Protein AF-A0A1H9B903-F1 (afdb_monomer_lite)

Foldseek 3Di:
DDDPVVVVVVCVLLVLLVVVLVVLVVVLVVLVVVLVVDDDPVVNVVSVVVNVVSVVVNVVSVVVSVVCVVVVVVDPDDVVVVVVVVVSVVVVVVVVVVVVVVVVVVVVVVLLVLLVVLLPDDQVVSLVVCVVPDPADQDDSVCLVVLQPPPVLVVCLLQLVLCPLVVVLVVLLVVLLVLLCVLCVPPDPDDPPDDSVVSLLVSLVVCLVPLLLVVLLVLLVVCLPDPLCVPQPDPVRNVLSVVLSVLSVVLSVVLNVLSVCVNVVVADLQRASPLDPVSLVSLVVSLVSLVCCLVVPLVVVLVVCVVVVHPCNVSSVVVSVSSVVSNVSSVSSSSNSVSSHSSRVSNSVVSSSSSSSNGNDDPRDRSVVSVLLVVLLVLLVVLLVVLQVVLVVDDDPLVLLSPVLSVLSVLLLVLLVVLVVVCSVVVVVPDDSDDRDPVSVLSNLLSLLSLLLSLLQVVLVPDDPPDDNPSVVVLVVLPVVDDDPCSSVVSSVVSSVVSVVSSPDPLSCVLVCVQQDDPPNSSSSSNCSRPSVSNVSNVVVVVPPPPPPPDDDPPDDDDDDDDDDDDDDDDDDDD

Sequence (575 aa):
MGDKDKNQDKSTALDLINESIMAIERRQGYLKAKLNFETDDKAKQDINDELNMLDQEHSFTVDAKRNIEQEIKKANEEEKRKYIENLLKAGYFIGKMRENIRLNMEHDKRMDKEIEAFQSMQFDRAVEKIFGTLELNNVTADMIDDIVMDEEFIEMEKTGDVNRMERKEADMKASVEAVFNKILGRDTKEDLNADFETKKNHFTKKMSEDKNYLNAAEKIRKMMNSKFFKNVATKEDKEFYSQLYQDIHEVGLETDRLYADMLSGETSFEKGNGFTRELIDKEKDIKERLDKYNNDVLLPRMQELIVKEDKNVDDVAKMYSASLEFVDPIVKQNTADLGSFESNEFRTRMEMWQVYERLPKGTALTKKQLKRAMDDEFKAWDKIERMKRTGKMKGGIEKNISEWSSESAFKALSIVKDQRDLERDNNIAKNQKKQLDASKKQEVKKCIASLVLKAIIDIEMNRKEGQDKSHYKELVNFKKTNPGDSYDKALKNHFDEMTEKLMREPDFVKQYDKLTKGKDFTSKVMKLIGEDIEKEIAKDIAKKAPELQNDPPKKELKKELKKEDAPVLRPTIYN

pLDDT: mean 74.16, std 16.89, range [32.03, 96.5]

Structure (mmCIF, N/CA/C/O backbone):
data_AF-A0A1H9B903-F1
#
_entry.id   AF-A0A1H9B903-F1
#
loop_
_atom_site.group_PDB
_atom_site.id
_atom_site.type_symbol
_atom_site.label_atom_id
_atom_site.label_alt_id
_atom_site.label_comp_id
_atom_site.label_asym_id
_atom_site.label_entity_id
_atom_site.label_seq_id
_atom_site.pdbx_PDB_ins_code
_atom_site.Cartn_x
_atom_site.Cartn_y
_atom_site.Cartn_z
_atom_site.occupancy
_atom_site.B_iso_or_equiv
_atom_site.auth_seq_id
_atom_site.auth_comp_id
_atom_site.auth_asym_id
_atom_site.auth_atom_id
_atom_site.pdbx_PDB_model_num
ATOM 1 N N . MET A 1 1 ? 6.833 48.852 6.486 1.00 40.22 1 MET A N 1
ATOM 2 C CA . MET A 1 1 ? 5.949 47.668 6.503 1.00 40.22 1 MET A CA 1
ATOM 3 C C . MET A 1 1 ? 5.440 47.517 7.926 1.00 40.22 1 MET A C 1
ATOM 5 O O . MET A 1 1 ? 6.190 47.071 8.780 1.00 40.22 1 MET A O 1
ATOM 9 N N . GLY A 1 2 ? 4.256 48.054 8.220 1.00 42.44 2 GLY A N 1
ATOM 10 C CA . GLY A 1 2 ? 3.725 48.150 9.582 1.00 42.44 2 GLY A CA 1
ATOM 11 C C . GLY A 1 2 ? 2.199 48.184 9.571 1.00 42.44 2 GLY A C 1
ATOM 12 O O . GLY A 1 2 ? 1.603 48.658 8.604 1.00 42.44 2 GLY A O 1
ATOM 13 N N . ASP A 1 3 ? 1.603 47.633 10.626 1.00 35.19 3 ASP A N 1
ATOM 14 C CA . ASP A 1 3 ? 0.171 47.516 10.948 1.00 35.19 3 ASP A CA 1
ATOM 15 C C . ASP A 1 3 ? -0.789 46.833 9.956 1.00 35.19 3 ASP A C 1
ATOM 17 O O . ASP A 1 3 ? -1.759 46.236 10.423 1.00 35.19 3 ASP A O 1
ATOM 21 N N . LYS A 1 4 ? -0.543 46.818 8.637 1.00 33.53 4 LYS A N 1
ATOM 22 C CA . LYS A 1 4 ? -1.406 46.065 7.701 1.00 33.53 4 LYS A CA 1
ATOM 23 C C . LYS A 1 4 ? -1.268 44.547 7.867 1.00 33.53 4 LYS A C 1
ATOM 25 O O . LYS A 1 4 ? -2.264 43.895 8.174 1.00 33.53 4 LYS A O 1
ATOM 30 N N . ASP A 1 5 ? -0.052 44.007 7.791 1.00 40.78 5 ASP A N 1
ATOM 31 C CA . ASP A 1 5 ? 0.179 42.555 7.914 1.00 40.78 5 ASP A CA 1
ATOM 32 C C . ASP A 1 5 ? -0.268 42.023 9.294 1.00 40.78 5 ASP A C 1
ATOM 34 O O . ASP A 1 5 ? -0.949 41.006 9.401 1.00 40.78 5 ASP A O 1
ATOM 38 N N . LYS A 1 6 ? -0.028 42.799 10.366 1.00 43.03 6 LYS A N 1
ATOM 39 C CA . LYS A 1 6 ? -0.404 42.452 11.755 1.00 43.03 6 LYS A CA 1
ATOM 40 C C . LYS A 1 6 ? -1.913 42.418 12.040 1.00 43.03 6 LYS A C 1
ATOM 42 O O . LYS A 1 6 ? -2.296 42.040 13.151 1.00 43.03 6 LYS A O 1
ATOM 47 N N . ASN A 1 7 ? -2.767 42.816 11.097 1.00 41.78 7 ASN A N 1
ATOM 48 C CA . ASN A 1 7 ? -4.217 42.613 11.178 1.00 41.78 7 ASN A CA 1
ATOM 49 C C . ASN A 1 7 ? -4.720 41.523 10.222 1.00 41.78 7 ASN A C 1
ATOM 51 O O . ASN A 1 7 ? -5.788 40.973 10.477 1.00 41.78 7 ASN A O 1
ATOM 55 N N . GLN A 1 8 ? -3.958 41.175 9.184 1.00 41.66 8 GLN A N 1
ATOM 56 C CA . GLN A 1 8 ? -4.345 40.156 8.212 1.00 41.66 8 GLN A CA 1
ATOM 57 C C . GLN A 1 8 ? -4.245 38.747 8.827 1.00 41.66 8 GLN A C 1
ATOM 59 O O . GLN A 1 8 ? -5.230 38.012 8.817 1.00 41.66 8 GLN A O 1
ATOM 64 N N . ASP A 1 9 ? -3.145 38.437 9.524 1.00 43.53 9 ASP A N 1
ATOM 65 C CA . ASP A 1 9 ? -2.968 37.147 10.223 1.00 43.53 9 ASP A CA 1
ATOM 66 C C . ASP A 1 9 ? -3.935 36.946 11.408 1.00 43.53 9 ASP A C 1
ATOM 68 O O . ASP A 1 9 ? -4.310 35.819 11.740 1.00 43.53 9 ASP A O 1
ATOM 72 N N . LYS A 1 10 ? -4.390 38.040 12.042 1.00 46.28 10 LYS A N 1
ATOM 73 C CA . LYS A 1 10 ? -5.409 37.984 13.111 1.00 46.28 10 LYS A CA 1
ATOM 74 C C . LYS A 1 10 ? -6.777 37.545 12.595 1.00 46.28 10 LYS A C 1
ATOM 76 O O . LYS A 1 10 ? -7.524 36.946 13.366 1.00 46.28 10 LYS A O 1
ATOM 81 N N . SER A 1 11 ? -7.106 37.889 11.347 1.00 50.66 11 SER A N 1
ATOM 82 C CA . SER A 1 11 ? -8.369 37.503 10.715 1.00 50.66 11 SER A CA 1
ATOM 83 C C . SER A 1 11 ? -8.396 35.983 10.586 1.00 50.66 11 SER A C 1
ATOM 85 O O . SER A 1 11 ? -9.193 35.320 11.244 1.00 50.66 11 SER A O 1
ATOM 87 N N . THR A 1 12 ? -7.403 35.421 9.889 1.00 57.44 12 THR A N 1
ATOM 88 C CA . THR A 1 12 ? -7.346 34.010 9.485 1.00 57.44 12 THR A CA 1
ATOM 89 C C . THR A 1 12 ? -7.617 33.024 10.625 1.00 57.44 12 THR A C 1
ATOM 91 O O . THR A 1 12 ? -8.392 32.089 10.455 1.00 57.44 12 THR A O 1
ATOM 94 N N . ALA A 1 13 ? -7.026 33.216 11.810 1.00 53.41 13 ALA A N 1
ATOM 95 C CA . ALA A 1 13 ? -7.200 32.274 12.921 1.00 53.41 13 ALA A CA 1
ATOM 96 C C . ALA A 1 13 ? -8.581 32.357 13.604 1.00 53.41 13 ALA A C 1
ATOM 98 O O . ALA A 1 13 ? -9.129 31.328 14.000 1.00 53.41 13 ALA A O 1
ATOM 99 N N . LEU A 1 14 ? -9.159 33.557 13.740 1.00 61.22 14 LEU A N 1
ATOM 100 C CA . LEU A 1 14 ? -10.516 33.722 14.277 1.00 61.22 14 LEU A CA 1
ATOM 101 C C . LEU A 1 14 ? -11.573 33.334 13.236 1.00 61.22 14 LEU A C 1
ATOM 103 O O . LEU A 1 14 ? -12.586 32.741 13.601 1.00 61.22 14 LEU A O 1
ATOM 107 N N . ASP A 1 15 ? -11.308 33.591 11.957 1.00 60.41 15 ASP A N 1
ATOM 108 C CA . ASP A 1 15 ? -12.147 33.181 10.834 1.00 60.41 15 ASP A CA 1
ATOM 109 C C . ASP A 1 15 ? -12.214 31.649 10.730 1.00 60.41 15 ASP A C 1
ATOM 111 O O . ASP A 1 15 ? -13.312 31.103 10.682 1.00 60.41 15 ASP A O 1
ATOM 115 N N . LEU A 1 16 ? -11.090 30.933 10.864 1.00 59.00 16 LEU A N 1
ATOM 116 C CA . LEU A 1 16 ? -11.065 29.460 10.933 1.00 59.00 16 LEU A CA 1
ATOM 117 C C . LEU A 1 16 ? -11.854 28.888 12.129 1.00 59.00 16 LEU A C 1
ATOM 119 O O . LEU A 1 16 ? -12.490 27.835 12.018 1.00 59.00 16 LEU A O 1
ATOM 123 N N . ILE A 1 17 ? -11.855 29.572 13.280 1.00 63.06 17 ILE A N 1
ATOM 124 C CA . ILE A 1 17 ? -12.694 29.186 14.427 1.00 63.06 17 ILE A CA 1
ATOM 125 C C . ILE A 1 17 ? -14.173 29.458 14.129 1.00 63.06 17 ILE A C 1
ATOM 127 O O . ILE A 1 17 ? -15.017 28.619 14.439 1.00 63.06 17 ILE A O 1
ATOM 131 N N . ASN A 1 18 ? -14.500 30.588 13.497 1.00 68.50 18 ASN A N 1
ATOM 132 C CA . ASN A 1 18 ? -15.867 30.903 13.076 1.00 68.50 18 ASN A CA 1
ATOM 133 C C . ASN A 1 18 ? -16.386 29.883 12.047 1.00 68.50 18 ASN A C 1
ATOM 135 O O . ASN A 1 18 ? -17.518 29.424 12.170 1.00 68.50 18 ASN A O 1
ATOM 139 N N . GLU A 1 19 ? -15.563 29.475 11.077 1.00 66.62 19 GLU A N 1
ATOM 140 C CA . GLU A 1 19 ? -15.881 28.404 10.124 1.00 66.62 19 GLU A CA 1
ATOM 141 C C . GLU A 1 19 ? -16.135 27.066 10.826 1.00 66.62 19 GLU A C 1
ATOM 143 O O . GLU A 1 19 ? -17.084 26.361 10.477 1.00 66.62 19 GLU A O 1
ATOM 148 N N . SER A 1 20 ? -15.328 26.740 11.841 1.00 60.78 20 SER A N 1
ATOM 149 C CA . SER A 1 20 ? -15.481 25.521 12.647 1.00 60.78 20 SER A CA 1
ATOM 150 C C . SER A 1 20 ? -16.784 25.538 13.456 1.00 60.78 20 SER A C 1
ATOM 152 O O . SER A 1 20 ? -17.531 24.561 13.433 1.00 60.78 20 SER A O 1
ATOM 154 N N . ILE A 1 21 ? -17.119 26.669 14.090 1.00 72.38 21 ILE A N 1
ATOM 155 C CA . ILE A 1 21 ? -18.406 26.880 14.773 1.00 72.38 21 ILE A CA 1
ATOM 156 C C . ILE A 1 21 ? -19.566 26.719 13.778 1.00 72.38 21 ILE A C 1
ATOM 158 O O . ILE A 1 21 ? -20.466 25.918 14.016 1.00 72.38 21 ILE A O 1
ATOM 162 N N . MET A 1 22 ? -19.505 27.374 12.613 1.00 71.19 22 MET A N 1
ATOM 163 C CA . MET A 1 22 ? -20.526 27.251 11.563 1.00 71.19 22 MET A CA 1
ATOM 164 C C . MET A 1 22 ? -20.622 25.836 10.966 1.00 71.19 22 MET A C 1
ATOM 166 O O . MET A 1 22 ? -21.668 25.460 10.433 1.00 71.19 22 MET A O 1
ATOM 170 N N . ALA A 1 23 ? -19.552 25.039 10.982 1.00 66.94 23 ALA A N 1
ATOM 171 C CA . ALA A 1 23 ? -19.591 23.635 10.570 1.00 66.94 23 ALA A CA 1
ATOM 172 C C . ALA A 1 23 ? -20.314 22.766 11.614 1.00 66.94 23 ALA A C 1
ATOM 174 O O . ALA A 1 23 ? -21.214 22.005 11.249 1.00 66.94 23 ALA A O 1
ATOM 175 N N . ILE A 1 24 ? -19.991 22.943 12.901 1.00 69.94 24 ILE A N 1
ATOM 176 C CA . ILE A 1 24 ? -20.657 22.261 14.021 1.00 69.94 24 ILE A CA 1
ATOM 177 C C . ILE A 1 24 ? -22.150 22.624 14.057 1.00 69.94 24 ILE A C 1
ATOM 179 O O . ILE A 1 24 ? -22.992 21.729 14.098 1.00 69.94 24 ILE A O 1
ATOM 183 N N . GLU A 1 25 ? -22.499 23.906 13.928 1.00 74.25 25 GLU A N 1
ATOM 184 C CA . GLU A 1 25 ? -23.890 24.385 13.906 1.00 74.25 25 GLU A CA 1
ATOM 185 C C . GLU A 1 25 ? -24.685 23.831 12.715 1.00 74.25 25 GLU A C 1
ATOM 187 O O . GLU A 1 25 ? -25.827 23.391 12.876 1.00 74.25 25 GLU A O 1
ATOM 192 N N . ARG A 1 26 ? -24.079 23.761 11.519 1.00 74.50 26 ARG A N 1
ATOM 193 C CA . ARG A 1 26 ? -24.702 23.111 10.351 1.00 74.50 26 ARG A CA 1
ATOM 194 C C . ARG A 1 26 ? -24.926 21.613 10.580 1.00 74.50 26 ARG A C 1
ATOM 196 O O . ARG A 1 26 ? -25.989 21.106 10.215 1.00 74.50 26 ARG A O 1
ATOM 203 N N . ARG A 1 27 ? -23.981 20.903 11.213 1.00 75.38 27 ARG A N 1
ATOM 204 C CA . ARG A 1 27 ? -24.133 19.474 11.551 1.00 75.38 27 ARG A CA 1
ATOM 205 C C . ARG A 1 27 ? -25.199 19.255 12.626 1.00 75.38 27 ARG A C 1
ATOM 207 O O . ARG A 1 27 ? -26.047 18.386 12.440 1.00 75.38 27 ARG A O 1
ATOM 214 N N . GLN A 1 28 ? -25.221 20.063 13.686 1.00 77.88 28 GLN A N 1
ATOM 215 C CA . GLN A 1 28 ? -26.288 20.063 14.693 1.00 77.88 28 GLN A CA 1
ATOM 216 C C . GLN A 1 28 ? -27.654 20.327 14.050 1.00 77.88 28 GLN A C 1
ATOM 218 O O . GLN A 1 28 ? -28.614 19.633 14.371 1.00 77.88 28 GLN A O 1
ATOM 223 N N . GLY A 1 29 ? -27.752 21.284 13.121 1.00 77.69 29 GLY A N 1
ATOM 224 C CA . GLY A 1 29 ? -28.974 21.563 12.363 1.00 77.69 29 GLY A CA 1
ATOM 225 C C . GLY A 1 29 ? -29.442 20.362 11.538 1.00 77.69 29 GLY A C 1
ATOM 226 O O . GLY A 1 29 ? -30.605 19.970 11.630 1.00 77.69 29 GLY A O 1
ATOM 227 N N . TYR A 1 30 ? -28.530 19.720 10.800 1.00 83.69 30 TYR A N 1
ATOM 228 C CA . TYR A 1 30 ? -28.817 18.496 10.045 1.00 83.69 30 TYR A CA 1
ATOM 229 C C . TYR A 1 30 ? -29.268 17.338 10.948 1.00 83.69 30 TYR A C 1
ATOM 231 O O . TYR A 1 30 ? -30.254 16.673 10.640 1.00 83.69 30 TYR A O 1
ATOM 239 N N . LEU A 1 31 ? -28.590 17.103 12.073 1.00 77.81 31 LEU A N 1
ATOM 240 C CA . LEU A 1 31 ? -28.932 16.023 13.002 1.00 77.81 31 LEU A CA 1
ATOM 241 C C . LEU A 1 31 ? -30.235 16.293 13.762 1.00 77.81 31 LEU A C 1
ATOM 243 O O . LEU A 1 31 ? -31.034 15.375 13.900 1.00 77.81 31 LEU A O 1
ATOM 247 N N . LYS A 1 32 ? -30.504 17.538 14.179 1.00 85.62 32 LYS A N 1
ATOM 248 C CA . LYS A 1 32 ? -31.796 17.948 14.765 1.00 85.62 32 LYS A CA 1
ATOM 249 C C . LYS A 1 32 ? -32.934 17.777 13.755 1.00 85.62 32 LYS A C 1
ATOM 251 O O . LYS A 1 32 ? -33.990 17.267 14.114 1.00 85.62 32 LYS A O 1
ATOM 256 N N . ALA A 1 33 ? -32.713 18.121 12.483 1.00 83.25 33 ALA A N 1
ATOM 257 C CA . ALA A 1 33 ? -33.673 17.839 11.418 1.00 83.25 33 ALA A CA 1
ATOM 258 C C . ALA A 1 33 ? -33.877 16.326 11.229 1.00 83.25 33 ALA A C 1
ATOM 260 O O . ALA A 1 33 ? -35.014 15.866 11.233 1.00 83.25 33 ALA A O 1
ATOM 261 N N . LYS A 1 34 ? -32.797 15.540 11.135 1.00 81.50 34 LYS A N 1
ATOM 262 C CA . LYS A 1 34 ? -32.859 14.079 10.990 1.00 81.50 34 LYS A CA 1
ATOM 263 C C . LYS A 1 34 ? -33.583 13.413 12.165 1.00 81.50 34 LYS A C 1
ATOM 265 O O . LYS A 1 34 ? -34.415 12.547 11.930 1.00 81.50 34 LYS A O 1
ATOM 270 N N . LEU A 1 35 ? -33.332 13.849 13.401 1.00 85.38 35 LEU A N 1
ATOM 271 C CA . LEU A 1 35 ? -33.985 13.344 14.613 1.00 85.38 35 LEU A CA 1
ATOM 272 C C . LEU A 1 35 ? -35.514 13.504 14.567 1.00 85.38 35 LEU A C 1
ATOM 274 O O . LEU A 1 35 ? -36.227 12.625 15.041 1.00 85.38 35 LEU A O 1
ATOM 278 N N . ASN A 1 36 ? -36.018 14.581 13.953 1.00 80.00 36 ASN A N 1
ATOM 279 C CA . ASN A 1 36 ? -37.457 14.818 13.786 1.00 80.00 36 ASN A CA 1
ATOM 280 C C . ASN A 1 36 ? -38.123 13.878 12.761 1.00 80.00 36 ASN A C 1
ATOM 282 O O . ASN A 1 36 ? -39.345 13.737 12.782 1.00 80.00 36 ASN A O 1
ATOM 286 N N . PHE A 1 37 ? -37.347 13.264 11.861 1.00 80.38 37 PHE A N 1
ATOM 287 C CA . PHE A 1 37 ? -37.834 12.326 10.840 1.00 80.38 37 PHE A CA 1
ATOM 288 C C . PHE A 1 37 ? -37.445 10.866 11.118 1.00 80.38 37 PHE A C 1
ATOM 290 O O . PHE A 1 37 ? -37.955 9.961 10.458 1.00 80.38 37 PHE A O 1
ATOM 297 N N . GLU A 1 38 ? -36.551 10.622 12.078 1.00 80.81 38 GLU A N 1
ATOM 298 C CA . GLU A 1 38 ? -36.123 9.281 12.463 1.00 80.81 38 GLU A CA 1
ATOM 299 C C . GLU A 1 38 ? -37.209 8.577 13.287 1.00 80.81 38 GLU A C 1
ATOM 301 O O . GLU A 1 38 ? -37.829 9.162 14.178 1.00 80.81 38 GLU A O 1
ATOM 306 N N . THR A 1 39 ? -37.437 7.297 12.997 1.00 71.75 39 THR A N 1
ATOM 307 C CA . THR A 1 39 ? -38.495 6.500 13.641 1.00 71.75 39 THR A CA 1
ATOM 308 C C . THR A 1 39 ? -37.940 5.408 14.546 1.00 71.75 39 THR A C 1
ATOM 310 O O . THR A 1 39 ? -38.577 5.124 15.561 1.00 71.75 39 THR A O 1
ATOM 313 N N . ASP A 1 40 ? -36.748 4.878 14.257 1.00 81.25 40 ASP A N 1
ATOM 314 C CA . ASP A 1 40 ? -36.068 3.891 15.102 1.00 81.25 40 ASP A CA 1
ATOM 315 C C . ASP A 1 40 ? -35.525 4.532 16.388 1.00 81.25 40 ASP A C 1
ATOM 317 O O . ASP A 1 40 ? -34.743 5.482 16.353 1.00 81.25 40 ASP A O 1
ATOM 321 N N . ASP A 1 41 ? -35.917 3.993 17.541 1.00 66.44 41 ASP A N 1
ATOM 322 C CA . ASP A 1 41 ? -35.505 4.509 18.848 1.00 66.44 41 ASP A CA 1
ATOM 323 C C . ASP A 1 41 ? -34.004 4.342 19.101 1.00 66.44 41 ASP A C 1
ATOM 325 O O . ASP A 1 41 ? -33.408 5.175 19.788 1.00 66.44 41 ASP A O 1
ATOM 329 N N . LYS A 1 42 ? -33.362 3.330 18.500 1.00 67.31 42 LYS A N 1
ATOM 330 C CA . LYS A 1 42 ? -31.909 3.186 18.599 1.00 67.31 42 LYS A CA 1
ATOM 331 C C . LYS A 1 42 ? -31.189 4.245 17.764 1.00 67.31 42 LYS A C 1
ATOM 333 O O . LYS A 1 42 ? -30.316 4.925 18.292 1.00 67.31 42 LYS A O 1
ATOM 338 N N . ALA A 1 43 ? -31.592 4.451 16.510 1.00 65.25 43 ALA A N 1
ATOM 339 C CA . ALA A 1 43 ? -31.072 5.536 15.682 1.00 65.25 43 ALA A CA 1
ATOM 340 C C . ALA A 1 43 ? -31.316 6.925 16.307 1.00 65.25 43 ALA A C 1
ATOM 342 O O . ALA A 1 43 ? -30.421 7.768 16.268 1.00 65.25 43 ALA A O 1
ATOM 343 N N . LYS A 1 44 ? -32.471 7.167 16.949 1.00 70.19 44 LYS A N 1
ATOM 344 C CA . LYS A 1 44 ? -32.711 8.395 17.735 1.00 70.19 44 LYS A CA 1
ATOM 345 C C . LYS A 1 44 ? -31.741 8.533 18.904 1.00 70.19 44 LYS A C 1
ATOM 347 O O . LYS A 1 44 ? -31.305 9.647 19.185 1.00 70.19 44 LYS A O 1
ATOM 352 N N . GLN A 1 45 ? -31.429 7.448 19.611 1.00 72.88 45 GLN A N 1
ATOM 353 C CA . GLN A 1 45 ? -30.474 7.488 20.717 1.00 72.88 45 GLN A CA 1
ATOM 354 C C . GLN A 1 45 ? -29.056 7.780 20.209 1.00 72.88 45 GLN A C 1
ATOM 356 O O . GLN A 1 45 ? -28.439 8.723 20.697 1.00 72.88 45 GLN A O 1
ATOM 361 N N . ASP A 1 46 ? -28.604 7.085 19.161 1.00 68.81 46 ASP A N 1
ATOM 362 C CA . ASP A 1 46 ? -27.307 7.331 18.516 1.00 68.81 46 ASP A CA 1
ATOM 363 C C . ASP A 1 46 ? -27.190 8.797 18.018 1.00 68.81 46 ASP A C 1
ATOM 365 O O . ASP A 1 46 ? -26.160 9.442 18.213 1.00 68.81 46 ASP A O 1
ATOM 369 N N . ILE A 1 47 ? -28.260 9.369 17.436 1.00 76.44 47 ILE A N 1
ATOM 370 C CA . ILE A 1 47 ? -28.308 10.784 17.006 1.00 76.44 47 ILE A CA 1
ATOM 371 C C . ILE A 1 47 ? -28.288 11.752 18.202 1.00 76.44 47 ILE A C 1
ATOM 373 O O . ILE A 1 47 ? -27.649 12.800 18.119 1.00 76.44 47 ILE A O 1
ATOM 377 N N . ASN A 1 48 ? -28.973 11.440 19.307 1.00 77.44 48 ASN A N 1
ATOM 378 C CA . ASN A 1 48 ? -28.942 12.274 20.514 1.00 77.44 48 ASN A CA 1
ATOM 379 C C . ASN A 1 48 ? -27.565 12.254 21.190 1.00 77.44 48 ASN A C 1
ATOM 381 O O . ASN A 1 48 ? -27.107 13.296 21.654 1.00 77.44 48 ASN A O 1
ATOM 385 N N . ASP A 1 49 ? -26.886 11.108 21.215 1.00 71.81 49 ASP A N 1
ATOM 386 C CA . ASP A 1 49 ? -25.526 11.004 21.742 1.00 71.81 49 ASP A CA 1
ATOM 387 C C . ASP A 1 49 ? -24.532 11.786 20.858 1.00 71.81 49 ASP A C 1
ATOM 389 O O . ASP A 1 49 ? -23.709 12.537 21.387 1.00 71.81 49 ASP A O 1
ATOM 393 N N . GLU A 1 50 ? -24.670 11.733 19.524 1.00 69.69 50 GLU A N 1
ATOM 394 C CA . GLU A 1 50 ? -23.895 12.574 18.592 1.00 69.69 50 GLU A CA 1
ATOM 395 C C . GLU A 1 50 ? -24.187 14.077 18.791 1.00 69.69 50 GLU A C 1
ATOM 397 O O . GLU A 1 50 ? -23.260 14.888 18.824 1.00 69.69 50 GLU A O 1
ATOM 402 N N . LEU A 1 51 ? -25.452 14.466 19.000 1.00 77.75 51 LEU A N 1
ATOM 403 C CA . LEU A 1 51 ? -25.832 15.850 19.317 1.00 77.75 51 LEU A CA 1
ATOM 404 C C . LEU A 1 51 ? -25.247 16.332 20.651 1.00 77.75 51 LEU A C 1
ATOM 406 O O . LEU A 1 51 ? -24.726 17.441 20.710 1.00 77.75 51 LEU A O 1
ATOM 410 N N . ASN A 1 52 ? -25.273 15.503 21.698 1.00 66.12 52 ASN A N 1
ATOM 411 C CA . ASN A 1 52 ? -24.676 15.827 22.996 1.00 66.12 52 ASN A CA 1
ATOM 412 C C . ASN A 1 52 ? -23.152 16.011 22.898 1.00 66.12 52 ASN A C 1
ATOM 414 O O . ASN A 1 52 ? -22.594 16.884 23.565 1.00 66.12 52 ASN A O 1
ATOM 418 N N . MET A 1 53 ? -22.472 15.214 22.066 1.00 67.25 53 MET A N 1
ATOM 419 C CA . MET A 1 53 ? -21.043 15.393 21.789 1.00 67.25 53 MET A CA 1
ATOM 420 C C . MET A 1 53 ? -20.776 16.692 21.018 1.00 67.25 53 MET A C 1
ATOM 422 O O . MET A 1 53 ? -19.886 17.447 21.403 1.00 67.25 53 MET A O 1
ATOM 426 N N . LEU A 1 54 ? -21.574 17.003 19.993 1.00 68.25 54 LEU A N 1
ATOM 427 C CA . LEU A 1 54 ? -21.441 18.247 19.226 1.00 68.25 54 LEU A CA 1
ATOM 428 C C . LEU A 1 54 ? -21.758 19.497 20.056 1.00 68.25 54 LEU A C 1
ATOM 430 O O . LEU A 1 54 ? -21.091 20.511 19.884 1.00 68.25 54 LEU A O 1
ATOM 434 N N . ASP A 1 55 ? -22.720 19.442 20.980 1.00 70.69 55 ASP A N 1
ATOM 435 C CA . ASP A 1 55 ? -23.002 20.538 21.917 1.00 70.69 55 ASP A CA 1
ATOM 436 C C . ASP A 1 55 ? -21.810 20.772 22.877 1.00 70.69 55 ASP A C 1
ATOM 438 O O . ASP A 1 55 ? -21.468 21.920 23.174 1.00 70.69 55 ASP A O 1
ATOM 442 N N . GLN A 1 56 ? -21.110 19.711 23.306 1.00 63.44 56 GLN A N 1
ATOM 443 C CA . GLN A 1 56 ? -19.869 19.829 24.089 1.00 63.44 56 GLN A CA 1
ATOM 444 C C . GLN A 1 56 ? -18.702 20.384 23.257 1.00 63.44 56 GLN A C 1
ATOM 446 O O . GLN A 1 56 ? -17.974 21.256 23.737 1.00 63.44 56 GLN A O 1
ATOM 451 N N . GLU A 1 57 ? -18.529 19.929 22.012 1.00 61.12 57 GLU A N 1
ATOM 452 C CA . GLU A 1 57 ? -17.500 20.444 21.096 1.00 61.12 57 GLU A CA 1
ATOM 453 C C . GLU A 1 57 ? -17.770 21.906 20.691 1.00 61.12 57 GLU A C 1
ATOM 455 O O . GLU A 1 57 ? -16.832 22.705 20.634 1.00 61.12 57 GLU A O 1
ATOM 460 N N . HIS A 1 58 ? -19.036 22.298 20.502 1.00 72.19 58 HIS A N 1
ATOM 461 C CA . HIS A 1 58 ? -19.453 23.689 20.280 1.00 72.19 58 HIS A CA 1
ATOM 462 C C . HIS A 1 58 ? -19.105 24.563 21.485 1.00 72.19 58 HIS A C 1
ATOM 464 O O . HIS A 1 58 ? -18.372 25.540 21.330 1.00 72.19 58 HIS A O 1
ATOM 470 N N . SER A 1 59 ? -19.524 24.166 22.695 1.00 64.81 59 SER A N 1
ATOM 471 C CA . SER A 1 59 ? -19.216 24.903 23.929 1.00 64.81 59 SER A CA 1
ATOM 472 C C . SER A 1 59 ? -17.708 25.052 24.138 1.00 64.81 59 SER A C 1
ATOM 474 O O . SER A 1 59 ? -17.237 26.151 24.423 1.00 64.81 59 SER A O 1
ATOM 476 N N . PHE A 1 60 ? -16.933 23.980 23.938 1.00 62.66 60 PHE A N 1
ATOM 477 C CA . PHE A 1 60 ? -15.474 24.023 24.045 1.00 62.66 60 PHE A CA 1
ATOM 478 C C . PHE A 1 60 ? -14.843 24.958 23.003 1.00 62.66 60 PHE A C 1
ATOM 480 O O . PHE A 1 60 ? -13.935 25.718 23.332 1.00 62.66 60 PHE A O 1
ATOM 487 N N . THR A 1 61 ? -15.339 24.953 21.763 1.00 60.81 61 THR A N 1
ATOM 488 C CA . THR A 1 61 ? -14.835 25.816 20.680 1.00 60.81 61 THR A CA 1
ATOM 489 C C . THR A 1 61 ? -15.180 27.292 20.920 1.00 60.81 61 THR A C 1
ATOM 491 O O . THR A 1 61 ? -14.347 28.169 20.682 1.00 60.81 61 THR A O 1
ATOM 494 N N . VAL A 1 62 ? -16.370 27.584 21.454 1.00 70.00 62 VAL A N 1
ATOM 495 C CA . VAL A 1 62 ? -16.799 28.938 21.844 1.00 70.00 62 VAL A CA 1
ATOM 496 C C . VAL A 1 62 ? -16.007 29.453 23.051 1.00 70.00 62 VAL A C 1
ATOM 498 O O . VAL A 1 62 ? -15.539 30.594 23.032 1.00 70.00 62 VAL A O 1
ATOM 501 N N . ASP A 1 63 ? -15.783 28.625 24.075 1.00 61.75 63 ASP A N 1
ATOM 502 C CA . ASP A 1 63 ? -14.940 28.995 25.218 1.00 61.75 63 ASP A CA 1
ATOM 503 C C . ASP A 1 63 ? -13.472 29.167 24.808 1.00 61.75 63 ASP A C 1
ATOM 505 O O . ASP A 1 63 ? -12.826 30.126 25.238 1.00 61.75 63 ASP A O 1
ATOM 509 N N . ALA A 1 64 ? -12.952 28.311 23.921 1.00 58.56 64 ALA A N 1
ATOM 510 C CA . ALA A 1 64 ? -11.632 28.483 23.325 1.00 58.56 64 ALA A CA 1
ATOM 511 C C . ALA A 1 64 ? -11.541 29.832 22.602 1.00 58.56 64 ALA A C 1
ATOM 513 O O . ALA A 1 64 ? -10.657 30.621 22.935 1.00 58.56 64 ALA A O 1
ATOM 514 N N . LYS A 1 65 ? -12.488 30.153 21.704 1.00 70.38 65 LYS A N 1
ATOM 515 C CA . LYS A 1 65 ? -12.572 31.460 21.026 1.00 70.38 65 LYS A CA 1
ATOM 516 C C . LYS A 1 65 ? -12.514 32.616 22.024 1.00 70.38 65 LYS A C 1
ATOM 518 O O . LYS A 1 65 ? -11.687 33.514 21.878 1.00 70.38 65 LYS A O 1
ATOM 523 N N . ARG A 1 66 ? -13.344 32.574 23.071 1.00 68.19 66 ARG A N 1
ATOM 524 C CA . ARG A 1 66 ? -13.409 33.626 24.095 1.00 68.19 66 ARG A CA 1
ATOM 525 C C . ARG A 1 66 ? -12.091 33.774 24.857 1.00 68.19 66 ARG A C 1
ATOM 527 O O . ARG A 1 66 ? -11.660 34.895 25.120 1.00 68.19 66 ARG A O 1
ATOM 534 N N . ASN A 1 67 ? -11.439 32.665 25.197 1.00 57.88 67 ASN A N 1
ATOM 535 C CA . ASN A 1 67 ? -10.147 32.670 25.882 1.00 57.88 67 ASN A CA 1
ATOM 536 C C . ASN A 1 67 ? -9.032 33.207 24.964 1.00 57.88 67 ASN A C 1
ATOM 538 O O . ASN A 1 67 ? -8.214 34.009 25.404 1.00 57.88 67 ASN A O 1
ATOM 542 N N . ILE A 1 68 ? -9.044 32.855 23.675 1.00 59.97 68 ILE A N 1
ATOM 543 C CA . ILE A 1 68 ? -8.114 33.376 22.659 1.00 59.97 68 ILE A CA 1
ATOM 544 C C . ILE A 1 68 ? -8.299 34.887 22.478 1.00 59.97 68 ILE A C 1
ATOM 546 O O . ILE A 1 68 ? -7.322 35.629 22.520 1.00 59.97 68 ILE A O 1
ATOM 550 N N . GLU A 1 69 ? -9.535 35.375 22.355 1.00 64.31 69 GLU A N 1
ATOM 551 C CA . GLU A 1 69 ? -9.833 36.813 22.285 1.00 64.31 69 GLU A CA 1
ATOM 552 C C . GLU A 1 69 ? -9.364 37.574 23.539 1.00 64.31 69 GLU A C 1
ATOM 554 O O . GLU A 1 69 ? -8.955 38.735 23.442 1.00 64.31 69 GLU A O 1
ATOM 559 N N . GLN A 1 70 ? -9.397 36.940 24.717 1.00 65.25 70 GLN A N 1
ATOM 560 C CA . GLN A 1 70 ? -8.881 37.515 25.963 1.00 65.25 70 GLN A CA 1
ATOM 561 C C . GLN A 1 70 ? -7.348 37.507 26.034 1.00 65.25 70 GLN A C 1
ATOM 563 O O . GLN A 1 70 ? -6.767 38.511 26.442 1.00 65.25 70 GLN A O 1
ATOM 568 N N . GLU A 1 71 ? -6.677 36.431 25.619 1.00 56.94 71 GLU A N 1
ATOM 569 C CA . GLU A 1 71 ? -5.210 36.354 25.630 1.00 56.94 71 GLU A CA 1
ATOM 570 C C . GLU A 1 71 ? -4.572 37.200 24.517 1.00 56.94 71 GLU A C 1
ATOM 572 O O . GLU A 1 71 ? -3.573 37.875 24.762 1.00 56.94 71 GLU A O 1
ATOM 577 N N . ILE A 1 72 ? -5.193 37.306 23.336 1.00 59.62 72 ILE A N 1
ATOM 578 C CA . ILE A 1 72 ? -4.775 38.249 22.281 1.00 59.62 72 ILE A CA 1
ATOM 579 C C . ILE A 1 72 ? -4.840 39.702 22.782 1.00 59.62 72 ILE A C 1
ATOM 581 O O . ILE A 1 72 ? -3.952 40.494 22.464 1.00 59.62 72 ILE A O 1
ATOM 585 N N . LYS A 1 73 ? -5.838 40.053 23.608 1.00 61.97 73 LYS A N 1
ATOM 586 C CA . LYS A 1 73 ? -5.935 41.375 24.258 1.00 61.97 73 LYS A CA 1
ATOM 587 C C . LYS A 1 73 ? -4.862 41.620 25.329 1.00 61.97 73 LYS A C 1
ATOM 589 O O . LYS A 1 73 ? -4.612 42.777 25.651 1.00 61.97 73 LYS A O 1
ATOM 594 N N . LYS A 1 74 ? -4.226 40.573 25.870 1.00 57.41 74 LYS A N 1
ATOM 595 C CA . LYS A 1 74 ? -3.121 40.666 26.850 1.00 57.41 74 LYS A CA 1
ATOM 596 C C . LYS A 1 74 ? -1.730 40.567 26.203 1.00 57.41 74 LYS A C 1
ATOM 598 O O . LYS A 1 74 ? -0.748 41.033 26.778 1.00 57.41 74 LYS A O 1
ATOM 603 N N . ALA A 1 75 ? -1.620 39.953 25.025 1.00 55.16 75 ALA A N 1
ATOM 604 C CA . ALA A 1 75 ? -0.350 39.648 24.371 1.00 55.16 75 ALA A CA 1
ATOM 605 C C . ALA A 1 75 ? 0.248 40.858 23.624 1.00 55.16 75 ALA A C 1
ATOM 607 O O . ALA A 1 75 ? 0.032 41.039 22.421 1.00 55.16 75 ALA A O 1
ATOM 608 N N . ASN A 1 76 ? 1.063 41.653 24.325 1.00 53.34 76 ASN A N 1
ATOM 609 C CA . ASN A 1 76 ? 1.845 42.754 23.740 1.00 53.34 76 ASN A CA 1
ATOM 610 C C . ASN A 1 76 ? 3.136 42.304 23.017 1.00 53.34 76 ASN A C 1
ATOM 612 O O . ASN A 1 76 ? 3.711 43.090 22.271 1.00 53.34 76 ASN A O 1
ATOM 616 N N . GLU A 1 77 ? 3.577 41.056 23.199 1.00 57.97 77 GLU A N 1
ATOM 617 C CA . GLU A 1 77 ? 4.856 40.534 22.685 1.00 57.97 77 GLU A CA 1
ATOM 618 C C . GLU A 1 77 ? 4.661 39.535 21.531 1.00 57.97 77 GLU A C 1
ATOM 620 O O . GLU A 1 77 ? 3.741 38.714 21.538 1.00 57.97 77 GLU A O 1
ATOM 625 N N . GLU A 1 78 ? 5.547 39.592 20.534 1.00 55.34 78 GLU A N 1
ATOM 626 C CA . GLU A 1 78 ? 5.386 38.887 19.254 1.00 55.34 78 GLU A CA 1
ATOM 627 C C . GLU A 1 78 ? 5.616 37.365 19.348 1.00 55.34 78 GLU A C 1
ATOM 629 O O . GLU A 1 78 ? 4.922 36.596 18.682 1.00 55.34 78 GLU A O 1
ATOM 634 N N . GLU A 1 79 ? 6.505 36.904 20.235 1.00 53.16 79 GLU A N 1
ATOM 635 C CA . GLU A 1 79 ? 6.747 35.468 20.461 1.00 53.16 79 GLU A CA 1
ATOM 636 C C . GLU A 1 79 ? 5.540 34.753 21.082 1.00 53.16 79 GLU A C 1
ATOM 638 O O . GLU A 1 79 ? 5.160 33.670 20.632 1.00 53.16 79 GLU A O 1
ATOM 643 N N . LYS A 1 80 ? 4.874 35.376 22.066 1.00 52.94 80 LYS A N 1
ATOM 644 C CA . LYS A 1 80 ? 3.661 34.812 22.687 1.00 52.94 80 LYS A CA 1
ATOM 645 C C . LYS A 1 80 ? 2.521 34.672 21.677 1.00 52.94 80 LYS A C 1
ATOM 647 O O . LYS A 1 80 ? 1.758 33.714 21.761 1.00 52.94 80 LYS A O 1
ATOM 652 N N . ARG A 1 81 ? 2.437 35.570 20.686 1.00 54.03 81 ARG A N 1
ATOM 653 C CA . ARG A 1 81 ? 1.470 35.451 19.581 1.00 54.03 81 ARG A CA 1
ATOM 654 C C . ARG A 1 81 ? 1.776 34.244 18.693 1.00 54.03 81 ARG A C 1
ATOM 656 O O . ARG A 1 81 ? 0.875 33.439 18.488 1.00 54.03 81 ARG A O 1
ATOM 663 N N . LYS A 1 82 ? 3.031 34.054 18.263 1.00 54.91 82 LYS A N 1
ATOM 664 C CA . LYS A 1 82 ? 3.441 32.872 17.472 1.00 54.91 82 LYS A CA 1
ATOM 665 C C . LYS A 1 82 ? 3.214 31.550 18.215 1.00 54.91 82 LYS A C 1
ATOM 667 O O . LYS A 1 82 ? 2.795 30.569 17.608 1.00 54.91 82 LYS A O 1
ATOM 672 N N . TYR A 1 83 ? 3.438 31.519 19.531 1.00 52.44 83 TYR A N 1
ATOM 673 C CA . TYR A 1 83 ? 3.152 30.338 20.352 1.00 52.44 83 TYR A CA 1
ATOM 674 C C . TYR A 1 83 ? 1.653 29.989 20.375 1.00 52.44 83 TYR A C 1
ATOM 676 O O . TYR A 1 83 ? 1.285 28.834 20.157 1.00 52.44 83 TYR A O 1
ATOM 684 N N . ILE A 1 84 ? 0.783 30.988 20.571 1.00 53.12 84 ILE A N 1
ATOM 685 C CA . ILE A 1 84 ? -0.677 30.808 20.515 1.00 53.12 84 ILE A CA 1
ATOM 686 C C . ILE A 1 84 ? -1.114 30.369 19.109 1.00 53.12 84 ILE A C 1
ATOM 688 O O . ILE A 1 84 ? -1.883 29.425 18.976 1.00 53.12 84 ILE A O 1
ATOM 692 N N . GLU A 1 85 ? -0.581 30.981 18.052 1.00 49.91 85 GLU A N 1
ATOM 693 C CA . GLU A 1 85 ? -0.898 30.634 16.661 1.00 49.91 85 GLU A CA 1
ATOM 694 C C . GLU A 1 85 ? -0.536 29.177 16.308 1.00 49.91 85 GLU A C 1
ATOM 696 O O . GLU A 1 85 ? -1.304 28.483 15.639 1.00 49.91 85 GLU A O 1
ATOM 701 N N . ASN A 1 86 ? 0.590 28.670 16.819 1.00 50.47 86 ASN A N 1
ATOM 702 C CA . ASN A 1 86 ? 0.983 27.269 16.645 1.00 50.47 86 ASN A CA 1
ATOM 703 C C . ASN A 1 86 ? 0.064 26.298 17.408 1.00 50.47 86 ASN A C 1
ATOM 705 O O . ASN A 1 86 ? -0.282 25.243 16.875 1.00 50.47 86 ASN A O 1
ATOM 709 N N . LEU A 1 87 ? -0.392 26.660 18.614 1.00 46.88 87 LEU A N 1
ATOM 710 C CA . LEU A 1 87 ? -1.406 25.885 19.344 1.00 46.88 87 LEU A CA 1
ATOM 711 C C . LEU A 1 87 ? -2.750 25.842 18.594 1.00 46.88 87 LEU A C 1
ATOM 713 O O . LEU A 1 87 ? -3.423 24.812 18.601 1.00 46.88 87 LEU A O 1
ATOM 717 N N . LEU A 1 88 ? -3.118 26.922 17.897 1.00 50.75 88 LEU A N 1
ATOM 718 C CA . LEU A 1 88 ? -4.336 26.985 17.081 1.00 50.75 88 LEU A CA 1
ATOM 719 C C . LEU A 1 88 ? -4.249 26.096 15.839 1.00 50.75 88 LEU A C 1
ATOM 721 O O . LEU A 1 88 ? -5.175 25.328 15.571 1.00 50.75 88 LEU A O 1
ATOM 725 N N . LYS A 1 89 ? -3.113 26.128 15.131 1.00 46.88 89 LYS A N 1
ATOM 726 C CA . LYS A 1 89 ? -2.844 25.219 14.004 1.00 46.88 89 LYS A CA 1
ATOM 727 C C . LYS A 1 89 ? -2.901 23.753 14.449 1.00 46.88 89 LYS A C 1
ATOM 729 O O . LYS A 1 89 ? -3.517 22.942 13.762 1.00 46.88 89 LYS A O 1
ATOM 734 N N . ALA A 1 90 ? -2.361 23.424 15.626 1.00 41.84 90 ALA A N 1
ATOM 735 C CA . ALA A 1 90 ? -2.451 22.080 16.201 1.00 41.84 90 ALA A CA 1
ATOM 736 C C . ALA A 1 90 ? -3.898 21.664 16.548 1.00 41.84 90 ALA A C 1
ATOM 738 O O . ALA A 1 90 ? -4.307 20.550 16.224 1.00 41.84 90 ALA A O 1
ATOM 739 N N . GLY A 1 91 ? -4.696 22.552 17.155 1.00 40.94 91 GLY A N 1
ATOM 740 C CA . GLY A 1 91 ? -6.102 22.276 17.479 1.00 40.94 91 GLY A CA 1
ATOM 741 C C . GLY A 1 91 ? -6.966 22.012 16.239 1.00 40.94 91 GLY A C 1
ATOM 742 O O . GLY A 1 91 ? -7.695 21.021 16.190 1.00 40.94 91 GLY A O 1
ATOM 743 N N . TYR A 1 92 ? -6.823 22.845 15.203 1.00 45.06 92 TYR A N 1
ATOM 744 C CA . TYR A 1 92 ? -7.490 22.654 13.910 1.00 45.06 92 TYR A CA 1
ATOM 745 C C . TYR A 1 92 ? -7.059 21.354 13.216 1.00 45.06 92 TYR A C 1
ATOM 747 O O . TYR A 1 92 ? -7.903 20.619 12.702 1.00 45.06 92 TYR A O 1
ATOM 755 N N . PHE A 1 93 ? -5.761 21.031 13.246 1.00 40.97 93 PHE A N 1
ATOM 756 C CA . PHE A 1 93 ? -5.229 19.792 12.675 1.00 40.97 93 PHE A CA 1
ATOM 757 C C . PHE A 1 93 ? -5.841 18.550 13.342 1.00 40.97 93 PHE A C 1
ATOM 759 O O . PHE A 1 93 ? -6.281 17.638 12.646 1.00 40.97 93 PHE A O 1
ATOM 766 N N . ILE A 1 94 ? -5.975 18.546 14.674 1.00 41.50 94 ILE A N 1
ATOM 767 C CA . ILE A 1 94 ? -6.650 17.471 15.423 1.00 41.50 94 ILE A CA 1
ATOM 768 C C . ILE A 1 94 ? -8.138 17.367 15.042 1.00 41.50 94 ILE A C 1
ATOM 770 O O . ILE A 1 94 ? -8.643 16.258 14.855 1.00 41.50 94 ILE A O 1
ATOM 774 N N . GLY A 1 95 ? -8.832 18.500 14.882 1.00 37.81 95 GLY A N 1
ATOM 775 C CA . GLY A 1 95 ? -10.229 18.539 14.434 1.00 37.81 95 GLY A CA 1
ATOM 776 C C . GLY A 1 95 ? -10.418 17.943 13.035 1.00 37.81 95 GLY A C 1
ATOM 777 O O . GLY A 1 95 ? -11.233 17.038 12.852 1.00 37.81 95 GLY A O 1
ATOM 778 N N . LYS A 1 96 ? -9.608 18.371 12.057 1.00 40.50 96 LYS A N 1
ATOM 779 C CA . LYS A 1 96 ? -9.646 17.810 10.696 1.00 40.50 96 LYS A CA 1
ATOM 780 C C . LYS A 1 96 ? -9.206 16.351 10.625 1.00 40.50 96 LYS A C 1
ATOM 782 O O . LYS A 1 96 ? -9.807 15.592 9.872 1.00 40.50 96 LYS A O 1
ATOM 787 N N . MET A 1 97 ? -8.224 15.926 11.423 1.00 39.16 97 MET A N 1
ATOM 788 C CA . MET A 1 97 ? -7.877 14.506 11.535 1.00 39.16 97 MET A CA 1
ATOM 789 C C . MET A 1 97 ? -9.065 13.675 12.027 1.00 39.16 97 MET A C 1
ATOM 791 O O . MET A 1 97 ? -9.355 12.636 11.439 1.00 39.16 97 MET A O 1
ATOM 795 N N . ARG A 1 98 ? -9.777 14.125 13.070 1.00 42.44 98 ARG A N 1
ATOM 796 C CA . ARG A 1 98 ? -10.974 13.430 13.570 1.00 42.44 98 ARG A CA 1
ATOM 797 C C . ARG A 1 98 ? -12.083 13.357 12.528 1.00 42.44 98 ARG A C 1
ATOM 799 O O . ARG A 1 98 ? -12.656 12.285 12.357 1.00 42.44 98 ARG A O 1
ATOM 806 N N . GLU A 1 99 ? -12.359 14.451 11.823 1.00 41.44 99 GLU A N 1
ATOM 807 C CA . GLU A 1 99 ? -13.398 14.462 10.789 1.00 41.44 99 GLU A CA 1
ATOM 808 C C . GLU A 1 99 ? -13.024 13.574 9.592 1.00 41.44 99 GLU A C 1
ATOM 810 O O . GLU A 1 99 ? -13.864 12.810 9.129 1.00 41.44 99 GLU A O 1
ATOM 815 N N . ASN A 1 100 ? -11.757 13.556 9.160 1.00 39.88 100 ASN A N 1
ATOM 816 C CA . ASN A 1 100 ? -11.287 12.608 8.143 1.00 39.88 100 ASN A CA 1
ATOM 817 C C . ASN A 1 100 ? -11.410 11.149 8.616 1.00 39.88 100 ASN A C 1
ATOM 819 O O . ASN A 1 100 ? -11.893 10.306 7.868 1.00 39.88 100 ASN A O 1
ATOM 823 N N . ILE A 1 101 ? -11.052 10.838 9.869 1.00 45.16 101 ILE A N 1
ATOM 824 C CA . ILE A 1 101 ? -11.256 9.496 10.447 1.00 45.16 101 ILE A CA 1
ATOM 825 C C . ILE A 1 101 ? -12.752 9.132 10.454 1.00 45.16 101 ILE A C 1
ATOM 827 O O . ILE A 1 101 ? -13.112 8.008 10.104 1.00 45.16 101 ILE A O 1
ATOM 831 N N . ARG A 1 102 ? -13.639 10.076 10.801 1.00 48.19 102 ARG A N 1
ATOM 832 C CA . ARG A 1 102 ? -15.098 9.879 10.813 1.00 48.19 102 ARG A CA 1
ATOM 833 C C . ARG A 1 102 ? -15.661 9.657 9.405 1.00 48.19 102 ARG A C 1
ATOM 835 O O . ARG A 1 102 ? -16.468 8.748 9.221 1.00 48.19 102 ARG A O 1
ATOM 842 N N . LEU A 1 103 ? -15.230 10.448 8.423 1.00 45.25 103 LEU A N 1
ATOM 843 C CA . LEU A 1 103 ? -15.627 10.321 7.019 1.00 45.25 103 LEU A CA 1
ATOM 844 C C . LEU A 1 103 ? -15.143 8.997 6.420 1.00 45.25 103 LEU A C 1
ATOM 846 O O . LEU A 1 103 ? -15.940 8.301 5.797 1.00 45.25 103 LEU A O 1
ATOM 850 N N . ASN A 1 104 ? -13.901 8.591 6.699 1.00 47.94 104 ASN A N 1
ATOM 851 C CA . ASN A 1 104 ? -13.378 7.283 6.303 1.00 47.94 104 ASN A CA 1
ATOM 852 C C . ASN A 1 104 ? -14.190 6.148 6.954 1.00 47.94 104 ASN A C 1
ATOM 854 O O . ASN A 1 104 ? -14.595 5.215 6.271 1.00 47.94 104 ASN A O 1
ATOM 858 N N . MET A 1 105 ? -14.551 6.259 8.239 1.00 50.81 105 MET A N 1
ATOM 859 C CA . MET A 1 105 ? -15.448 5.296 8.896 1.00 50.81 105 MET A CA 1
ATOM 860 C C . MET A 1 105 ? -16.873 5.268 8.312 1.00 50.81 105 MET A C 1
ATOM 862 O O . MET A 1 105 ? -17.523 4.223 8.345 1.00 50.81 105 MET A O 1
ATOM 866 N N . GLU A 1 106 ? -17.409 6.388 7.816 1.00 50.81 106 GLU A N 1
ATOM 867 C CA . GLU A 1 106 ? -18.701 6.410 7.113 1.00 50.81 106 GLU A CA 1
ATOM 868 C C . GLU A 1 106 ? -18.600 5.836 5.694 1.00 50.81 106 GLU A C 1
ATOM 870 O O . GLU A 1 106 ? -19.533 5.158 5.260 1.00 50.81 106 GLU A O 1
ATOM 875 N N . HIS A 1 107 ? -17.481 6.062 5.005 1.00 58.75 107 HIS A N 1
ATOM 876 C CA . HIS A 1 107 ? -17.163 5.468 3.709 1.00 58.75 107 HIS A CA 1
ATOM 877 C C . HIS A 1 107 ? -17.031 3.942 3.823 1.00 58.75 107 HIS A C 1
ATOM 879 O O . HIS A 1 107 ? -17.773 3.220 3.158 1.00 58.75 107 HIS A O 1
ATOM 885 N N . ASP A 1 108 ? -16.216 3.452 4.763 1.00 58.19 108 ASP A N 1
ATOM 886 C CA . ASP A 1 108 ? -16.084 2.033 5.117 1.00 58.19 108 ASP A CA 1
ATOM 887 C C . ASP A 1 108 ? -17.450 1.383 5.365 1.00 58.19 108 ASP A C 1
ATOM 889 O O . ASP A 1 108 ? -17.772 0.354 4.782 1.00 58.19 108 ASP A O 1
ATOM 893 N N . LYS A 1 109 ? -18.310 2.014 6.179 1.00 66.25 109 LYS A N 1
ATOM 894 C CA . LYS A 1 109 ? -19.663 1.505 6.476 1.00 66.25 109 LYS A CA 1
ATOM 895 C C . LYS A 1 109 ? -20.591 1.460 5.257 1.00 66.25 109 LYS A C 1
ATOM 897 O O . LYS A 1 109 ? -21.587 0.734 5.304 1.00 66.25 109 LYS A O 1
ATOM 902 N N . ARG A 1 110 ? -20.344 2.259 4.212 1.00 67.56 110 ARG A N 1
ATOM 903 C CA . ARG A 1 110 ? -21.084 2.188 2.939 1.00 67.56 110 ARG A CA 1
ATOM 904 C C . ARG A 1 110 ? -20.523 1.074 2.063 1.00 67.56 110 ARG A C 1
ATOM 906 O O . ARG A 1 110 ? -21.301 0.230 1.630 1.00 67.56 110 ARG A O 1
ATOM 913 N N . MET A 1 111 ? -19.203 1.027 1.900 1.00 65.88 111 MET A N 1
ATOM 914 C CA . MET A 1 111 ? -18.502 -0.008 1.140 1.00 65.88 111 MET A CA 1
ATOM 915 C C . MET A 1 111 ? -18.776 -1.414 1.700 1.00 65.88 111 MET A C 1
ATOM 917 O O . MET A 1 111 ? -19.105 -2.319 0.943 1.00 65.88 111 MET A O 1
ATOM 921 N N . ASP A 1 112 ? -18.769 -1.591 3.026 1.00 64.88 112 ASP A N 1
ATOM 922 C CA . ASP A 1 112 ? -19.134 -2.854 3.685 1.00 64.88 112 ASP A CA 1
ATOM 923 C C . ASP A 1 112 ? -20.568 -3.296 3.337 1.00 64.88 112 ASP A C 1
ATOM 925 O O . ASP A 1 112 ? -20.806 -4.476 3.093 1.00 64.88 112 ASP A O 1
ATOM 929 N N . LYS A 1 113 ? -21.538 -2.368 3.290 1.00 71.62 113 LYS A N 1
ATOM 930 C CA . LYS A 1 113 ? -22.934 -2.679 2.914 1.00 71.62 113 LYS A CA 1
ATOM 931 C C . LYS A 1 113 ? -23.076 -3.032 1.436 1.00 71.62 113 LYS A C 1
ATOM 933 O O . LYS A 1 113 ? -23.926 -3.843 1.081 1.00 71.62 113 LYS A O 1
ATOM 938 N N . GLU A 1 114 ? -22.283 -2.393 0.586 1.00 71.50 114 GLU A N 1
ATOM 939 C CA . GLU A 1 114 ? -22.231 -2.656 -0.849 1.00 71.50 114 GLU A CA 1
ATOM 940 C C . GLU A 1 114 ? -21.655 -4.056 -1.119 1.00 71.50 114 GLU A C 1
ATOM 942 O O . GLU A 1 114 ? -22.280 -4.858 -1.812 1.00 71.50 114 GLU A O 1
ATOM 947 N N . ILE A 1 115 ? -20.537 -4.395 -0.465 1.00 71.69 115 ILE A N 1
ATOM 948 C CA . ILE A 1 115 ? -19.929 -5.732 -0.474 1.00 71.69 115 ILE A CA 1
ATOM 949 C C . ILE A 1 115 ? -20.914 -6.787 0.063 1.00 71.69 115 ILE A C 1
ATOM 951 O O . ILE A 1 115 ? -21.139 -7.796 -0.603 1.00 71.69 115 ILE A O 1
ATOM 955 N N . GLU A 1 116 ? -21.563 -6.547 1.212 1.00 72.00 116 GLU A N 1
ATOM 956 C CA . GLU A 1 116 ? -22.592 -7.450 1.765 1.00 72.00 116 GLU A CA 1
ATOM 957 C C . GLU A 1 116 ? -23.759 -7.675 0.783 1.00 72.00 116 GLU A C 1
ATOM 959 O O . GLU A 1 116 ? -24.310 -8.776 0.721 1.00 72.00 116 GLU A O 1
ATOM 964 N N . ALA A 1 117 ? -24.118 -6.668 -0.023 1.00 74.94 117 ALA A N 1
ATOM 965 C CA . ALA A 1 117 ? -25.142 -6.814 -1.051 1.00 74.94 117 ALA A CA 1
ATOM 966 C C . ALA A 1 117 ? -24.673 -7.710 -2.209 1.00 74.94 117 ALA A C 1
ATOM 968 O O . ALA A 1 117 ? -25.412 -8.624 -2.580 1.00 74.94 117 ALA A O 1
ATOM 969 N N . PHE A 1 118 ? -23.470 -7.502 -2.760 1.00 76.31 118 PHE A N 1
ATOM 970 C CA . PHE A 1 118 ? -22.933 -8.354 -3.833 1.00 76.31 118 PHE A CA 1
ATOM 971 C C . PHE A 1 118 ? -22.755 -9.809 -3.384 1.00 76.31 118 PHE A C 1
ATOM 973 O O . PHE A 1 118 ? -23.233 -10.711 -4.068 1.00 76.31 118 PHE A O 1
ATOM 980 N N . GLN A 1 119 ? -22.191 -10.038 -2.193 1.00 68.38 119 GLN A N 1
ATOM 981 C CA . GLN A 1 119 ? -21.959 -11.378 -1.636 1.00 68.38 119 GLN A CA 1
ATOM 982 C C . GLN A 1 119 ? -23.246 -12.197 -1.414 1.00 68.38 119 GLN A C 1
ATOM 984 O O . GLN A 1 119 ? -23.180 -13.418 -1.282 1.00 68.38 119 GLN A O 1
ATOM 989 N N . SER A 1 120 ? -24.418 -11.550 -1.388 1.00 70.56 120 SER A N 1
ATOM 990 C CA . SER A 1 120 ? -25.728 -12.212 -1.280 1.00 70.56 120 SER A CA 1
ATOM 991 C C . SER A 1 120 ? -26.319 -12.689 -2.619 1.00 70.56 120 SER A C 1
ATOM 993 O O . SER A 1 120 ? -27.364 -13.342 -2.630 1.00 70.56 120 SER A O 1
ATOM 995 N N . MET A 1 121 ? -25.685 -12.360 -3.749 1.00 77.31 121 MET A N 1
ATOM 996 C CA . MET A 1 121 ? -26.155 -12.706 -5.096 1.00 77.31 121 MET A CA 1
ATOM 997 C C . MET A 1 121 ? -25.574 -14.043 -5.581 1.00 77.31 121 MET A C 1
ATOM 999 O O . MET A 1 121 ? -24.614 -14.570 -5.025 1.00 77.31 121 MET A O 1
ATOM 1003 N N . GLN A 1 122 ? -26.150 -14.598 -6.652 1.00 76.94 122 GLN A N 1
ATOM 1004 C CA . GLN A 1 122 ? -25.497 -15.675 -7.404 1.00 76.94 122 GLN A CA 1
ATOM 1005 C C . GLN A 1 122 ? -24.221 -15.146 -8.071 1.00 76.94 122 GLN A C 1
ATOM 1007 O O . GLN A 1 122 ? -24.196 -13.987 -8.481 1.00 76.94 122 GLN A O 1
ATOM 1012 N N . PHE A 1 123 ? -23.198 -15.997 -8.183 1.00 75.88 123 PHE A N 1
ATOM 1013 C CA . PHE A 1 123 ? -21.848 -15.623 -8.617 1.00 75.88 123 PHE A CA 1
ATOM 1014 C C . PHE A 1 123 ? -21.838 -14.843 -9.941 1.00 75.88 123 PHE A C 1
ATOM 1016 O O . PHE A 1 123 ? -21.455 -13.677 -9.947 1.00 75.88 123 PHE A O 1
ATOM 1023 N N . ASP A 1 124 ? -22.379 -15.422 -11.013 1.00 74.00 124 ASP A N 1
ATOM 1024 C CA . ASP A 1 124 ? -22.401 -14.811 -12.352 1.00 74.00 124 ASP A CA 1
ATOM 1025 C C . ASP A 1 124 ? -23.129 -13.454 -12.355 1.00 74.00 124 ASP A C 1
ATOM 1027 O O . ASP A 1 124 ? -22.662 -12.468 -12.919 1.00 74.00 124 ASP A O 1
ATOM 1031 N N . ARG A 1 125 ? -24.240 -13.361 -11.614 1.00 81.88 125 ARG A N 1
ATOM 1032 C CA . ARG A 1 125 ? -25.014 -12.121 -11.462 1.00 81.88 125 ARG A CA 1
ATOM 1033 C C . ARG A 1 125 ? -24.281 -11.062 -10.633 1.00 81.88 125 ARG A C 1
ATOM 1035 O O . ARG A 1 125 ? -24.518 -9.868 -10.816 1.00 81.88 125 ARG A O 1
ATOM 1042 N N . ALA A 1 126 ? -23.427 -11.474 -9.698 1.00 81.19 126 ALA A N 1
ATOM 1043 C CA . ALA A 1 126 ? -22.552 -10.559 -8.979 1.00 81.19 126 ALA A CA 1
ATOM 1044 C C . ALA A 1 126 ? -21.438 -10.049 -9.898 1.00 81.19 126 ALA A C 1
ATOM 1046 O O . ALA A 1 126 ? -21.218 -8.846 -9.916 1.00 81.19 126 ALA A O 1
ATOM 1047 N N . VAL A 1 127 ? -20.815 -10.922 -10.702 1.00 81.19 127 VAL A N 1
ATOM 1048 C CA . VAL A 1 127 ? -19.821 -10.551 -11.728 1.00 81.19 127 VAL A CA 1
ATOM 1049 C C . VAL A 1 127 ? -20.399 -9.500 -12.680 1.00 81.19 127 VAL A C 1
ATOM 1051 O O . VAL A 1 127 ? -19.880 -8.386 -12.732 1.00 81.19 127 VAL A O 1
ATOM 1054 N N . GLU A 1 128 ? -21.522 -9.798 -13.347 1.00 82.75 128 GLU A N 1
ATOM 1055 C CA . GLU A 1 128 ? -22.210 -8.856 -14.249 1.00 82.75 128 GLU A CA 1
ATOM 1056 C C . GLU A 1 128 ? -22.477 -7.505 -13.575 1.00 82.75 128 GLU A C 1
ATOM 1058 O O . GLU A 1 128 ? -22.268 -6.443 -14.162 1.00 82.75 128 GLU A O 1
ATOM 1063 N N . LYS A 1 129 ? -22.934 -7.530 -12.317 1.00 84.25 129 LYS A N 1
ATOM 1064 C CA . LYS A 1 129 ? -23.277 -6.309 -11.594 1.00 84.25 129 LYS A CA 1
ATOM 1065 C C . LYS A 1 129 ? -22.042 -5.533 -11.127 1.00 84.25 129 LYS A C 1
ATOM 1067 O O . LYS A 1 129 ? -22.111 -4.310 -11.107 1.00 84.25 129 LYS A O 1
ATOM 1072 N N . ILE A 1 130 ? -20.942 -6.192 -10.762 1.00 84.75 130 ILE A N 1
ATOM 1073 C CA . ILE A 1 130 ? -19.683 -5.537 -10.374 1.00 84.75 130 ILE A CA 1
ATOM 1074 C C . ILE A 1 130 ? -19.137 -4.750 -11.570 1.00 84.75 130 ILE A C 1
ATOM 1076 O O . ILE A 1 130 ? -18.980 -3.537 -11.460 1.00 84.75 130 ILE A O 1
ATOM 1080 N N . PHE A 1 131 ? -18.970 -5.389 -12.732 1.00 85.88 131 PHE A N 1
ATOM 1081 C CA . PHE A 1 131 ? -18.511 -4.706 -13.954 1.00 85.88 131 PHE A CA 1
ATOM 1082 C C . PHE A 1 131 ? -19.534 -3.706 -14.518 1.00 85.88 131 PHE A C 1
ATOM 1084 O O . PHE A 1 131 ? -19.159 -2.756 -15.194 1.00 85.88 131 PHE A O 1
ATOM 1091 N N . GLY A 1 132 ? -20.824 -3.870 -14.210 1.00 79.62 132 GLY A N 1
ATOM 1092 C CA . GLY A 1 132 ? -21.868 -2.895 -14.535 1.00 79.62 132 GLY A CA 1
ATOM 1093 C C . GLY A 1 132 ? -22.020 -1.731 -13.542 1.00 79.62 132 GLY A C 1
ATOM 1094 O O . GLY A 1 132 ? -22.930 -0.921 -13.723 1.00 79.62 132 GLY A O 1
ATOM 1095 N N . THR A 1 133 ? -21.217 -1.655 -12.470 1.00 79.44 133 THR A N 1
ATOM 1096 C CA . THR A 1 133 ? -21.324 -0.589 -11.445 1.00 79.44 133 THR A CA 1
ATOM 1097 C C . THR A 1 133 ? -20.001 0.023 -10.993 1.00 79.44 133 THR A C 1
ATOM 1099 O O . THR A 1 133 ? -20.016 1.168 -10.546 1.00 79.44 133 THR A O 1
ATOM 1102 N N . LEU A 1 134 ? -18.880 -0.693 -11.097 1.00 80.44 134 LEU A N 1
ATOM 1103 C CA . LEU A 1 134 ? -17.548 -0.136 -10.874 1.00 80.44 134 LEU A CA 1
ATOM 1104 C C . LEU A 1 134 ? -16.963 0.390 -12.188 1.00 80.44 134 LEU A C 1
ATOM 1106 O O . LEU A 1 134 ? -16.960 -0.311 -13.196 1.00 80.44 134 LEU A O 1
ATOM 1110 N N . GLU A 1 135 ? -16.401 1.596 -12.146 1.00 79.44 135 GLU A N 1
ATOM 1111 C CA . GLU A 1 135 ? -15.538 2.124 -13.206 1.00 79.44 135 GLU A CA 1
ATOM 1112 C C . GLU A 1 135 ? -14.153 1.461 -13.085 1.00 79.44 135 GLU A C 1
ATOM 1114 O O . GLU A 1 135 ? -13.266 1.951 -12.386 1.00 79.44 135 GLU A O 1
ATOM 1119 N N . LEU A 1 136 ? -14.011 0.286 -13.705 1.00 81.50 136 LEU A N 1
ATOM 1120 C CA . LEU A 1 136 ? -12.758 -0.468 -13.809 1.00 81.50 136 LEU A CA 1
ATOM 1121 C C . LEU A 1 136 ? -12.142 -0.201 -15.185 1.00 81.50 136 LEU A C 1
ATOM 1123 O O . LEU A 1 136 ? -12.816 -0.361 -16.203 1.00 81.50 136 LEU A O 1
ATOM 1127 N N . ASN A 1 137 ? -10.872 0.198 -15.212 1.00 80.38 137 ASN A N 1
ATOM 1128 C CA . ASN A 1 137 ? -10.171 0.585 -16.441 1.00 80.38 137 ASN A CA 1
ATOM 1129 C C . ASN A 1 137 ? -9.209 -0.504 -16.929 1.00 80.38 137 ASN A C 1
ATOM 1131 O O . ASN A 1 137 ? -8.911 -0.575 -18.117 1.00 80.38 137 ASN A O 1
ATOM 1135 N N . ASN A 1 138 ? -8.702 -1.324 -16.006 1.00 81.88 138 ASN A N 1
ATOM 1136 C CA . ASN A 1 138 ? -7.591 -2.248 -16.232 1.00 81.88 138 ASN A CA 1
ATOM 1137 C C . ASN A 1 138 ? -8.000 -3.721 -16.062 1.00 81.88 138 ASN A C 1
ATOM 1139 O O . ASN A 1 138 ? -7.181 -4.613 -16.268 1.00 81.88 138 ASN A O 1
ATOM 1143 N N . VAL A 1 139 ? -9.245 -3.981 -15.649 1.00 87.25 139 VAL A N 1
ATOM 1144 C CA . VAL A 1 139 ? -9.752 -5.318 -15.318 1.00 87.25 139 VAL A CA 1
ATOM 1145 C C . VAL A 1 139 ? -11.081 -5.569 -16.016 1.00 87.25 139 VAL A C 1
ATOM 1147 O O . VAL A 1 139 ? -11.990 -4.742 -15.956 1.00 87.25 139 VAL A O 1
ATOM 1150 N N . THR A 1 140 ? -11.203 -6.739 -16.637 1.00 86.62 140 THR A N 1
ATOM 1151 C CA . THR A 1 140 ? -12.365 -7.169 -17.424 1.00 86.62 140 THR A CA 1
ATOM 1152 C C . THR A 1 140 ? -12.928 -8.507 -16.926 1.00 86.62 140 THR A C 1
ATOM 1154 O O . THR A 1 140 ? -12.314 -9.207 -16.120 1.00 86.62 140 THR A O 1
ATOM 1157 N N . ALA A 1 141 ? -14.150 -8.852 -17.347 1.00 83.00 141 ALA A N 1
ATOM 1158 C CA . ALA A 1 141 ? -14.900 -9.984 -16.788 1.00 83.00 141 ALA A CA 1
ATOM 1159 C C . ALA A 1 141 ? -14.320 -11.372 -17.122 1.00 83.00 141 ALA A C 1
ATOM 1161 O O . ALA A 1 141 ? -14.586 -12.334 -16.406 1.00 83.00 141 ALA A O 1
ATOM 1162 N N . ASP A 1 142 ? -13.515 -11.475 -18.175 1.00 84.94 142 ASP A N 1
ATOM 1163 C CA . ASP A 1 142 ? -12.732 -12.658 -18.542 1.00 84.94 142 ASP A CA 1
ATOM 1164 C C . ASP A 1 142 ? -11.579 -12.943 -17.564 1.00 84.94 142 ASP A C 1
ATOM 1166 O O . ASP A 1 142 ? -11.208 -14.100 -17.392 1.00 84.94 142 ASP A O 1
ATOM 1170 N N . MET A 1 143 ? -11.089 -11.935 -16.835 1.00 86.56 143 MET A N 1
ATOM 1171 C CA . MET A 1 143 ? -10.058 -12.099 -15.797 1.00 86.56 143 MET A CA 1
ATOM 1172 C C . MET A 1 143 ? -10.601 -12.691 -14.481 1.00 86.56 143 MET A C 1
ATOM 1174 O O . MET A 1 143 ? -9.857 -12.822 -13.511 1.00 86.56 143 MET A O 1
ATOM 1178 N N . ILE A 1 144 ? -11.896 -13.023 -14.388 1.00 83.19 144 ILE A N 1
ATOM 1179 C CA . ILE A 1 144 ? -12.522 -13.477 -13.133 1.00 83.19 144 ILE A CA 1
ATOM 1180 C C . ILE A 1 144 ? -11.897 -14.757 -12.576 1.00 83.19 144 ILE A C 1
ATOM 1182 O O . ILE A 1 144 ? -11.719 -14.845 -11.359 1.00 83.19 144 ILE A O 1
ATOM 1186 N N . ASP A 1 145 ? -11.530 -15.717 -13.425 1.00 75.06 145 ASP A N 1
ATOM 1187 C CA . ASP A 1 145 ? -10.888 -16.951 -12.962 1.00 75.06 145 ASP A CA 1
ATOM 1188 C C . ASP A 1 145 ? -9.507 -16.657 -12.350 1.00 75.06 145 ASP A C 1
ATOM 1190 O O . ASP A 1 145 ? -9.219 -17.122 -11.244 1.00 75.06 145 ASP A O 1
ATOM 1194 N N . ASP A 1 146 ? -8.705 -15.795 -12.985 1.00 81.88 146 ASP A N 1
ATOM 1195 C CA . ASP A 1 146 ? -7.407 -15.348 -12.458 1.00 81.88 146 ASP A CA 1
ATOM 1196 C C . ASP A 1 146 ? -7.567 -14.601 -11.122 1.00 81.88 146 ASP A C 1
ATOM 1198 O O . ASP A 1 146 ? -6.844 -14.865 -10.162 1.00 81.88 146 ASP A O 1
ATOM 1202 N N . ILE A 1 147 ? -8.565 -13.712 -11.020 1.00 85.81 147 ILE A N 1
ATOM 1203 C CA . ILE A 1 147 ? -8.884 -12.963 -9.793 1.00 85.81 147 ILE A CA 1
ATOM 1204 C C . ILE A 1 147 ? -9.270 -13.908 -8.648 1.00 85.81 147 ILE A C 1
ATOM 1206 O O . ILE A 1 147 ? -8.852 -13.704 -7.509 1.00 85.81 147 ILE A O 1
ATOM 1210 N N . VAL A 1 148 ? -10.080 -14.935 -8.921 1.00 81.19 148 VAL A N 1
ATOM 1211 C CA . VAL A 1 148 ? -10.542 -15.893 -7.903 1.00 81.19 148 VAL A CA 1
ATOM 1212 C C . VAL A 1 148 ? -9.429 -16.844 -7.462 1.00 81.19 148 VAL A C 1
ATOM 1214 O O . VAL A 1 148 ? -9.438 -17.273 -6.304 1.00 81.19 148 VAL A O 1
ATOM 1217 N N . MET A 1 149 ? -8.485 -17.166 -8.351 1.00 79.56 149 MET A N 1
ATOM 1218 C CA . MET A 1 149 ? -7.363 -18.067 -8.072 1.00 79.56 149 MET A CA 1
ATOM 1219 C C . MET A 1 149 ? -6.090 -17.364 -7.567 1.00 79.56 149 MET A C 1
ATOM 1221 O O . MET A 1 149 ? -5.168 -18.068 -7.154 1.00 79.56 149 MET A O 1
ATOM 1225 N N . ASP A 1 150 ? -6.029 -16.025 -7.537 1.00 85.62 150 ASP A N 1
ATOM 1226 C CA . ASP A 1 150 ? -4.857 -15.277 -7.054 1.00 85.62 150 ASP A CA 1
ATOM 1227 C C . ASP A 1 150 ? -4.497 -15.654 -5.600 1.00 85.62 150 ASP A C 1
ATOM 1229 O O . ASP A 1 150 ? -5.247 -15.435 -4.640 1.00 85.62 150 ASP A O 1
ATOM 1233 N N . GLU A 1 151 ? -3.307 -16.242 -5.441 1.00 83.44 151 GLU A N 1
ATOM 1234 C CA . GLU A 1 151 ? -2.819 -16.755 -4.160 1.00 83.44 151 GLU A CA 1
ATOM 1235 C C . GLU A 1 151 ? -2.644 -15.651 -3.106 1.00 83.44 151 GLU A C 1
ATOM 1237 O O . GLU A 1 151 ? -2.833 -15.913 -1.915 1.00 83.44 151 GLU A O 1
ATOM 1242 N N . GLU A 1 152 ? -2.327 -14.417 -3.517 1.00 83.69 152 GLU A N 1
ATOM 1243 C CA . GLU A 1 152 ? -2.155 -13.285 -2.609 1.00 83.69 152 GLU A CA 1
ATOM 1244 C C . GLU A 1 152 ? -3.503 -12.795 -2.074 1.00 83.69 152 GLU A C 1
ATOM 1246 O O . GLU A 1 152 ? -3.623 -12.549 -0.873 1.00 83.69 152 GLU A O 1
ATOM 1251 N N . PHE A 1 153 ? -4.531 -12.689 -2.917 1.00 86.94 153 PHE A N 1
ATOM 1252 C CA . PHE A 1 153 ? -5.870 -12.294 -2.472 1.00 86.94 153 PHE A CA 1
ATOM 1253 C C . PHE A 1 153 ? -6.492 -13.351 -1.554 1.00 86.94 153 PHE A C 1
ATOM 1255 O O . PHE A 1 153 ? -7.073 -13.023 -0.512 1.00 86.94 153 PHE A O 1
ATOM 1262 N N . ILE A 1 154 ? -6.284 -14.627 -1.887 1.00 80.50 154 ILE A N 1
ATOM 1263 C CA . ILE A 1 154 ? -6.637 -15.766 -1.039 1.00 80.50 154 ILE A CA 1
ATOM 1264 C C . ILE A 1 154 ? -5.881 -15.710 0.305 1.00 80.50 154 ILE A C 1
ATOM 1266 O O . ILE A 1 154 ? -6.470 -15.997 1.352 1.00 80.50 154 ILE A O 1
ATOM 1270 N N . GLU A 1 155 ? -4.591 -15.352 0.314 1.00 78.00 155 GLU A N 1
ATOM 1271 C CA . GLU A 1 155 ? -3.803 -15.161 1.541 1.00 78.00 155 GLU A CA 1
ATOM 1272 C C . GLU A 1 155 ? -4.328 -13.978 2.371 1.00 78.00 155 GLU A C 1
ATOM 1274 O O . GLU A 1 155 ? -4.548 -14.126 3.576 1.00 78.00 155 GLU A O 1
ATOM 1279 N N . MET A 1 156 ? -4.569 -12.821 1.749 1.00 77.19 156 MET A N 1
ATOM 1280 C CA . MET A 1 156 ? -5.081 -11.610 2.404 1.00 77.19 156 MET A CA 1
ATOM 1281 C C . MET A 1 156 ? -6.420 -11.857 3.097 1.00 77.19 156 MET A C 1
ATOM 1283 O O . MET A 1 156 ? -6.597 -11.491 4.258 1.00 77.19 156 MET A O 1
ATOM 1287 N N . GLU A 1 157 ? -7.352 -12.541 2.433 1.00 72.81 157 GLU A N 1
ATOM 1288 C CA . GLU A 1 157 ? -8.632 -12.907 3.037 1.00 72.81 157 GLU A CA 1
ATOM 1289 C C . GLU A 1 157 ? -8.462 -13.888 4.206 1.00 72.81 157 GLU A C 1
ATOM 1291 O O . GLU A 1 157 ? -9.016 -13.668 5.286 1.00 72.81 157 GLU A O 1
ATOM 1296 N N . LYS A 1 158 ? -7.663 -14.950 4.031 1.00 64.88 158 LYS A N 1
ATOM 1297 C CA . LYS A 1 158 ? -7.419 -15.957 5.082 1.00 64.88 158 LYS A CA 1
ATOM 1298 C C . LYS A 1 158 ? -6.704 -15.385 6.307 1.00 64.88 158 LYS A C 1
ATOM 1300 O O . LYS A 1 158 ? -6.932 -15.862 7.419 1.00 64.88 158 LYS A O 1
ATOM 1305 N N . THR A 1 159 ? -5.833 -14.397 6.112 1.00 56.88 159 THR A N 1
ATOM 1306 C CA . THR A 1 159 ? -5.097 -13.708 7.186 1.00 56.88 159 THR A CA 1
ATOM 1307 C C . THR A 1 159 ? -5.880 -12.548 7.803 1.00 56.88 159 THR A C 1
ATOM 1309 O O . THR A 1 159 ? -5.533 -12.107 8.898 1.00 56.88 159 THR A O 1
ATOM 1312 N N . GLY A 1 160 ? -6.943 -12.078 7.143 1.00 57.72 160 GLY A N 1
ATOM 1313 C CA . GLY A 1 160 ? -7.698 -10.886 7.531 1.00 57.72 160 GLY A CA 1
ATOM 1314 C C . GLY A 1 160 ? -7.013 -9.565 7.166 1.00 57.72 160 GLY A C 1
ATOM 1315 O O . GLY A 1 160 ? -7.546 -8.507 7.495 1.00 57.72 160 GLY A O 1
ATOM 1316 N N . ASP A 1 161 ? -5.870 -9.601 6.473 1.00 66.38 161 ASP A N 1
ATOM 1317 C CA . ASP A 1 161 ? -5.072 -8.430 6.099 1.00 66.38 161 ASP A CA 1
ATOM 1318 C C . ASP A 1 161 ? -5.639 -7.709 4.861 1.00 66.38 161 ASP A C 1
ATOM 1320 O O . ASP A 1 161 ? -4.976 -7.514 3.842 1.00 66.38 161 ASP A O 1
ATOM 1324 N N . VAL A 1 162 ? -6.906 -7.305 4.952 1.00 66.06 162 VAL A N 1
ATOM 1325 C CA . VAL A 1 162 ? -7.655 -6.668 3.856 1.00 66.06 162 VAL A CA 1
ATOM 1326 C C . VAL A 1 162 ? -7.095 -5.298 3.445 1.00 66.06 162 VAL A C 1
ATOM 1328 O O . VAL A 1 162 ? -7.334 -4.849 2.330 1.00 66.06 162 VAL A O 1
ATOM 1331 N N . ASN A 1 163 ? -6.280 -4.672 4.301 1.00 69.12 163 ASN A N 1
ATOM 1332 C CA . ASN A 1 163 ? -5.592 -3.406 4.026 1.00 69.12 163 ASN A CA 1
ATOM 1333 C C . ASN A 1 163 ? -4.151 -3.610 3.496 1.00 69.12 163 ASN A C 1
ATOM 1335 O O . ASN A 1 163 ? -3.396 -2.641 3.401 1.00 69.12 163 ASN A O 1
ATOM 1339 N N . ARG A 1 164 ? -3.713 -4.840 3.169 1.00 77.00 164 ARG A N 1
ATOM 1340 C CA . ARG A 1 164 ? -2.357 -5.093 2.625 1.00 77.00 164 ARG A CA 1
ATOM 1341 C C . ARG A 1 164 ? -2.098 -4.293 1.352 1.00 77.00 164 ARG A C 1
ATOM 1343 O O . ARG A 1 164 ? -1.030 -3.703 1.219 1.00 77.00 164 ARG A O 1
ATOM 1350 N N . MET A 1 165 ? -3.083 -4.249 0.457 1.00 80.50 165 MET A N 1
ATOM 1351 C CA . MET A 1 165 ? -2.996 -3.522 -0.810 1.00 80.50 165 MET A CA 1
ATOM 1352 C C . MET A 1 165 ? -2.905 -2.000 -0.603 1.00 80.50 165 MET A C 1
ATOM 1354 O O . MET A 1 165 ? -2.050 -1.369 -1.212 1.00 80.50 165 MET A O 1
ATOM 1358 N N . GLU A 1 166 ? -3.655 -1.423 0.343 1.00 76.06 166 GLU A N 1
ATOM 1359 C CA . GLU A 1 166 ? -3.531 0.002 0.715 1.00 76.06 166 GLU A CA 1
ATOM 1360 C C . GLU A 1 166 ? -2.131 0.351 1.252 1.00 76.06 166 GLU A C 1
ATOM 1362 O O . GLU A 1 166 ? -1.587 1.412 0.956 1.00 76.06 166 GLU A O 1
ATOM 1367 N N . ARG A 1 167 ? -1.509 -0.547 2.032 1.00 77.50 167 ARG A N 1
ATOM 1368 C CA . ARG A 1 167 ? -0.132 -0.335 2.517 1.00 77.50 167 ARG A CA 1
ATOM 1369 C C . ARG A 1 167 ? 0.890 -0.464 1.388 1.00 77.50 167 ARG A C 1
ATOM 1371 O O . ARG A 1 167 ? 1.782 0.373 1.291 1.00 77.50 167 ARG A O 1
ATOM 1378 N N . LYS A 1 168 ? 0.712 -1.448 0.499 1.00 78.44 168 LYS A N 1
ATOM 1379 C CA . LYS A 1 168 ? 1.523 -1.593 -0.719 1.00 78.44 168 LYS A CA 1
ATOM 1380 C C . LYS A 1 168 ? 1.414 -0.378 -1.645 1.00 78.44 168 LYS A C 1
ATOM 1382 O O . LYS A 1 168 ? 2.390 -0.071 -2.316 1.00 78.44 168 LYS A O 1
ATOM 1387 N N . GLU A 1 169 ? 0.287 0.337 -1.666 1.00 79.69 169 GLU A N 1
ATOM 1388 C CA . GLU A 1 169 ? 0.154 1.579 -2.440 1.00 79.69 169 GLU A CA 1
ATOM 1389 C C . GLU A 1 169 ? 1.122 2.665 -1.950 1.00 79.69 169 GLU A C 1
ATOM 1391 O O . GLU A 1 169 ? 1.736 3.349 -2.767 1.00 79.69 169 GLU A O 1
ATOM 1396 N N . ALA A 1 170 ? 1.308 2.807 -0.634 1.00 75.06 170 ALA A N 1
ATOM 1397 C CA . ALA A 1 170 ? 2.262 3.765 -0.074 1.00 75.06 170 ALA A CA 1
ATOM 1398 C C . ALA A 1 170 ? 3.716 3.397 -0.428 1.00 75.06 170 ALA A C 1
ATOM 1400 O O . ALA A 1 170 ? 4.480 4.262 -0.861 1.00 75.06 170 ALA A O 1
ATOM 1401 N N . ASP A 1 171 ? 4.071 2.112 -0.317 1.00 75.69 171 ASP A N 1
ATOM 1402 C CA . ASP A 1 171 ? 5.389 1.600 -0.715 1.00 75.69 171 ASP A CA 1
ATOM 1403 C C . ASP A 1 171 ? 5.629 1.777 -2.230 1.00 75.69 171 ASP A C 1
ATOM 1405 O O . ASP A 1 171 ? 6.715 2.178 -2.655 1.00 75.69 171 ASP A O 1
ATOM 1409 N N . MET A 1 172 ? 4.598 1.548 -3.053 1.00 83.31 172 MET A N 1
ATOM 1410 C CA . MET A 1 172 ? 4.651 1.727 -4.506 1.00 83.31 172 MET A CA 1
ATOM 1411 C C . MET A 1 172 ? 4.799 3.202 -4.895 1.00 83.31 172 MET A C 1
ATOM 1413 O O . MET A 1 172 ? 5.655 3.524 -5.719 1.00 83.31 172 MET A O 1
ATOM 1417 N N . LYS A 1 173 ? 4.051 4.121 -4.262 1.00 79.62 173 LYS A N 1
ATOM 1418 C CA . LYS A 1 173 ? 4.235 5.571 -4.458 1.00 79.62 173 LYS A CA 1
ATOM 1419 C C . LYS A 1 173 ? 5.672 5.988 -4.140 1.00 79.62 173 LYS A C 1
ATOM 1421 O O . LYS A 1 173 ? 6.268 6.707 -4.935 1.00 79.62 173 LYS A O 1
ATOM 1426 N N . ALA A 1 174 ? 6.267 5.482 -3.057 1.00 76.06 174 ALA A N 1
ATOM 1427 C CA . ALA A 1 174 ? 7.661 5.772 -2.711 1.00 76.06 174 ALA A CA 1
ATOM 1428 C C . ALA A 1 174 ? 8.680 5.200 -3.725 1.00 76.06 174 ALA A C 1
ATOM 1430 O O . ALA A 1 174 ? 9.666 5.870 -4.039 1.00 76.06 174 ALA A O 1
ATOM 1431 N N . SER A 1 175 ? 8.440 4.001 -4.274 1.00 78.19 175 SER A N 1
ATOM 1432 C CA . SER A 1 175 ? 9.264 3.408 -5.345 1.00 78.19 175 SER A CA 1
ATOM 1433 C C . SER A 1 175 ? 9.222 4.241 -6.633 1.00 78.19 175 SER A C 1
ATOM 1435 O O . SER A 1 175 ? 10.259 4.644 -7.163 1.00 78.19 175 SER A O 1
ATOM 1437 N N . VAL A 1 176 ? 8.015 4.582 -7.091 1.00 81.44 176 VAL A N 1
ATOM 1438 C CA . VAL A 1 176 ? 7.775 5.410 -8.281 1.00 81.44 176 VAL A CA 1
ATOM 1439 C C . VAL A 1 176 ? 8.361 6.818 -8.099 1.00 81.44 176 VAL A C 1
ATOM 1441 O O . VAL A 1 176 ? 9.041 7.331 -8.988 1.00 81.44 176 VAL A O 1
ATOM 1444 N N . GLU A 1 177 ? 8.214 7.419 -6.916 1.00 78.94 177 GLU A N 1
ATOM 1445 C CA . GLU A 1 177 ? 8.832 8.711 -6.599 1.00 78.94 177 GLU A CA 1
ATOM 1446 C C . GLU A 1 177 ? 10.371 8.642 -6.619 1.00 78.94 177 GLU A C 1
ATOM 1448 O O . GLU A 1 177 ? 11.026 9.589 -7.055 1.00 78.94 177 GLU A O 1
ATOM 1453 N N . ALA A 1 178 ? 10.984 7.521 -6.221 1.00 79.00 178 ALA A N 1
ATOM 1454 C CA . ALA A 1 178 ? 12.431 7.336 -6.340 1.00 79.00 178 ALA A CA 1
ATOM 1455 C C . ALA A 1 178 ? 12.899 7.294 -7.809 1.00 79.00 178 ALA A C 1
ATOM 1457 O O . ALA A 1 178 ? 13.966 7.834 -8.122 1.00 79.00 178 ALA A O 1
ATOM 1458 N N . VAL A 1 179 ? 12.098 6.729 -8.722 1.00 80.38 179 VAL A N 1
ATOM 1459 C CA . VAL A 1 179 ? 12.350 6.780 -10.175 1.00 80.38 179 VAL A CA 1
ATOM 1460 C C . VAL A 1 179 ? 12.244 8.217 -10.694 1.00 80.38 179 VAL A C 1
ATOM 1462 O O . VAL A 1 179 ? 13.165 8.682 -11.371 1.00 80.38 179 VAL A O 1
ATOM 1465 N N . PHE A 1 180 ? 11.197 8.958 -10.307 1.00 80.06 180 PHE A N 1
ATOM 1466 C CA . PHE A 1 180 ? 11.050 10.377 -10.656 1.00 80.06 180 PHE A CA 1
ATOM 1467 C C . PHE A 1 180 ? 12.260 11.190 -10.179 1.00 80.06 180 PHE A C 1
ATOM 1469 O O . PHE A 1 180 ? 12.914 11.856 -10.979 1.00 80.06 180 PHE A O 1
ATOM 1476 N N . ASN A 1 181 ? 12.628 11.070 -8.900 1.00 74.62 181 ASN A N 1
ATOM 1477 C CA . ASN A 1 181 ? 13.757 11.781 -8.297 1.00 74.62 181 ASN A CA 1
ATOM 1478 C C . ASN A 1 181 ? 15.098 11.443 -8.979 1.00 74.62 181 ASN A C 1
ATOM 1480 O O . ASN A 1 181 ? 15.940 12.325 -9.149 1.00 74.62 181 ASN A O 1
ATOM 1484 N N . LYS A 1 182 ? 15.303 10.196 -9.428 1.00 76.00 182 LYS A N 1
ATOM 1485 C CA . LYS A 1 182 ? 16.503 9.774 -10.177 1.00 76.00 182 LYS A CA 1
ATOM 1486 C C . LYS A 1 182 ? 16.604 10.433 -11.561 1.00 76.00 182 LYS A C 1
ATOM 1488 O O . LYS A 1 182 ? 17.714 10.693 -12.025 1.00 76.00 182 LYS A O 1
ATOM 1493 N N . ILE A 1 183 ? 15.471 10.681 -12.221 1.00 74.31 183 ILE A N 1
ATOM 1494 C CA . ILE A 1 183 ? 15.397 11.239 -13.583 1.00 74.31 183 ILE A CA 1
ATOM 1495 C C . ILE A 1 183 ? 15.345 12.778 -13.566 1.00 74.31 183 ILE A C 1
ATOM 1497 O O . ILE A 1 183 ? 15.963 13.431 -14.412 1.00 74.31 183 ILE A O 1
ATOM 1501 N N . LEU A 1 184 ? 14.679 13.371 -12.574 1.00 73.06 184 LEU A N 1
ATOM 1502 C CA . LEU A 1 184 ? 14.635 14.816 -12.324 1.00 73.06 184 LEU A CA 1
ATOM 1503 C C . LEU A 1 184 ? 15.964 15.341 -11.751 1.00 73.06 184 LEU A C 1
ATOM 1505 O O . LEU A 1 184 ? 16.491 16.346 -12.235 1.00 73.06 184 LEU A O 1
ATOM 1509 N N . GLY A 1 185 ? 16.563 14.601 -10.807 1.00 58.47 185 GLY A N 1
ATOM 1510 C CA . GLY A 1 185 ? 17.725 14.962 -9.976 1.00 58.47 185 GLY A CA 1
ATOM 1511 C C . GLY A 1 185 ? 19.082 15.142 -10.672 1.00 58.47 185 GLY A C 1
ATOM 1512 O O . GLY A 1 185 ? 20.126 14.976 -10.041 1.00 58.47 185 GLY A O 1
ATOM 1513 N N . ARG A 1 186 ? 19.089 15.485 -11.963 1.00 50.38 186 ARG A N 1
ATOM 1514 C CA . ARG A 1 186 ? 20.247 16.045 -12.678 1.00 50.38 186 ARG A CA 1
ATOM 1515 C C . ARG A 1 186 ? 20.026 17.471 -13.189 1.00 50.38 186 ARG A C 1
ATOM 1517 O O . ARG A 1 186 ? 21.016 18.177 -13.351 1.00 50.38 186 ARG A O 1
ATOM 1524 N N . ASP A 1 187 ? 18.778 17.902 -13.388 1.00 48.16 187 ASP A N 1
ATOM 1525 C CA . ASP A 1 187 ? 18.473 19.143 -14.119 1.00 48.16 187 ASP A CA 1
ATOM 1526 C C . ASP A 1 187 ? 17.612 20.141 -13.325 1.00 48.16 187 ASP A C 1
ATOM 1528 O O . ASP A 1 187 ? 17.695 21.347 -13.565 1.00 48.16 187 ASP A O 1
ATOM 1532 N N . THR A 1 188 ? 16.822 19.685 -12.348 1.00 50.09 188 THR A N 1
ATOM 1533 C C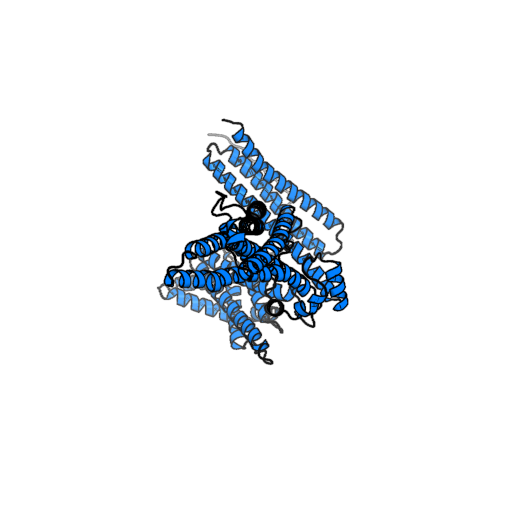A . THR A 1 188 ? 15.912 20.552 -11.588 1.00 50.09 188 THR A CA 1
ATOM 1534 C C . THR A 1 188 ? 16.384 20.790 -10.150 1.00 50.09 188 THR A C 1
ATOM 1536 O O . THR A 1 188 ? 16.610 19.870 -9.368 1.00 50.09 188 THR A O 1
ATOM 1539 N N . LYS A 1 189 ? 16.474 22.072 -9.757 1.00 51.56 189 LYS A N 1
ATOM 1540 C CA . LYS A 1 189 ? 16.510 22.503 -8.342 1.00 51.56 189 LYS A CA 1
ATOM 1541 C C . LYS A 1 189 ? 15.100 22.446 -7.738 1.00 51.56 189 LYS A C 1
ATOM 1543 O O . LYS A 1 189 ? 14.623 23.433 -7.179 1.00 51.56 189 LYS A O 1
ATOM 1548 N N . GLU A 1 190 ? 14.402 21.339 -7.947 1.00 55.66 190 GLU A N 1
ATOM 1549 C CA . GLU A 1 190 ? 13.052 21.157 -7.427 1.00 55.66 190 GLU A CA 1
ATOM 1550 C C . GLU A 1 190 ? 13.074 20.999 -5.911 1.00 55.66 190 GLU A C 1
ATOM 1552 O O . GLU A 1 190 ? 14.034 20.497 -5.317 1.00 55.66 190 GLU A O 1
ATOM 1557 N N . ASP A 1 191 ? 12.009 21.483 -5.279 1.00 55.25 191 ASP A N 1
ATOM 1558 C CA . ASP A 1 191 ? 11.852 21.379 -3.841 1.00 55.25 191 ASP A CA 1
ATOM 1559 C C . ASP A 1 191 ? 11.674 19.899 -3.481 1.00 55.25 191 ASP A C 1
ATOM 1561 O O . ASP A 1 191 ? 10.670 19.275 -3.828 1.00 55.25 191 ASP A O 1
ATOM 1565 N N . LEU A 1 192 ? 12.654 19.323 -2.779 1.00 56.00 192 LEU A N 1
ATOM 1566 C CA . LEU A 1 192 ? 12.608 17.931 -2.317 1.00 56.00 192 LEU A CA 1
ATOM 1567 C C . LEU A 1 192 ? 11.358 17.655 -1.456 1.00 56.00 192 LEU A C 1
ATOM 1569 O O . LEU A 1 192 ? 10.924 16.506 -1.361 1.00 56.00 192 LEU A O 1
ATOM 1573 N N . ASN A 1 193 ? 10.762 18.711 -0.887 1.00 57.34 193 ASN A N 1
ATOM 1574 C CA . ASN A 1 193 ? 9.541 18.687 -0.085 1.00 57.34 193 ASN A CA 1
ATOM 1575 C C . ASN A 1 193 ? 8.236 18.744 -0.909 1.00 57.34 193 ASN A C 1
ATOM 1577 O O . ASN A 1 193 ? 7.159 18.746 -0.314 1.00 57.34 193 ASN A O 1
ATOM 1581 N N . ALA A 1 194 ? 8.296 18.808 -2.246 1.00 67.50 194 ALA A N 1
ATOM 1582 C CA . ALA A 1 194 ? 7.106 18.753 -3.095 1.00 67.50 194 ALA A CA 1
ATOM 1583 C C . ALA A 1 194 ? 6.363 17.412 -2.942 1.00 67.50 194 ALA A C 1
ATOM 1585 O O . ALA A 1 194 ? 6.983 16.364 -2.725 1.00 67.50 194 ALA A O 1
ATOM 1586 N N . ASP A 1 195 ? 5.034 17.445 -3.069 1.00 78.62 195 ASP A N 1
ATOM 1587 C CA . ASP A 1 195 ? 4.198 16.247 -2.988 1.00 78.62 195 ASP A CA 1
ATOM 1588 C C . ASP A 1 195 ? 4.307 15.350 -4.237 1.00 78.62 195 ASP A C 1
ATOM 1590 O O . ASP A 1 195 ? 4.853 15.731 -5.278 1.00 78.62 195 ASP A O 1
ATOM 1594 N N . PHE A 1 196 ? 3.799 14.120 -4.108 1.00 79.88 196 PHE A N 1
ATOM 1595 C CA . PHE A 1 196 ? 3.863 13.090 -5.147 1.00 79.88 196 PHE A CA 1
ATOM 1596 C C . PHE A 1 196 ? 3.248 13.551 -6.476 1.00 79.88 196 PHE A C 1
ATOM 1598 O O . PHE A 1 196 ? 3.834 13.335 -7.533 1.00 79.88 196 PHE A O 1
ATOM 1605 N N . GLU A 1 197 ? 2.098 14.226 -6.431 1.00 83.12 197 GLU A N 1
ATOM 1606 C CA . GLU A 1 197 ? 1.396 14.709 -7.624 1.00 83.12 197 GLU A CA 1
ATOM 1607 C C . GLU A 1 197 ? 2.179 15.816 -8.334 1.00 83.12 197 GLU A C 1
ATOM 1609 O O . GLU A 1 197 ? 2.335 15.789 -9.558 1.00 83.12 197 GLU A O 1
ATOM 1614 N N . THR A 1 198 ? 2.763 16.743 -7.573 1.00 81.62 198 THR A N 1
ATOM 1615 C CA . THR A 1 198 ? 3.664 17.765 -8.109 1.00 81.62 198 THR A CA 1
ATOM 1616 C C . THR A 1 198 ? 4.874 17.117 -8.783 1.00 81.62 198 THR A C 1
ATOM 1618 O O . THR A 1 198 ? 5.186 17.466 -9.924 1.00 81.62 198 THR A O 1
ATOM 1621 N N . LYS A 1 199 ? 5.528 16.141 -8.137 1.00 79.81 199 LYS A N 1
ATOM 1622 C CA . LYS A 1 199 ? 6.687 15.423 -8.701 1.00 79.81 199 LYS A CA 1
ATOM 1623 C C . LYS A 1 199 ? 6.320 14.618 -9.951 1.00 79.81 199 LYS A C 1
ATOM 1625 O O . LYS A 1 199 ? 7.031 14.707 -10.950 1.00 79.81 199 LYS A O 1
ATOM 1630 N N . LYS A 1 200 ? 5.180 13.917 -9.943 1.00 84.69 200 LYS A N 1
ATOM 1631 C CA . LYS A 1 200 ? 4.635 13.196 -11.106 1.00 84.69 200 LYS A CA 1
ATOM 1632 C C . LYS A 1 200 ? 4.422 14.133 -12.292 1.00 84.69 200 LYS A C 1
ATOM 1634 O O . LYS A 1 200 ? 4.837 13.807 -13.400 1.00 84.69 200 LYS A O 1
ATOM 1639 N N . ASN A 1 201 ? 3.829 15.307 -12.079 1.00 84.75 201 ASN A N 1
ATOM 1640 C CA . ASN A 1 201 ? 3.563 16.258 -13.161 1.00 84.75 201 ASN A CA 1
ATOM 1641 C C . ASN A 1 201 ? 4.858 16.838 -13.757 1.00 84.75 201 ASN A C 1
ATOM 1643 O O . ASN A 1 201 ? 4.973 16.930 -14.978 1.00 84.75 201 ASN A O 1
ATOM 1647 N N . HIS A 1 202 ? 5.858 17.161 -12.927 1.00 83.69 202 HIS A N 1
ATOM 1648 C CA . HIS A 1 202 ? 7.175 17.609 -13.407 1.00 83.69 202 HIS A CA 1
ATOM 1649 C C . HIS A 1 202 ? 7.915 16.500 -14.169 1.00 83.69 202 HIS A C 1
ATOM 1651 O O . HIS A 1 202 ? 8.437 16.748 -15.255 1.00 83.69 202 HIS A O 1
ATOM 1657 N N . PHE A 1 203 ? 7.890 15.266 -13.659 1.00 86.25 203 PHE A N 1
ATOM 1658 C CA . PHE A 1 203 ? 8.440 14.093 -14.339 1.00 86.25 203 PHE A CA 1
ATOM 1659 C C . PHE A 1 203 ? 7.781 13.848 -15.703 1.00 86.25 203 PHE A C 1
ATOM 1661 O O . PHE A 1 203 ? 8.473 13.782 -16.715 1.00 86.25 203 PHE A O 1
ATOM 1668 N N . THR A 1 204 ? 6.449 13.779 -15.746 1.00 84.69 204 THR A N 1
ATOM 1669 C CA . THR A 1 204 ? 5.674 13.521 -16.973 1.00 84.69 204 THR A CA 1
ATOM 1670 C C . THR A 1 204 ? 5.936 14.610 -18.015 1.00 84.69 204 THR A C 1
ATOM 1672 O O . THR A 1 204 ? 6.182 14.315 -19.184 1.00 84.69 204 THR A O 1
ATOM 1675 N N . LYS A 1 205 ? 5.987 15.877 -17.576 1.00 86.81 205 LYS A N 1
ATOM 1676 C CA . LYS A 1 205 ? 6.359 17.009 -18.428 1.00 86.81 205 LYS A CA 1
ATOM 1677 C C . LYS A 1 205 ? 7.770 16.850 -18.992 1.00 86.81 205 LYS A C 1
ATOM 1679 O O . LYS A 1 205 ? 7.941 16.973 -20.199 1.00 86.81 205 LYS A O 1
ATOM 1684 N N . LYS A 1 206 ? 8.758 16.536 -18.148 1.00 86.00 206 LYS A N 1
ATOM 1685 C CA . LYS A 1 206 ? 10.140 16.319 -18.590 1.00 86.00 206 LYS A CA 1
ATOM 1686 C C . LYS A 1 206 ? 10.238 15.185 -19.611 1.00 86.00 206 LYS A C 1
ATOM 1688 O O . LYS A 1 206 ? 10.901 15.360 -20.621 1.00 86.00 206 LYS A O 1
ATOM 1693 N N . MET A 1 207 ? 9.553 14.061 -19.399 1.00 86.75 207 MET A N 1
ATOM 1694 C CA . MET A 1 207 ? 9.566 12.940 -20.349 1.00 86.75 207 MET A CA 1
ATOM 1695 C C . MET A 1 207 ? 8.949 13.323 -21.704 1.00 86.75 207 MET A C 1
ATOM 1697 O O . MET A 1 207 ? 9.513 12.992 -22.748 1.00 86.75 207 MET A O 1
ATOM 1701 N N . SER A 1 208 ? 7.859 14.097 -21.693 1.00 84.25 208 SER A N 1
ATOM 1702 C CA . SER A 1 208 ? 7.232 14.644 -22.906 1.00 84.25 208 SER A CA 1
ATOM 1703 C C . SER A 1 208 ? 8.061 15.747 -23.591 1.00 84.25 208 SER A C 1
ATOM 1705 O O . SER A 1 208 ? 7.904 15.988 -24.785 1.00 84.25 208 SER A O 1
ATOM 1707 N N . GLU A 1 209 ? 8.979 16.411 -22.885 1.00 85.12 209 GLU A N 1
ATOM 1708 C CA . GLU A 1 209 ? 9.939 17.357 -23.475 1.00 85.12 209 GLU A CA 1
ATOM 1709 C C . GLU A 1 209 ? 11.197 16.636 -24.014 1.00 85.12 209 GLU A C 1
ATOM 1711 O O . GLU A 1 209 ? 11.650 16.936 -25.121 1.00 85.12 209 GLU A O 1
ATOM 1716 N N . ASP A 1 210 ? 11.729 15.653 -23.277 1.00 84.12 210 ASP A N 1
ATOM 1717 C CA . ASP A 1 210 ? 12.966 14.919 -23.594 1.00 84.12 210 ASP A CA 1
ATOM 1718 C C . ASP A 1 210 ? 12.796 13.892 -24.732 1.00 84.12 210 ASP A C 1
ATOM 1720 O O . ASP A 1 210 ? 13.769 13.615 -25.439 1.00 84.12 210 ASP A O 1
ATOM 1724 N N . LYS A 1 211 ? 11.600 13.300 -24.903 1.00 88.06 211 LYS A N 1
ATOM 1725 C CA . LYS A 1 211 ? 11.218 12.357 -25.984 1.00 88.06 211 LYS A CA 1
ATOM 1726 C C . LYS A 1 211 ? 12.338 11.383 -26.394 1.00 88.06 211 LYS A C 1
ATOM 1728 O O . LYS A 1 211 ? 12.717 11.302 -27.568 1.00 88.06 211 LYS A O 1
ATOM 1733 N N . ASN A 1 212 ? 12.930 10.681 -25.423 1.00 90.69 212 ASN A N 1
ATOM 1734 C CA . ASN A 1 212 ? 14.256 10.071 -25.594 1.00 90.69 212 ASN A CA 1
ATOM 1735 C C . ASN A 1 212 ? 14.313 9.031 -26.731 1.00 90.69 212 ASN A C 1
ATOM 1737 O O . ASN A 1 212 ? 15.294 9.014 -27.479 1.00 90.69 212 ASN A O 1
ATOM 1741 N N . TYR A 1 213 ? 13.263 8.219 -26.917 1.00 92.12 213 TYR A N 1
ATOM 1742 C CA . TYR A 1 213 ? 13.187 7.267 -28.033 1.00 92.12 213 TYR A CA 1
ATOM 1743 C C . TYR A 1 213 ? 13.149 7.963 -29.401 1.00 92.12 213 TYR A C 1
ATOM 1745 O O . TYR A 1 213 ? 13.933 7.619 -30.285 1.00 92.12 213 TYR A O 1
ATOM 1753 N N . LEU A 1 214 ? 12.318 8.996 -29.578 1.00 92.31 214 LEU A N 1
ATOM 1754 C CA . LEU A 1 214 ? 12.257 9.759 -30.834 1.00 92.31 214 LEU A CA 1
ATOM 1755 C C . LEU A 1 214 ? 13.574 10.506 -31.114 1.00 92.31 214 LEU A C 1
ATOM 1757 O O . LEU A 1 214 ? 14.014 10.594 -32.264 1.00 92.31 214 LEU A O 1
ATOM 1761 N N . ASN A 1 215 ? 14.258 10.969 -30.065 1.00 91.25 215 ASN A N 1
ATOM 1762 C CA . ASN A 1 215 ? 15.602 11.532 -30.173 1.00 91.25 215 ASN A CA 1
ATOM 1763 C C . ASN A 1 215 ? 16.646 10.483 -30.610 1.00 91.25 215 ASN A C 1
ATOM 1765 O O . ASN A 1 215 ? 17.480 10.786 -31.469 1.00 91.25 215 ASN A O 1
ATOM 1769 N N . ALA A 1 216 ? 16.588 9.245 -30.105 1.00 92.88 216 ALA A N 1
ATOM 1770 C CA . ALA A 1 216 ? 17.414 8.142 -30.608 1.00 92.88 216 ALA A CA 1
ATOM 1771 C C . ALA A 1 216 ? 17.087 7.803 -32.075 1.00 92.88 216 ALA A C 1
ATOM 1773 O O . ALA A 1 216 ? 18.005 7.689 -32.891 1.00 92.88 216 ALA A O 1
ATOM 1774 N N . ALA A 1 217 ? 15.802 7.727 -32.440 1.00 94.31 217 ALA A N 1
ATOM 1775 C CA . ALA A 1 217 ? 15.361 7.464 -33.811 1.00 94.31 217 ALA A CA 1
ATOM 1776 C C . ALA A 1 217 ? 15.920 8.502 -34.796 1.00 94.31 217 ALA A C 1
ATOM 1778 O O . ALA A 1 217 ? 16.491 8.137 -35.822 1.00 94.31 217 ALA A O 1
ATOM 1779 N N . GLU A 1 218 ? 15.838 9.798 -34.480 1.00 93.06 218 GLU A N 1
ATOM 1780 C CA . GLU A 1 218 ? 16.373 10.851 -35.351 1.00 93.06 218 GLU A CA 1
ATOM 1781 C C . GLU A 1 218 ? 17.913 10.841 -35.414 1.00 93.06 218 GLU A C 1
ATOM 1783 O O . GLU A 1 218 ? 18.476 11.133 -36.474 1.00 93.06 218 GLU A O 1
ATOM 1788 N N . LYS A 1 219 ? 18.621 10.454 -34.340 1.00 92.50 219 LYS A N 1
ATOM 1789 C CA . LYS A 1 219 ? 20.077 10.217 -34.398 1.00 92.50 219 LYS A CA 1
ATOM 1790 C C . LYS A 1 219 ? 20.426 9.067 -35.352 1.00 92.50 219 LYS A C 1
ATOM 1792 O O . LYS A 1 219 ? 21.273 9.249 -36.230 1.00 92.50 219 LYS A O 1
ATOM 1797 N N . ILE A 1 220 ? 19.741 7.925 -35.242 1.00 92.88 220 ILE A N 1
ATOM 1798 C CA . ILE A 1 220 ? 19.925 6.772 -36.141 1.00 92.88 220 ILE A CA 1
ATOM 1799 C C . ILE A 1 220 ? 19.605 7.180 -37.585 1.00 92.88 220 ILE A C 1
ATOM 1801 O O . ILE A 1 220 ? 20.408 6.945 -38.489 1.00 92.88 220 ILE A O 1
ATOM 1805 N N . ARG A 1 221 ? 18.497 7.897 -37.811 1.00 94.06 221 ARG A N 1
ATOM 1806 C CA . ARG A 1 221 ? 18.088 8.393 -39.135 1.00 94.06 221 ARG A CA 1
ATOM 1807 C C . ARG A 1 221 ? 19.115 9.340 -39.757 1.00 94.06 221 ARG A C 1
ATOM 1809 O O . ARG A 1 221 ? 19.381 9.250 -40.960 1.00 94.06 221 ARG A O 1
ATOM 1816 N N . LYS A 1 222 ? 19.715 10.233 -38.961 1.00 92.44 222 LYS A N 1
ATOM 1817 C CA . LYS A 1 222 ? 20.818 11.114 -39.388 1.00 92.44 222 LYS A CA 1
ATOM 1818 C C . LYS A 1 222 ? 22.065 10.313 -39.754 1.00 92.44 222 LYS A C 1
ATOM 1820 O O . LYS A 1 222 ? 22.637 10.557 -40.818 1.00 92.44 222 LYS A O 1
ATOM 1825 N N . MET A 1 223 ? 22.445 9.329 -38.935 1.00 91.88 223 MET A N 1
ATOM 1826 C CA . MET A 1 223 ? 23.559 8.428 -39.237 1.00 91.88 223 MET A CA 1
ATOM 1827 C C . MET A 1 223 ? 23.313 7.680 -40.553 1.00 91.88 223 MET A C 1
ATOM 1829 O O . MET A 1 223 ? 24.128 7.806 -41.468 1.00 91.88 223 MET A O 1
ATOM 1833 N N . MET A 1 224 ? 22.174 6.994 -40.697 1.00 92.31 224 MET A N 1
ATOM 1834 C CA . MET A 1 224 ? 21.804 6.229 -41.897 1.00 92.31 224 MET A CA 1
ATOM 1835 C C . MET A 1 224 ? 21.820 7.073 -43.179 1.00 92.31 224 MET A C 1
ATOM 1837 O O . MET A 1 224 ? 22.180 6.595 -44.258 1.00 92.31 224 MET A O 1
ATOM 1841 N N . ASN A 1 225 ? 21.449 8.352 -43.076 1.00 91.06 225 ASN A N 1
ATOM 1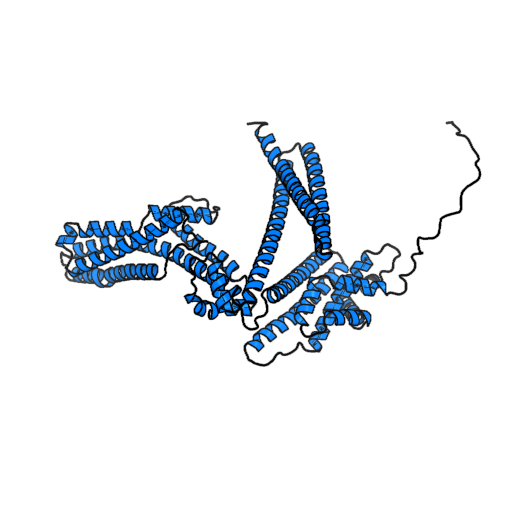842 C CA . ASN A 1 225 ? 21.438 9.264 -44.214 1.00 91.06 225 ASN A CA 1
ATOM 1843 C C . ASN A 1 225 ? 22.801 9.874 -44.563 1.00 91.06 225 ASN A C 1
ATOM 1845 O O . ASN A 1 225 ? 22.952 10.379 -45.684 1.00 91.06 225 ASN A O 1
ATOM 1849 N N . SER A 1 226 ? 23.780 9.804 -43.659 1.00 91.44 226 SER A N 1
ATOM 1850 C CA . SER A 1 226 ? 25.122 10.350 -43.863 1.00 91.44 226 SER A CA 1
ATOM 1851 C C . SER A 1 226 ? 25.858 9.688 -45.039 1.00 91.44 226 SER A C 1
ATOM 1853 O O . SER A 1 226 ? 25.676 8.506 -45.343 1.00 91.44 226 SER A O 1
ATOM 1855 N N . LYS A 1 227 ? 26.740 10.450 -45.703 1.00 87.69 227 LYS A N 1
ATOM 1856 C CA . LYS A 1 227 ? 27.627 9.908 -46.752 1.00 87.69 227 LYS A CA 1
ATOM 1857 C C . LYS A 1 227 ? 28.563 8.825 -46.204 1.00 87.69 227 LYS A C 1
ATOM 1859 O O . LYS A 1 227 ? 28.840 7.860 -46.903 1.00 87.69 227 LYS A O 1
ATOM 1864 N N . PHE A 1 228 ? 29.008 8.993 -44.958 1.00 89.56 228 PHE A N 1
ATOM 1865 C CA . PHE A 1 228 ? 29.829 8.030 -44.230 1.00 89.56 228 PHE A CA 1
ATOM 1866 C C . PHE A 1 228 ? 29.139 6.660 -44.161 1.00 89.56 228 PHE A C 1
ATOM 1868 O O . PHE A 1 228 ? 29.620 5.708 -44.766 1.00 89.56 228 PHE A O 1
ATOM 1875 N N . PHE A 1 229 ? 27.958 6.583 -43.541 1.00 89.19 229 PHE A N 1
ATOM 1876 C CA . PHE A 1 229 ? 27.231 5.323 -43.371 1.00 89.19 229 PHE A CA 1
ATOM 1877 C C . PHE A 1 229 ? 26.892 4.650 -44.706 1.00 89.19 229 PHE A C 1
ATOM 1879 O O . PHE A 1 229 ? 27.062 3.444 -44.864 1.00 89.19 229 PHE A O 1
ATOM 1886 N N . LYS A 1 230 ? 26.465 5.426 -45.711 1.00 88.94 230 LYS A N 1
ATOM 1887 C CA . LYS A 1 230 ? 26.132 4.888 -47.041 1.00 88.94 230 LYS A CA 1
ATOM 1888 C C . LYS A 1 230 ? 27.318 4.178 -47.702 1.00 88.94 230 LYS A C 1
ATOM 1890 O O . LYS A 1 230 ? 27.106 3.128 -48.314 1.00 88.94 230 LYS A O 1
ATOM 1895 N N . ASN A 1 231 ? 28.529 4.706 -47.525 1.00 85.62 231 ASN A N 1
ATOM 1896 C CA . ASN A 1 231 ? 29.757 4.185 -48.127 1.00 85.62 231 ASN A CA 1
ATOM 1897 C C . ASN A 1 231 ? 30.439 3.086 -47.291 1.00 85.62 231 ASN A C 1
ATOM 1899 O O . ASN A 1 231 ? 31.046 2.194 -47.872 1.00 85.62 231 ASN A O 1
ATOM 1903 N N . VAL A 1 232 ? 30.348 3.158 -45.959 1.00 84.94 232 VAL A N 1
ATOM 1904 C CA . VAL A 1 232 ? 31.085 2.291 -45.018 1.00 84.94 232 VAL A CA 1
ATOM 1905 C C . VAL A 1 232 ? 30.266 1.088 -44.544 1.00 84.94 232 VAL A C 1
ATOM 1907 O O . VAL A 1 232 ? 30.800 -0.015 -44.434 1.00 84.94 232 VAL A O 1
ATOM 1910 N N . ALA A 1 233 ? 28.977 1.279 -44.251 1.00 87.19 233 ALA A N 1
ATOM 1911 C CA . ALA A 1 233 ? 28.161 0.241 -43.628 1.00 87.19 233 ALA A CA 1
ATOM 1912 C C . ALA A 1 233 ? 27.894 -0.921 -44.603 1.00 87.19 233 ALA A C 1
ATOM 1914 O O . ALA A 1 233 ? 27.555 -0.706 -45.776 1.00 87.19 233 ALA A O 1
ATOM 1915 N N . THR A 1 234 ? 28.021 -2.153 -44.114 1.00 89.69 234 THR A N 1
ATOM 1916 C CA . THR A 1 234 ? 27.714 -3.379 -44.865 1.00 89.69 234 THR A CA 1
ATOM 1917 C C . THR A 1 234 ? 26.206 -3.519 -45.111 1.00 89.69 234 THR A C 1
ATOM 1919 O O . THR A 1 234 ? 25.401 -2.696 -44.669 1.00 89.69 234 THR A O 1
ATOM 1922 N N . LYS A 1 235 ? 25.796 -4.563 -45.844 1.00 91.75 235 LYS A N 1
ATOM 1923 C CA . LYS A 1 235 ? 24.373 -4.892 -46.019 1.00 91.75 235 LYS A CA 1
ATOM 1924 C C . LYS A 1 235 ? 23.716 -5.265 -44.684 1.00 91.75 235 LYS A C 1
ATOM 1926 O O . LYS A 1 235 ? 22.640 -4.757 -44.396 1.00 91.75 235 LYS A O 1
ATOM 1931 N N . GLU A 1 236 ? 24.398 -6.070 -43.874 1.00 90.50 236 GLU A N 1
ATOM 1932 C CA . GLU A 1 236 ? 23.954 -6.497 -42.540 1.00 90.50 236 GLU A CA 1
ATOM 1933 C C . GLU A 1 236 ? 23.818 -5.292 -41.600 1.00 90.50 236 GLU A C 1
ATOM 1935 O O . GLU A 1 236 ? 22.774 -5.111 -40.978 1.00 90.50 236 GLU A O 1
ATOM 1940 N N . ASP A 1 237 ? 24.812 -4.396 -41.595 1.00 91.69 237 ASP A N 1
ATOM 1941 C CA . ASP A 1 237 ? 24.771 -3.159 -40.809 1.00 91.69 237 ASP A CA 1
ATOM 1942 C C . ASP A 1 237 ? 23.556 -2.288 -41.211 1.00 91.69 237 ASP A C 1
ATOM 1944 O O . ASP A 1 237 ? 22.851 -1.733 -40.367 1.00 91.69 237 ASP A O 1
ATOM 1948 N N . LYS A 1 238 ? 23.289 -2.164 -42.520 1.00 93.94 238 LYS A N 1
ATOM 1949 C CA . LYS A 1 238 ? 22.163 -1.386 -43.070 1.00 93.94 238 LYS A CA 1
ATOM 1950 C C . LYS A 1 238 ? 20.804 -1.993 -42.714 1.00 93.94 238 LYS A C 1
ATOM 1952 O O . LYS A 1 238 ? 19.885 -1.237 -42.404 1.00 93.94 238 LYS A O 1
ATOM 1957 N N . GLU A 1 239 ? 20.680 -3.317 -42.744 1.00 94.88 239 GLU A N 1
ATOM 1958 C CA . GLU A 1 239 ? 19.468 -4.040 -42.340 1.00 94.88 239 GLU A CA 1
ATOM 1959 C C . GLU A 1 239 ? 19.218 -3.887 -40.832 1.00 94.88 239 GLU A C 1
ATOM 1961 O O . GLU A 1 239 ? 18.124 -3.474 -40.441 1.00 94.88 239 GLU A O 1
ATOM 1966 N N . PHE A 1 240 ? 20.249 -4.082 -40.000 1.00 94.69 240 PHE A N 1
ATOM 1967 C CA . PHE A 1 240 ? 20.170 -3.905 -38.548 1.00 94.69 240 PHE A CA 1
ATOM 1968 C C . PHE A 1 240 ? 19.696 -2.500 -38.151 1.00 94.69 240 PHE A C 1
ATOM 1970 O O . PHE A 1 240 ? 18.688 -2.365 -37.458 1.00 94.69 240 PHE A O 1
ATOM 1977 N N . TYR A 1 241 ? 20.370 -1.441 -38.619 1.00 94.19 241 TYR A N 1
ATOM 1978 C CA . TYR A 1 241 ? 19.992 -0.073 -38.243 1.00 94.19 241 TYR A CA 1
ATOM 1979 C C . TYR A 1 241 ? 18.642 0.363 -38.822 1.00 94.19 241 TYR A C 1
ATOM 1981 O O . TYR A 1 241 ? 17.978 1.202 -38.217 1.00 94.19 241 TYR A O 1
ATOM 1989 N N . SER A 1 242 ? 18.211 -0.207 -39.954 1.00 94.88 242 SER A N 1
ATOM 1990 C CA . SER A 1 242 ? 16.878 0.060 -40.501 1.00 94.88 242 SER A CA 1
ATOM 1991 C C . SER A 1 242 ? 15.772 -0.540 -39.636 1.00 94.88 242 SER A C 1
ATOM 1993 O O . SER A 1 242 ? 14.784 0.148 -39.389 1.00 94.88 242 SER A O 1
ATOM 1995 N N . GLN A 1 243 ? 15.939 -1.778 -39.158 1.00 95.50 243 GLN A N 1
ATOM 1996 C CA . GLN A 1 243 ? 14.983 -2.396 -38.235 1.00 95.50 243 GLN A CA 1
ATOM 1997 C C . GLN A 1 243 ? 14.997 -1.677 -36.882 1.00 95.50 243 GLN A C 1
ATOM 1999 O O . GLN A 1 243 ? 13.953 -1.264 -36.390 1.00 95.50 243 GLN A O 1
ATOM 2004 N N . LEU A 1 244 ? 16.189 -1.428 -36.329 1.00 94.75 244 LEU A N 1
ATOM 2005 C CA . LEU A 1 244 ? 16.351 -0.724 -35.057 1.00 94.75 244 LEU A CA 1
ATOM 2006 C C . LEU A 1 244 ? 15.699 0.670 -35.089 1.00 94.75 244 LEU A C 1
ATOM 2008 O O . LEU A 1 244 ? 15.049 1.057 -34.125 1.00 94.75 244 LEU A O 1
ATOM 2012 N N . TYR A 1 245 ? 15.827 1.412 -36.197 1.00 95.62 245 TYR A N 1
ATOM 2013 C CA . TYR A 1 245 ? 15.139 2.693 -36.389 1.00 95.62 245 TYR A CA 1
ATOM 2014 C C . TYR A 1 245 ? 13.611 2.556 -36.385 1.00 95.62 245 TYR A C 1
ATOM 2016 O O . TYR A 1 245 ? 12.945 3.393 -35.781 1.00 95.62 245 TYR A O 1
ATOM 2024 N N . GLN A 1 246 ? 13.059 1.541 -37.058 1.00 96.50 246 GLN A N 1
ATOM 2025 C CA . GLN A 1 246 ? 11.612 1.313 -37.105 1.00 96.50 246 GLN A CA 1
ATOM 2026 C C . GLN A 1 246 ? 11.063 1.014 -35.708 1.00 96.50 246 GLN A C 1
ATOM 2028 O O . GLN A 1 246 ? 10.156 1.713 -35.262 1.00 96.50 246 GLN A O 1
ATOM 2033 N N . ASP A 1 247 ? 11.677 0.071 -34.995 1.00 94.81 247 ASP A N 1
ATOM 2034 C CA . ASP A 1 247 ? 11.222 -0.367 -33.672 1.00 94.81 247 ASP A CA 1
ATOM 2035 C C . ASP A 1 247 ? 11.307 0.776 -32.637 1.00 94.81 247 ASP A C 1
ATOM 2037 O O . ASP A 1 247 ? 10.350 1.048 -31.915 1.00 94.81 247 ASP A O 1
ATOM 2041 N N . ILE A 1 248 ? 12.427 1.515 -32.616 1.00 94.50 248 ILE A N 1
ATOM 2042 C CA . ILE A 1 248 ? 12.633 2.701 -31.759 1.00 94.50 248 ILE A CA 1
ATOM 2043 C C . ILE A 1 248 ? 11.639 3.818 -32.093 1.00 94.50 248 ILE A C 1
ATOM 2045 O O . ILE A 1 248 ? 11.196 4.533 -31.195 1.00 94.50 248 ILE A O 1
ATOM 2049 N N . HIS A 1 249 ? 11.285 4.001 -33.367 1.00 95.31 249 HIS A N 1
ATOM 2050 C CA . HIS A 1 249 ? 10.311 5.013 -33.766 1.00 95.31 249 HIS A CA 1
ATOM 2051 C C . HIS A 1 249 ? 8.878 4.609 -33.389 1.00 95.31 249 HIS A C 1
ATOM 2053 O O . HIS A 1 249 ? 8.119 5.471 -32.949 1.00 95.31 249 HIS A O 1
ATOM 2059 N N . GLU A 1 250 ? 8.500 3.338 -33.544 1.00 96.00 250 GLU A N 1
ATOM 2060 C CA . GLU A 1 250 ? 7.183 2.824 -33.146 1.00 96.00 250 GLU A CA 1
ATOM 2061 C C . GLU A 1 250 ? 6.978 2.988 -31.634 1.00 96.00 250 GLU A C 1
ATOM 2063 O O . GLU A 1 250 ? 6.065 3.695 -31.204 1.00 96.00 250 GLU A O 1
ATOM 2068 N N . VAL A 1 251 ? 7.902 2.444 -30.834 1.00 94.94 251 VAL A N 1
ATOM 2069 C CA . VAL A 1 251 ? 7.899 2.575 -29.368 1.00 94.94 251 VAL A CA 1
ATOM 2070 C C . VAL A 1 251 ? 7.991 4.046 -28.943 1.00 94.94 251 VAL A C 1
ATOM 2072 O O . VAL A 1 251 ? 7.309 4.470 -28.012 1.00 94.94 251 VAL A O 1
ATOM 2075 N N . GLY A 1 252 ? 8.772 4.863 -29.655 1.00 93.69 252 GLY A N 1
ATOM 2076 C CA . GLY A 1 252 ? 8.892 6.298 -29.399 1.00 93.69 252 GLY A CA 1
ATOM 2077 C C . GLY A 1 252 ? 7.617 7.106 -29.645 1.00 93.69 252 GLY A C 1
ATOM 2078 O O . GLY A 1 252 ? 7.417 8.115 -28.977 1.00 93.69 252 GLY A O 1
ATOM 2079 N N . LEU A 1 253 ? 6.756 6.690 -30.578 1.00 95.06 253 LEU A N 1
ATOM 2080 C CA . LEU A 1 253 ? 5.445 7.317 -30.776 1.00 95.06 253 LEU A CA 1
ATOM 2081 C C . LEU A 1 253 ? 4.456 6.906 -29.684 1.00 95.06 253 LEU A C 1
ATOM 2083 O O . LEU A 1 253 ? 3.708 7.750 -29.199 1.00 95.06 253 LEU A O 1
ATOM 2087 N N . GLU A 1 254 ? 4.457 5.630 -29.296 1.00 94.31 254 GLU A N 1
ATOM 2088 C CA . GLU A 1 254 ? 3.524 5.120 -28.289 1.00 94.31 254 GLU A CA 1
ATOM 2089 C C . GLU A 1 254 ? 3.855 5.643 -26.882 1.00 94.31 254 GLU A C 1
ATOM 2091 O O . GLU A 1 254 ? 2.968 6.120 -26.180 1.00 94.31 254 GLU A O 1
ATOM 2096 N N . THR A 1 255 ? 5.134 5.670 -26.497 1.00 92.12 255 THR A N 1
ATOM 2097 C CA . THR A 1 255 ? 5.581 6.281 -25.227 1.00 92.12 255 THR A CA 1
ATOM 2098 C C . THR A 1 255 ? 5.272 7.782 -25.168 1.00 92.12 255 THR A C 1
ATOM 2100 O O . THR A 1 255 ? 4.747 8.259 -24.162 1.00 92.12 255 THR A O 1
ATOM 2103 N N . ASP A 1 256 ? 5.509 8.536 -26.250 1.00 91.19 256 ASP A N 1
ATOM 2104 C CA . ASP A 1 256 ? 5.157 9.965 -26.334 1.00 91.19 256 ASP A CA 1
ATOM 2105 C C . ASP A 1 256 ? 3.641 10.202 -26.204 1.00 91.19 256 ASP A C 1
ATOM 2107 O O . ASP A 1 256 ? 3.218 11.139 -25.524 1.00 91.19 256 ASP A O 1
ATOM 2111 N N . ARG A 1 257 ? 2.821 9.317 -26.791 1.00 93.25 257 ARG A N 1
ATOM 2112 C CA . ARG A 1 257 ? 1.359 9.316 -26.638 1.00 93.25 257 ARG A CA 1
ATOM 2113 C C . ARG A 1 257 ? 0.951 9.080 -25.181 1.00 93.25 257 ARG A C 1
ATOM 2115 O O . ARG A 1 257 ? 0.232 9.900 -24.623 1.00 93.25 257 ARG A O 1
ATOM 2122 N N . LEU A 1 258 ? 1.463 8.029 -24.538 1.00 91.06 258 LEU A N 1
ATOM 2123 C CA . LEU A 1 258 ? 1.144 7.711 -23.140 1.00 91.06 258 LEU A CA 1
ATOM 2124 C C . LEU A 1 258 ? 1.538 8.846 -22.176 1.00 91.06 258 LEU A C 1
ATOM 2126 O O . LEU A 1 258 ? 0.763 9.195 -21.284 1.00 91.06 258 LEU A O 1
ATOM 2130 N N . TYR A 1 259 ? 2.695 9.489 -22.376 1.00 89.06 259 TYR A N 1
ATOM 2131 C CA . TYR A 1 259 ? 3.080 10.663 -21.581 1.00 89.06 259 TYR A CA 1
ATOM 2132 C C . TYR A 1 259 ? 2.217 11.903 -21.867 1.00 89.06 259 TYR A C 1
ATOM 2134 O O . TYR A 1 259 ? 1.987 12.700 -20.953 1.00 89.06 259 TYR A O 1
ATOM 2142 N N . ALA A 1 260 ? 1.703 12.073 -23.089 1.00 86.75 260 ALA A N 1
ATOM 2143 C CA . ALA A 1 260 ? 0.738 13.127 -23.400 1.00 86.75 260 ALA A CA 1
ATOM 2144 C C . ALA A 1 260 ? -0.621 12.884 -22.712 1.00 86.75 260 ALA A C 1
ATOM 2146 O O . ALA A 1 260 ? -1.162 13.817 -22.117 1.00 86.75 260 ALA A O 1
ATOM 2147 N N . ASP A 1 261 ? -1.116 11.643 -22.703 1.00 85.94 261 ASP A N 1
ATOM 2148 C CA . ASP A 1 261 ? -2.356 11.246 -22.013 1.00 85.94 261 ASP A CA 1
ATOM 2149 C C . ASP A 1 261 ? -2.240 11.431 -20.480 1.00 85.94 261 ASP A C 1
ATOM 2151 O O . ASP A 1 261 ? -3.196 11.818 -19.798 1.00 85.94 261 ASP A O 1
ATOM 2155 N N . MET A 1 262 ? -1.042 11.212 -19.920 1.00 85.88 262 MET A N 1
ATOM 2156 C CA . MET A 1 262 ? -0.747 11.506 -18.511 1.00 85.88 262 MET A CA 1
ATOM 2157 C C . MET A 1 262 ? -0.708 13.018 -18.223 1.00 85.88 262 MET A C 1
ATOM 2159 O O . MET A 1 262 ? -1.114 13.445 -17.142 1.00 85.88 262 MET A O 1
ATOM 2163 N N . LEU A 1 263 ? -0.236 13.842 -19.170 1.00 84.12 263 LEU A N 1
ATOM 2164 C CA . LEU A 1 263 ? -0.218 15.308 -19.046 1.00 84.12 263 LEU A CA 1
ATOM 2165 C C . LEU A 1 263 ? -1.603 15.944 -19.198 1.00 84.12 263 LEU A C 1
ATOM 2167 O O . LEU A 1 263 ? -1.879 16.943 -18.531 1.00 84.12 263 LEU A O 1
ATOM 2171 N N . SER A 1 264 ? -2.472 15.394 -20.053 1.00 80.81 264 SER A N 1
ATOM 2172 C CA . SER A 1 264 ? -3.871 15.834 -20.157 1.00 80.81 264 SER A CA 1
ATOM 2173 C C . SER A 1 264 ? -4.705 15.413 -18.940 1.00 80.81 264 SER A C 1
ATOM 2175 O O . SER A 1 264 ? -5.772 15.977 -18.691 1.00 80.81 264 SER A O 1
ATOM 2177 N N . GLY A 1 265 ? -4.202 14.458 -18.150 1.00 79.38 265 GLY A N 1
ATOM 2178 C CA . GLY A 1 265 ? -4.891 13.884 -16.999 1.00 79.38 265 GLY A CA 1
ATOM 2179 C C . GLY A 1 265 ? -5.955 12.860 -17.391 1.00 79.38 265 GLY A C 1
ATOM 2180 O O . GLY A 1 265 ? -6.771 12.480 -16.544 1.00 79.38 265 GLY A O 1
ATOM 2181 N N . GLU A 1 266 ? -5.966 12.405 -18.647 1.00 83.19 266 GLU A N 1
ATOM 2182 C CA . GLU A 1 266 ? -6.762 11.260 -19.094 1.00 83.19 266 GLU A CA 1
ATOM 2183 C C . GLU A 1 266 ? -6.335 10.008 -18.326 1.00 83.19 266 GLU A C 1
ATOM 2185 O O . GLU A 1 266 ? -7.185 9.341 -17.730 1.00 83.19 266 GLU A O 1
ATOM 2190 N N . THR A 1 267 ? -5.023 9.790 -18.207 1.00 83.00 267 THR A N 1
ATOM 2191 C CA . THR A 1 267 ? -4.407 8.685 -17.463 1.00 83.00 267 THR A CA 1
ATOM 2192 C C . THR A 1 267 ? -3.596 9.190 -16.256 1.00 83.00 267 THR A C 1
ATOM 2194 O O . THR A 1 267 ? -3.255 10.371 -16.160 1.00 83.00 267 THR A O 1
ATOM 2197 N N . SER A 1 268 ? -3.351 8.345 -15.244 1.00 81.56 268 SER A N 1
ATOM 2198 C CA . SER A 1 268 ? -2.610 8.732 -14.026 1.00 81.56 268 SER A CA 1
ATOM 2199 C C . SER A 1 268 ? -2.194 7.521 -13.173 1.00 81.56 268 SER A C 1
ATOM 2201 O O . SER A 1 268 ? -2.664 6.412 -13.400 1.00 81.56 268 SER A O 1
ATOM 2203 N N . PHE A 1 269 ? -1.386 7.731 -12.123 1.00 79.69 269 PHE A N 1
ATOM 2204 C CA . PHE A 1 269 ? -1.129 6.704 -11.093 1.00 79.69 269 PHE A CA 1
ATOM 2205 C C . PHE A 1 269 ? -2.432 6.083 -10.544 1.00 79.69 269 PHE A C 1
ATOM 2207 O O . PHE A 1 269 ? -2.530 4.874 -10.365 1.00 79.69 269 PHE A O 1
ATOM 2214 N N . GLU A 1 270 ? -3.451 6.909 -10.292 1.00 79.81 270 GLU A N 1
ATOM 2215 C CA . GLU A 1 270 ? -4.717 6.470 -9.691 1.00 79.81 270 GLU A CA 1
ATOM 2216 C C . GLU A 1 270 ? -5.688 5.852 -10.705 1.00 79.81 270 GLU A C 1
ATOM 2218 O O . GLU A 1 270 ? -6.542 5.064 -10.307 1.00 79.81 270 GLU A O 1
ATOM 2223 N N . LYS A 1 271 ? -5.571 6.190 -11.996 1.00 81.75 271 LYS A N 1
ATOM 2224 C CA . LYS A 1 271 ? -6.454 5.698 -13.070 1.00 81.75 271 LYS A CA 1
ATOM 2225 C C . LYS A 1 271 ? -5.899 4.495 -13.840 1.00 81.75 271 LYS A C 1
ATOM 2227 O O . LYS A 1 271 ? -6.667 3.818 -14.522 1.00 81.75 271 LYS A O 1
ATOM 2232 N N . GLY A 1 272 ? -4.591 4.259 -13.749 1.00 82.56 272 GLY A N 1
ATOM 2233 C CA . GLY A 1 272 ? -3.816 3.517 -14.745 1.00 82.56 272 GLY A CA 1
ATOM 2234 C C . GLY A 1 272 ? -3.191 4.494 -15.745 1.00 82.56 272 GLY A C 1
ATOM 2235 O O . GLY A 1 272 ? -3.756 5.557 -16.015 1.00 82.56 272 GLY A O 1
ATOM 2236 N N . ASN A 1 273 ? -2.002 4.164 -16.253 1.00 84.88 273 ASN A N 1
ATOM 2237 C CA . ASN A 1 273 ? -1.207 5.008 -17.156 1.00 84.88 273 ASN A CA 1
ATOM 2238 C C . ASN A 1 273 ? -0.994 4.397 -18.554 1.00 84.88 273 ASN A C 1
ATOM 2240 O O . ASN A 1 273 ? -0.382 5.034 -19.404 1.00 84.88 273 ASN A O 1
ATOM 2244 N N . GLY A 1 274 ? -1.514 3.189 -18.799 1.00 85.81 274 GLY A N 1
ATOM 2245 C CA . GLY A 1 274 ? -1.496 2.539 -20.113 1.00 85.81 274 GLY A CA 1
ATOM 2246 C C . GLY A 1 274 ? -0.173 1.871 -20.500 1.00 85.81 274 GLY A C 1
ATOM 2247 O O . GLY A 1 274 ? -0.117 1.233 -21.547 1.00 85.81 274 GLY A O 1
ATOM 2248 N N . PHE A 1 275 ? 0.871 1.942 -19.668 1.00 90.62 275 PHE A N 1
ATOM 2249 C CA . PHE A 1 275 ? 2.108 1.199 -19.909 1.00 90.62 275 PHE A CA 1
ATOM 2250 C C . PHE A 1 275 ? 1.863 -0.301 -19.705 1.00 90.62 275 PHE A C 1
ATOM 2252 O O . PHE A 1 275 ? 1.485 -0.746 -18.618 1.00 90.62 275 PHE A O 1
ATOM 2259 N N . THR A 1 276 ? 2.054 -1.088 -20.767 1.00 89.12 276 THR A N 1
ATOM 2260 C CA . THR A 1 276 ? 1.780 -2.532 -20.786 1.00 89.12 276 THR A CA 1
ATOM 2261 C C . THR A 1 276 ? 3.060 -3.356 -20.759 1.00 89.12 276 THR A C 1
ATOM 2263 O O . THR A 1 276 ? 4.135 -2.905 -21.158 1.00 89.12 276 THR A O 1
ATOM 2266 N N . ARG A 1 277 ? 2.936 -4.624 -20.357 1.00 91.12 277 ARG A N 1
ATOM 2267 C CA . ARG A 1 277 ? 4.058 -5.566 -20.379 1.00 91.12 277 ARG A CA 1
ATOM 2268 C C . ARG A 1 277 ? 4.627 -5.784 -21.784 1.00 91.12 277 ARG A C 1
ATOM 2270 O O . ARG A 1 277 ? 5.838 -5.911 -21.924 1.00 91.12 277 ARG A O 1
ATOM 2277 N N . GLU A 1 278 ? 3.775 -5.803 -22.811 1.00 91.50 278 GLU A N 1
ATOM 2278 C CA . GLU A 1 278 ? 4.207 -5.963 -24.207 1.00 91.50 278 GLU A CA 1
ATOM 2279 C C . GLU A 1 278 ? 5.125 -4.814 -24.648 1.00 91.50 278 GLU A C 1
ATOM 2281 O O . GLU A 1 278 ? 6.157 -5.061 -25.271 1.00 91.50 278 GLU A O 1
ATOM 2286 N N . LEU A 1 279 ? 4.784 -3.572 -24.280 1.00 92.94 279 LEU A N 1
ATOM 2287 C CA . LEU A 1 279 ? 5.606 -2.395 -24.558 1.00 92.94 279 LEU A CA 1
ATOM 2288 C C . LEU A 1 279 ? 6.982 -2.520 -23.885 1.00 92.94 279 LEU A C 1
ATOM 2290 O O . LEU A 1 279 ? 8.006 -2.461 -24.560 1.00 92.94 279 LEU A O 1
ATOM 2294 N N . ILE A 1 280 ? 7.010 -2.811 -22.583 1.00 93.44 280 ILE A N 1
ATOM 2295 C CA . ILE A 1 280 ? 8.256 -2.947 -21.814 1.00 93.44 280 ILE A CA 1
ATOM 2296 C C . ILE A 1 280 ? 9.129 -4.118 -22.300 1.00 93.44 280 ILE A C 1
ATOM 2298 O O . ILE A 1 280 ? 10.359 -4.032 -22.279 1.00 93.44 280 ILE A O 1
ATOM 2302 N N . ASP A 1 281 ? 8.534 -5.225 -22.743 1.00 93.94 281 ASP A N 1
ATOM 2303 C CA . ASP A 1 281 ? 9.300 -6.356 -23.272 1.00 93.94 281 ASP A CA 1
ATOM 2304 C C . ASP A 1 281 ? 9.857 -6.052 -24.688 1.00 93.94 281 ASP A C 1
ATOM 2306 O O . ASP A 1 281 ? 10.994 -6.439 -24.975 1.00 93.94 281 ASP A O 1
ATOM 2310 N N . LYS A 1 282 ? 9.165 -5.246 -25.518 1.00 94.31 282 LYS A N 1
ATOM 2311 C CA . LYS A 1 282 ? 9.725 -4.662 -26.762 1.00 94.31 282 LYS A CA 1
ATOM 2312 C C . LYS A 1 282 ? 10.886 -3.698 -26.479 1.00 94.31 282 LYS A C 1
ATOM 2314 O O . LYS A 1 282 ? 11.930 -3.783 -27.124 1.00 94.31 282 LYS A O 1
ATOM 2319 N N . GLU A 1 283 ? 10.744 -2.811 -25.495 1.00 93.31 283 GLU A N 1
ATOM 2320 C CA . GLU A 1 283 ? 11.789 -1.860 -25.084 1.00 93.31 283 GLU A CA 1
ATOM 2321 C C . GLU A 1 283 ? 13.082 -2.554 -24.630 1.00 93.31 283 GLU A C 1
ATOM 2323 O O . GLU A 1 283 ? 14.192 -2.120 -24.971 1.00 93.31 283 GLU A O 1
ATOM 2328 N N . LYS A 1 284 ? 12.953 -3.644 -23.860 1.00 93.06 284 LYS A N 1
ATOM 2329 C CA . LYS A 1 284 ? 14.084 -4.487 -23.441 1.00 93.06 284 LYS A CA 1
ATOM 2330 C C . LYS A 1 284 ? 14.756 -5.153 -24.634 1.00 93.06 284 LYS A C 1
ATOM 2332 O O . LYS A 1 284 ? 15.977 -5.088 -24.731 1.00 93.06 284 LYS A O 1
ATOM 2337 N N . ASP A 1 285 ? 13.986 -5.749 -25.542 1.00 94.94 285 ASP A N 1
ATOM 2338 C CA . ASP A 1 285 ? 14.521 -6.407 -26.736 1.00 94.94 285 ASP A CA 1
ATOM 2339 C C . ASP A 1 285 ? 15.277 -5.425 -27.654 1.00 94.94 285 ASP A C 1
ATOM 2341 O O . ASP A 1 285 ? 16.392 -5.727 -28.081 1.00 94.94 285 ASP A O 1
ATOM 2345 N N . ILE A 1 286 ? 14.751 -4.212 -27.877 1.00 94.56 286 ILE A N 1
ATOM 2346 C CA . ILE A 1 286 ? 15.455 -3.134 -28.600 1.00 94.56 286 ILE A CA 1
ATOM 2347 C C . ILE A 1 286 ? 16.828 -2.860 -27.974 1.00 94.56 286 ILE A C 1
ATOM 2349 O O . ILE A 1 286 ? 17.844 -2.813 -28.676 1.00 94.56 286 ILE A O 1
ATOM 2353 N N . LYS A 1 287 ? 16.869 -2.692 -26.645 1.00 92.56 287 LYS A N 1
ATOM 2354 C CA . LYS A 1 287 ? 18.114 -2.441 -25.915 1.00 92.56 287 LYS A CA 1
ATOM 2355 C C . LYS A 1 287 ? 19.069 -3.633 -26.021 1.00 92.56 287 LYS A C 1
ATOM 2357 O O . LYS A 1 287 ? 20.235 -3.442 -26.350 1.00 92.56 287 LYS A O 1
ATOM 2362 N N . GLU A 1 288 ? 18.589 -4.852 -25.786 1.00 92.44 288 GLU A N 1
ATOM 2363 C CA . GLU A 1 288 ? 19.406 -6.063 -25.871 1.00 92.44 288 GLU A CA 1
ATOM 2364 C C . GLU A 1 288 ? 19.972 -6.294 -27.273 1.00 92.44 288 GLU A C 1
ATOM 2366 O O . GLU A 1 288 ? 21.120 -6.718 -27.398 1.00 92.44 288 GLU A O 1
ATOM 2371 N N . ARG A 1 289 ? 19.204 -6.015 -28.334 1.00 93.56 289 ARG A N 1
ATOM 2372 C CA . ARG A 1 289 ? 19.685 -6.102 -29.719 1.00 93.56 289 ARG A CA 1
ATOM 2373 C C . ARG A 1 289 ? 20.771 -5.067 -30.006 1.00 93.56 289 ARG A C 1
ATOM 2375 O O . ARG A 1 289 ? 21.758 -5.416 -30.650 1.00 93.56 289 ARG A O 1
ATOM 2382 N N . LEU A 1 290 ? 20.637 -3.838 -29.502 1.00 92.44 290 LEU A N 1
ATOM 2383 C CA . LEU A 1 290 ? 21.681 -2.813 -29.609 1.00 92.44 290 LEU A CA 1
ATOM 2384 C C . LEU A 1 290 ? 22.947 -3.193 -28.823 1.00 92.44 290 LEU A C 1
ATOM 2386 O O . LEU A 1 290 ? 24.045 -3.119 -29.374 1.00 92.44 290 LEU A O 1
ATOM 2390 N N . ASP A 1 291 ? 22.804 -3.657 -27.581 1.00 90.62 291 ASP A N 1
ATOM 2391 C CA . ASP A 1 291 ? 23.928 -4.086 -26.742 1.00 90.62 291 ASP A CA 1
ATOM 2392 C C . ASP A 1 291 ? 24.659 -5.300 -27.351 1.00 90.62 291 ASP A C 1
ATOM 2394 O O . ASP A 1 291 ? 25.890 -5.295 -27.427 1.00 90.62 291 ASP A O 1
ATOM 2398 N N . LYS A 1 292 ? 23.934 -6.310 -27.857 1.00 92.19 292 LYS A N 1
ATOM 2399 C CA . LYS A 1 292 ? 24.517 -7.471 -28.564 1.00 92.19 292 LYS A CA 1
ATOM 2400 C C . LYS A 1 292 ? 25.223 -7.047 -29.850 1.00 92.19 292 LYS A C 1
ATOM 2402 O O . LYS A 1 292 ? 26.373 -7.404 -30.063 1.00 92.19 292 LYS A O 1
ATOM 2407 N N . TYR A 1 293 ? 24.600 -6.221 -30.690 1.00 92.94 293 TYR A N 1
ATOM 2408 C CA . TYR A 1 293 ? 25.233 -5.754 -31.928 1.00 92.94 293 TYR A CA 1
ATOM 2409 C C . TYR A 1 293 ? 26.512 -4.933 -31.664 1.00 92.94 293 TYR A C 1
ATOM 2411 O O . TYR A 1 293 ? 27.521 -5.089 -32.355 1.00 92.94 293 TYR A O 1
ATOM 2419 N N . ASN A 1 294 ? 26.519 -4.112 -30.612 1.00 90.38 294 ASN A N 1
ATOM 2420 C CA . ASN A 1 294 ? 27.709 -3.374 -30.192 1.00 90.38 294 ASN A CA 1
ATOM 2421 C C . ASN A 1 294 ? 28.842 -4.306 -29.725 1.00 90.38 294 ASN A C 1
ATOM 2423 O O . ASN A 1 294 ? 29.976 -4.146 -30.177 1.00 90.38 294 ASN A O 1
ATOM 2427 N N . ASN A 1 295 ? 28.546 -5.274 -28.852 1.00 90.62 295 ASN A N 1
ATOM 2428 C CA . ASN A 1 295 ? 29.556 -6.116 -28.198 1.00 90.62 295 ASN A CA 1
ATOM 2429 C C . ASN A 1 295 ? 29.989 -7.346 -29.012 1.00 90.62 295 ASN A C 1
ATOM 2431 O O . ASN A 1 295 ? 31.153 -7.734 -28.933 1.00 90.62 295 ASN A O 1
ATOM 2435 N N . ASP A 1 296 ? 29.087 -7.924 -29.807 1.00 91.88 296 ASP A N 1
ATOM 2436 C CA . ASP A 1 296 ? 29.292 -9.196 -30.511 1.00 91.88 296 ASP A CA 1
ATOM 2437 C C . ASP A 1 296 ? 29.582 -9.000 -32.011 1.00 91.88 296 ASP A C 1
ATOM 2439 O O . ASP A 1 296 ? 30.144 -9.890 -32.648 1.00 91.88 296 ASP A O 1
ATOM 2443 N N . VAL A 1 297 ? 29.240 -7.835 -32.587 1.00 90.88 297 VAL A N 1
ATOM 2444 C CA . VAL A 1 297 ? 29.480 -7.523 -34.013 1.00 90.88 297 VAL A CA 1
ATOM 2445 C C . VAL A 1 297 ? 30.491 -6.393 -34.187 1.00 90.88 297 VAL A C 1
ATOM 2447 O O . VAL A 1 297 ? 31.535 -6.597 -34.806 1.00 90.88 297 VAL A O 1
ATOM 2450 N N . LEU A 1 298 ? 30.229 -5.197 -33.647 1.00 89.25 298 LEU A N 1
ATOM 2451 C CA . LEU A 1 298 ? 31.101 -4.038 -33.883 1.00 89.25 298 LEU A CA 1
ATOM 2452 C C . LEU A 1 298 ? 32.431 -4.123 -33.124 1.00 89.25 298 LEU A C 1
ATOM 2454 O O . LEU A 1 298 ? 33.487 -3.904 -33.723 1.00 89.25 298 LEU A O 1
ATOM 2458 N N . LEU A 1 299 ? 32.400 -4.455 -31.830 1.00 88.94 299 LEU A N 1
ATOM 2459 C CA . LEU A 1 299 ? 33.599 -4.532 -30.994 1.00 88.94 299 LEU A CA 1
ATOM 2460 C C . LEU A 1 299 ? 34.599 -5.611 -31.475 1.00 88.94 299 LEU A C 1
ATOM 2462 O O . LEU A 1 299 ? 35.779 -5.272 -31.608 1.00 88.94 299 LEU A O 1
ATOM 2466 N N . PRO A 1 300 ? 34.196 -6.854 -31.825 1.00 91.00 300 PRO A N 1
ATOM 2467 C CA . PRO A 1 300 ? 35.132 -7.875 -32.299 1.00 91.00 300 PRO A CA 1
ATOM 2468 C C . PRO A 1 300 ? 35.649 -7.558 -33.704 1.00 91.00 300 PRO A C 1
ATOM 2470 O O . PRO A 1 300 ? 36.846 -7.674 -33.956 1.00 91.00 300 PRO A O 1
ATOM 2473 N N . ARG A 1 301 ? 34.789 -7.042 -34.598 1.00 88.31 301 ARG A N 1
ATOM 2474 C CA . ARG A 1 301 ? 35.190 -6.561 -35.933 1.00 88.31 301 ARG A CA 1
ATOM 2475 C C . ARG A 1 301 ? 36.235 -5.446 -35.839 1.00 88.31 301 ARG A C 1
ATOM 2477 O O . ARG A 1 301 ? 37.195 -5.451 -36.604 1.00 88.31 301 ARG A O 1
ATOM 2484 N N . MET A 1 302 ? 36.094 -4.520 -34.888 1.00 88.50 302 MET A N 1
ATOM 2485 C CA . MET A 1 302 ? 37.098 -3.484 -34.629 1.00 88.50 302 MET A CA 1
ATOM 2486 C C . MET A 1 302 ? 38.413 -4.084 -34.105 1.00 88.50 302 MET A C 1
ATOM 2488 O O . MET A 1 302 ? 39.477 -3.740 -34.615 1.00 88.50 302 MET A O 1
ATOM 2492 N N . GLN A 1 303 ? 38.358 -5.007 -33.137 1.00 89.06 303 GLN A N 1
ATOM 2493 C CA . GLN A 1 303 ? 39.546 -5.681 -32.591 1.00 89.06 303 GLN A CA 1
ATOM 2494 C C . GLN A 1 303 ? 40.309 -6.483 -33.656 1.00 89.06 303 GLN A C 1
ATOM 2496 O O . GLN A 1 303 ? 41.533 -6.385 -33.738 1.00 89.06 303 GLN A O 1
ATOM 2501 N N . GLU A 1 304 ? 39.607 -7.224 -34.517 1.00 88.56 304 GLU A N 1
ATOM 2502 C CA . GLU A 1 304 ? 40.223 -7.945 -35.634 1.00 88.56 304 GLU A CA 1
ATOM 2503 C C . GLU A 1 304 ? 40.955 -7.015 -36.603 1.00 88.56 304 GLU A C 1
ATOM 2505 O O . GLU A 1 304 ? 42.066 -7.324 -37.033 1.00 88.56 304 GLU A O 1
ATOM 2510 N N . LEU A 1 305 ? 40.336 -5.888 -36.966 1.00 86.62 305 LEU A N 1
ATOM 2511 C CA . LEU A 1 305 ? 40.927 -4.924 -37.894 1.00 86.62 305 LEU A CA 1
ATOM 2512 C C . LEU A 1 305 ? 42.147 -4.218 -37.274 1.00 86.62 305 LEU A C 1
ATOM 2514 O O . LEU A 1 305 ? 43.110 -3.956 -37.992 1.00 86.62 305 LEU A O 1
ATOM 2518 N N . ILE A 1 306 ? 42.153 -3.991 -35.951 1.00 86.19 306 ILE A N 1
ATOM 2519 C CA . ILE A 1 306 ? 43.320 -3.478 -35.208 1.00 86.19 306 ILE A CA 1
ATOM 2520 C C . ILE A 1 306 ? 44.489 -4.467 -35.296 1.00 86.19 306 ILE A C 1
ATOM 2522 O O . ILE A 1 306 ? 45.601 -4.067 -35.629 1.00 86.19 306 ILE A O 1
ATOM 2526 N N . VAL A 1 307 ? 44.244 -5.763 -35.063 1.00 88.62 307 VAL A N 1
ATOM 2527 C CA . VAL A 1 307 ? 45.276 -6.817 -35.171 1.00 88.62 307 VAL A CA 1
ATOM 2528 C C . VAL A 1 307 ? 45.801 -6.974 -36.607 1.00 88.62 307 VAL A C 1
ATOM 2530 O O . VAL A 1 307 ? 46.942 -7.385 -36.804 1.00 88.62 307 VAL A O 1
ATOM 2533 N N . LYS A 1 308 ? 44.986 -6.635 -37.614 1.00 86.94 308 LYS A N 1
ATOM 2534 C CA . LYS A 1 308 ? 45.332 -6.690 -39.045 1.00 86.94 308 LYS A CA 1
ATOM 2535 C C . LYS A 1 308 ? 45.962 -5.394 -39.590 1.00 86.94 308 LYS A C 1
ATOM 2537 O O . LYS A 1 308 ? 46.257 -5.349 -40.781 1.00 86.94 308 LYS A O 1
ATOM 2542 N N . GLU A 1 309 ? 46.147 -4.361 -38.758 1.00 83.00 309 GLU A N 1
ATOM 2543 C CA . GLU A 1 309 ? 46.602 -3.010 -39.152 1.00 83.00 309 GLU A CA 1
ATOM 2544 C C . GLU A 1 309 ? 45.787 -2.398 -40.320 1.00 83.00 309 GLU A C 1
ATOM 2546 O O . GLU A 1 309 ? 46.304 -1.674 -41.176 1.00 83.00 309 GLU A O 1
ATOM 2551 N N . ASP A 1 310 ? 44.486 -2.700 -40.379 1.00 84.56 310 ASP A N 1
ATOM 2552 C CA . ASP A 1 310 ? 43.618 -2.312 -41.492 1.00 84.56 310 ASP A CA 1
ATOM 2553 C C . ASP A 1 310 ? 43.161 -0.842 -41.378 1.00 84.56 310 ASP A C 1
ATOM 2555 O O . ASP A 1 310 ? 42.740 -0.365 -40.323 1.00 84.56 310 ASP A O 1
ATOM 2559 N N . LYS A 1 311 ? 43.166 -0.107 -42.495 1.00 76.56 311 LYS A N 1
ATOM 2560 C CA . LYS A 1 311 ? 42.708 1.295 -42.557 1.00 76.56 311 LYS A CA 1
ATOM 2561 C C . LYS A 1 311 ? 41.210 1.464 -42.271 1.00 76.56 311 LYS A C 1
ATOM 2563 O O . LYS A 1 311 ? 40.775 2.574 -41.984 1.00 76.56 311 LYS A O 1
ATOM 2568 N N . ASN A 1 312 ? 40.430 0.386 -42.332 1.00 81.06 312 ASN A N 1
ATOM 2569 C CA . ASN A 1 312 ? 39.001 0.384 -42.024 1.00 81.06 312 ASN A CA 1
ATOM 2570 C C . ASN A 1 312 ? 38.692 0.398 -40.507 1.00 81.06 312 ASN A C 1
ATOM 2572 O O . ASN A 1 312 ? 37.522 0.531 -40.143 1.00 81.06 312 ASN A O 1
ATOM 2576 N N . VAL A 1 313 ? 39.698 0.293 -39.617 1.00 86.19 313 VAL A N 1
ATOM 2577 C CA . VAL A 1 313 ? 39.512 0.395 -38.149 1.00 86.19 313 VAL A CA 1
ATOM 2578 C C . VAL A 1 313 ? 38.769 1.672 -37.764 1.00 86.19 313 VAL A C 1
ATOM 2580 O O . VAL A 1 313 ? 37.757 1.598 -37.070 1.00 86.19 313 VAL A O 1
ATOM 2583 N N . ASP A 1 314 ? 39.232 2.830 -38.247 1.00 85.00 314 ASP A N 1
ATOM 2584 C CA . ASP A 1 314 ? 38.663 4.144 -37.915 1.00 85.00 314 ASP A CA 1
ATOM 2585 C C . ASP A 1 314 ? 37.179 4.250 -38.283 1.00 85.00 314 ASP A C 1
ATOM 2587 O O . ASP A 1 314 ? 36.412 4.967 -37.641 1.00 85.00 314 ASP A O 1
ATOM 2591 N N . ASP A 1 315 ? 36.767 3.553 -39.336 1.00 85.88 315 ASP A N 1
ATOM 2592 C CA . ASP A 1 315 ? 35.408 3.596 -39.851 1.00 85.88 315 ASP A CA 1
ATOM 2593 C C . ASP A 1 315 ? 34.473 2.667 -39.058 1.00 85.88 315 ASP A C 1
ATOM 2595 O O . ASP A 1 315 ? 33.358 3.072 -38.721 1.00 85.88 315 ASP A O 1
ATOM 2599 N N . VAL A 1 316 ? 34.938 1.492 -38.618 1.00 85.56 316 VAL A N 1
ATOM 2600 C CA . VAL A 1 316 ? 34.185 0.671 -37.646 1.00 85.56 316 VAL A CA 1
ATOM 2601 C C . VAL A 1 316 ? 34.130 1.357 -36.272 1.00 85.56 316 VAL A C 1
ATOM 2603 O O . VAL A 1 316 ? 33.071 1.388 -35.646 1.00 85.56 316 VAL A O 1
ATOM 2606 N N . ALA A 1 317 ? 35.217 2.002 -35.836 1.00 86.81 317 ALA A N 1
ATOM 2607 C CA . ALA A 1 317 ? 35.272 2.760 -34.584 1.00 86.81 317 ALA A CA 1
ATOM 2608 C C . ALA A 1 317 ? 34.299 3.954 -34.571 1.00 86.81 317 ALA A C 1
ATOM 2610 O O . ALA A 1 317 ? 33.647 4.210 -33.556 1.00 86.81 317 ALA A O 1
ATOM 2611 N N . LYS A 1 318 ? 34.127 4.657 -35.701 1.00 87.00 318 LYS A N 1
ATOM 2612 C CA . LYS A 1 318 ? 33.095 5.701 -35.860 1.00 87.00 318 LYS A CA 1
ATOM 2613 C C . LYS A 1 318 ? 31.678 5.130 -35.799 1.00 87.00 318 LYS A C 1
ATOM 2615 O O . LYS A 1 318 ? 30.822 5.748 -35.173 1.00 87.00 318 LYS A O 1
ATOM 2620 N N . MET A 1 319 ? 31.420 3.967 -36.408 1.00 87.38 319 MET A N 1
ATOM 2621 C CA . MET A 1 319 ? 30.110 3.304 -36.315 1.00 87.38 319 MET A CA 1
ATOM 2622 C C . MET A 1 319 ? 29.779 2.885 -34.878 1.00 87.38 319 MET A C 1
ATOM 2624 O O . MET A 1 319 ? 28.665 3.129 -34.428 1.00 87.38 319 MET A O 1
ATOM 2628 N N . TYR A 1 320 ? 30.750 2.331 -34.149 1.00 89.62 320 TYR A N 1
ATOM 2629 C CA . TYR A 1 320 ? 30.613 1.981 -32.730 1.00 89.62 320 TYR A CA 1
ATOM 2630 C C . TYR A 1 320 ? 30.439 3.220 -31.834 1.00 89.62 320 TYR A C 1
ATOM 2632 O O . TYR A 1 320 ? 29.603 3.244 -30.939 1.00 89.62 320 TYR A O 1
ATOM 2640 N N . SER A 1 321 ? 31.170 4.304 -32.108 1.00 87.12 321 SER A N 1
ATOM 2641 C CA . SER A 1 321 ? 31.003 5.564 -31.368 1.00 87.12 321 SER A CA 1
ATOM 2642 C C . SER A 1 321 ? 29.607 6.163 -31.574 1.00 87.12 321 SER A C 1
ATOM 2644 O O . SER A 1 321 ? 28.975 6.604 -30.619 1.00 87.12 321 SER A O 1
ATOM 2646 N N . ALA A 1 322 ? 29.098 6.131 -32.810 1.00 86.06 322 ALA A N 1
ATOM 2647 C CA . ALA A 1 322 ? 27.750 6.592 -33.124 1.00 86.06 322 ALA A CA 1
ATOM 2648 C C . ALA A 1 322 ? 26.662 5.700 -32.500 1.00 86.06 322 ALA A C 1
ATOM 2650 O O . ALA A 1 322 ? 25.642 6.222 -32.062 1.00 86.06 322 ALA A O 1
ATOM 2651 N N . SER A 1 323 ? 26.864 4.381 -32.413 1.00 86.88 323 SER A N 1
ATOM 2652 C CA . SER A 1 323 ? 25.879 3.482 -31.802 1.00 86.88 323 SER A CA 1
ATOM 2653 C C . SER A 1 323 ? 25.766 3.654 -30.288 1.00 86.88 323 SER A C 1
ATOM 2655 O O . SER A 1 323 ? 24.658 3.602 -29.750 1.00 86.88 323 SER A O 1
ATOM 2657 N N . LEU A 1 324 ? 26.875 3.959 -29.604 1.00 87.62 324 LEU A N 1
ATOM 2658 C CA . LEU A 1 324 ? 26.872 4.331 -28.186 1.00 87.62 324 LEU A CA 1
ATOM 2659 C C . LEU A 1 324 ? 26.052 5.604 -27.910 1.00 87.62 324 LEU A C 1
ATOM 2661 O O . LEU A 1 324 ? 25.390 5.693 -26.878 1.00 87.62 324 LEU A O 1
ATOM 2665 N N . GLU A 1 325 ? 26.005 6.562 -28.843 1.00 88.81 325 GLU A N 1
ATOM 2666 C CA . GLU A 1 325 ? 25.174 7.767 -28.701 1.00 88.81 325 GLU A CA 1
ATOM 2667 C C . GLU A 1 325 ? 23.655 7.502 -28.701 1.00 88.81 325 GLU A C 1
ATOM 2669 O O . GLU A 1 325 ? 22.881 8.410 -28.359 1.00 88.81 325 GLU A O 1
ATOM 2674 N N . PHE A 1 326 ? 23.221 6.304 -29.110 1.00 88.88 326 PHE A N 1
ATOM 2675 C CA . PHE A 1 326 ? 21.819 5.875 -29.082 1.00 88.88 326 PHE A CA 1
ATOM 2676 C C . PHE A 1 326 ? 21.457 5.181 -27.759 1.00 88.88 326 PHE A C 1
ATOM 2678 O O . PHE A 1 326 ? 20.299 5.233 -27.351 1.00 88.88 326 PHE A O 1
ATOM 2685 N N . VAL A 1 327 ? 22.437 4.572 -27.076 1.00 87.00 327 VAL A N 1
ATOM 2686 C CA . VAL A 1 327 ? 22.231 3.790 -25.843 1.00 87.00 327 VAL A CA 1
ATOM 2687 C C . VAL A 1 327 ? 21.686 4.664 -24.713 1.00 87.00 327 VAL A C 1
ATOM 2689 O O . VAL A 1 327 ? 20.686 4.307 -24.099 1.00 87.00 327 VAL A O 1
ATOM 2692 N N . ASP A 1 328 ? 22.300 5.822 -24.460 1.00 85.81 328 ASP A N 1
ATOM 2693 C CA . ASP A 1 328 ? 21.934 6.701 -23.338 1.00 85.81 328 ASP A CA 1
ATOM 2694 C C . ASP A 1 328 ? 20.452 7.144 -23.358 1.00 85.81 328 ASP A C 1
ATOM 2696 O O . ASP A 1 328 ? 19.782 6.993 -22.332 1.00 85.81 328 ASP A O 1
ATOM 2700 N N . PRO A 1 329 ? 19.894 7.655 -24.479 1.00 88.94 329 PRO A N 1
ATOM 2701 C CA . PRO A 1 329 ? 18.465 7.953 -24.570 1.00 88.94 329 PRO A CA 1
ATOM 2702 C C . PRO A 1 329 ? 17.570 6.722 -24.358 1.00 88.94 329 PRO A C 1
ATOM 2704 O O . PRO A 1 329 ? 16.618 6.809 -23.588 1.00 88.94 329 PRO A O 1
ATOM 2707 N N . ILE A 1 330 ? 17.887 5.576 -24.975 1.00 89.44 330 ILE A N 1
ATOM 2708 C CA . ILE A 1 330 ? 17.097 4.338 -24.831 1.00 89.44 330 ILE A CA 1
ATOM 2709 C C . ILE A 1 330 ? 17.083 3.889 -23.363 1.00 89.44 330 ILE A C 1
ATOM 2711 O O . ILE A 1 330 ? 16.030 3.677 -22.778 1.00 89.44 330 ILE A O 1
ATOM 2715 N N . VAL A 1 331 ? 18.245 3.834 -22.706 1.00 88.12 331 VAL A N 1
ATOM 2716 C CA . VAL A 1 331 ? 18.352 3.421 -21.297 1.00 88.12 331 VAL A CA 1
ATOM 2717 C C . VAL A 1 331 ? 17.604 4.368 -20.355 1.00 88.12 331 VAL A C 1
ATOM 2719 O O . VAL A 1 331 ? 17.006 3.901 -19.381 1.00 88.12 331 VAL A O 1
ATOM 2722 N N . LYS A 1 332 ? 17.611 5.682 -20.623 1.00 86.12 332 LYS A N 1
ATOM 2723 C CA . LYS A 1 332 ? 16.799 6.650 -19.869 1.00 86.12 332 LYS A CA 1
ATOM 2724 C C . LYS A 1 332 ? 15.305 6.371 -20.018 1.00 86.12 332 LYS A C 1
ATOM 2726 O O . LYS A 1 332 ? 14.617 6.349 -19.002 1.00 86.12 332 LYS A O 1
ATOM 2731 N N . GLN A 1 333 ? 14.849 6.149 -21.250 1.00 89.38 333 GLN A N 1
ATOM 2732 C CA . GLN A 1 333 ? 13.448 5.909 -21.590 1.00 89.38 333 GLN A CA 1
ATOM 2733 C C . GLN A 1 333 ? 12.945 4.636 -20.897 1.00 89.38 333 GLN A C 1
ATOM 2735 O O . GLN A 1 333 ? 12.159 4.749 -19.965 1.00 89.38 333 GLN A O 1
ATOM 2740 N N . ASN A 1 334 ? 13.580 3.482 -21.135 1.00 89.12 334 ASN A N 1
ATOM 2741 C CA . ASN A 1 334 ? 13.233 2.215 -20.473 1.00 89.12 334 ASN A CA 1
ATOM 2742 C C . ASN A 1 334 ? 13.234 2.298 -18.931 1.00 89.12 334 ASN A C 1
ATOM 2744 O O . ASN A 1 334 ? 12.520 1.556 -18.266 1.00 89.12 334 ASN A O 1
ATOM 2748 N N . THR A 1 335 ? 14.073 3.154 -18.327 1.00 86.81 335 THR A N 1
ATOM 2749 C CA . THR A 1 335 ? 14.080 3.349 -16.861 1.00 86.81 335 THR A CA 1
ATOM 2750 C C . THR A 1 335 ? 12.843 4.116 -16.383 1.00 86.81 335 THR A C 1
ATOM 2752 O O . THR A 1 335 ? 12.351 3.858 -15.286 1.00 86.81 335 THR A O 1
ATOM 2755 N N . ALA A 1 336 ? 12.369 5.072 -17.181 1.00 87.12 336 ALA A N 1
ATOM 2756 C CA . ALA A 1 336 ? 11.163 5.850 -16.930 1.00 87.12 336 ALA A CA 1
ATOM 2757 C C . ALA A 1 336 ? 9.903 4.998 -17.156 1.00 87.12 336 ALA A C 1
ATOM 2759 O O . ALA A 1 336 ? 9.043 4.921 -16.278 1.00 87.12 336 ALA A O 1
ATOM 2760 N N . ASP A 1 337 ? 9.854 4.312 -18.297 1.00 90.81 337 ASP A N 1
ATOM 2761 C CA . ASP A 1 337 ? 8.718 3.519 -18.766 1.00 90.81 337 ASP A CA 1
ATOM 2762 C C . ASP A 1 337 ? 8.485 2.292 -17.873 1.00 90.81 337 ASP A C 1
ATOM 2764 O O . ASP A 1 337 ? 7.348 2.006 -17.500 1.00 90.81 337 ASP A O 1
ATOM 2768 N N . LEU A 1 338 ? 9.554 1.633 -17.398 1.00 87.50 338 LEU A N 1
ATOM 2769 C CA . LEU A 1 338 ? 9.455 0.551 -16.410 1.00 87.50 338 LEU A CA 1
ATOM 2770 C C . LEU A 1 338 ? 8.797 1.015 -15.097 1.00 87.50 338 LEU A C 1
ATOM 2772 O O . LEU A 1 338 ? 7.970 0.294 -14.545 1.00 87.50 338 LEU A O 1
ATOM 2776 N N . GLY A 1 339 ? 9.119 2.222 -14.615 1.00 84.62 339 GLY A N 1
ATOM 2777 C CA . GLY A 1 339 ? 8.491 2.791 -13.416 1.00 84.62 339 GLY A CA 1
ATOM 2778 C C . GLY A 1 339 ? 7.007 3.116 -13.624 1.00 84.62 339 GLY A C 1
ATOM 2779 O O . GLY A 1 339 ? 6.190 2.904 -12.725 1.00 84.62 339 GLY A O 1
ATOM 2780 N N . SER A 1 340 ? 6.636 3.570 -14.826 1.00 88.94 340 SER A N 1
ATOM 2781 C CA . SER A 1 340 ? 5.232 3.711 -15.223 1.00 88.94 340 SER A CA 1
ATOM 2782 C C . SER A 1 340 ? 4.525 2.349 -15.268 1.00 88.94 340 SER A C 1
ATOM 2784 O O . SER A 1 340 ? 3.444 2.204 -14.699 1.00 88.94 340 SER A O 1
ATOM 2786 N N . PHE A 1 341 ? 5.138 1.327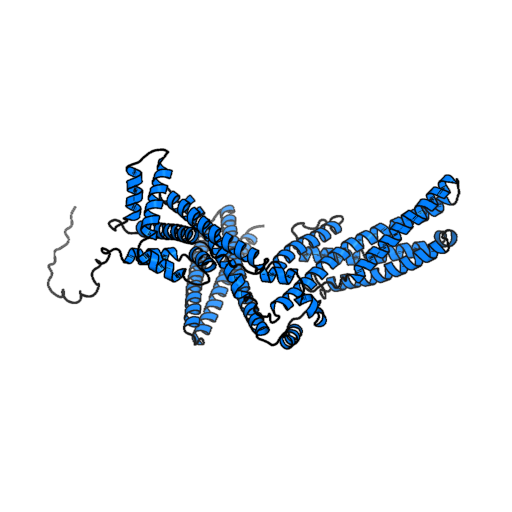 -15.866 1.00 90.56 341 PHE A N 1
ATOM 2787 C CA . PHE A 1 341 ? 4.585 -0.027 -15.940 1.00 90.56 341 PHE A CA 1
ATOM 2788 C C . PHE A 1 341 ? 4.370 -0.666 -14.559 1.00 90.56 341 PHE A C 1
ATOM 2790 O O . PHE A 1 341 ? 3.289 -1.188 -14.303 1.00 90.56 341 PHE A O 1
ATOM 2797 N N . GLU A 1 342 ? 5.333 -0.567 -13.636 1.00 86.31 342 GLU A N 1
ATOM 2798 C CA . GLU A 1 342 ? 5.181 -1.070 -12.258 1.00 86.31 342 GLU A CA 1
ATOM 2799 C C . GLU A 1 342 ? 3.991 -0.413 -11.532 1.00 86.31 342 GLU A C 1
ATOM 2801 O O . GLU A 1 342 ? 3.225 -1.086 -10.837 1.00 86.31 342 GLU A O 1
ATOM 2806 N N . SER A 1 343 ? 3.776 0.890 -11.756 1.00 85.81 343 SER A N 1
ATOM 2807 C CA . SER A 1 343 ? 2.583 1.599 -11.279 1.00 85.81 343 SER A CA 1
ATOM 2808 C C . SER A 1 343 ? 1.290 1.088 -11.926 1.00 85.81 343 SER A C 1
ATOM 2810 O O . SER A 1 343 ? 0.254 1.076 -11.258 1.00 85.81 343 SER A O 1
ATOM 2812 N N . ASN A 1 344 ? 1.322 0.698 -13.202 1.00 88.69 344 ASN A N 1
ATOM 2813 C CA . ASN A 1 344 ? 0.152 0.213 -13.932 1.00 88.69 344 ASN A CA 1
ATOM 2814 C C . ASN A 1 344 ? -0.240 -1.202 -13.479 1.00 88.69 344 ASN A C 1
ATOM 2816 O O . ASN A 1 344 ? -1.393 -1.432 -13.134 1.00 88.69 344 ASN A O 1
ATOM 2820 N N . GLU A 1 345 ? 0.730 -2.113 -13.356 1.00 89.19 345 GLU A N 1
ATOM 2821 C CA . GLU A 1 345 ? 0.543 -3.459 -12.790 1.00 89.19 345 GLU A CA 1
ATOM 2822 C C . GLU A 1 345 ? -0.024 -3.398 -11.367 1.00 89.19 345 GLU A C 1
ATOM 2824 O O . GLU A 1 345 ? -0.953 -4.135 -11.022 1.00 89.19 345 GLU A O 1
ATOM 2829 N N . PHE A 1 346 ? 0.491 -2.485 -10.532 1.00 88.62 346 PHE A N 1
ATOM 2830 C CA . PHE A 1 346 ? -0.049 -2.271 -9.193 1.00 88.62 346 PHE A CA 1
ATOM 2831 C C . PHE A 1 346 ? -1.506 -1.791 -9.230 1.00 88.62 346 PHE A C 1
ATOM 2833 O O . PHE A 1 346 ? -2.332 -2.268 -8.446 1.00 88.62 346 PHE A O 1
ATOM 2840 N N . ARG A 1 347 ? -1.851 -0.887 -10.155 1.00 88.69 347 ARG A N 1
ATOM 2841 C CA . ARG A 1 347 ? -3.227 -0.411 -10.326 1.00 88.69 347 ARG A CA 1
ATOM 2842 C C . ARG A 1 347 ? -4.166 -1.521 -10.811 1.00 88.69 347 ARG A C 1
ATOM 2844 O O . ARG A 1 347 ? -5.256 -1.660 -10.255 1.00 88.69 347 ARG A O 1
ATOM 2851 N N . THR A 1 348 ? -3.730 -2.359 -11.749 1.00 90.00 348 THR A N 1
ATOM 2852 C CA . THR A 1 348 ? -4.459 -3.562 -12.177 1.00 90.00 348 THR A CA 1
ATOM 2853 C C . THR A 1 348 ? -4.702 -4.497 -10.991 1.00 90.00 348 THR A C 1
ATOM 2855 O O . THR A 1 348 ? -5.845 -4.858 -10.717 1.00 90.00 348 THR A O 1
ATOM 2858 N N . ARG A 1 349 ? -3.666 -4.797 -10.191 1.00 89.94 349 ARG A N 1
ATOM 2859 C CA . ARG A 1 349 ? -3.786 -5.571 -8.940 1.00 89.94 349 ARG A CA 1
ATOM 2860 C C . ARG A 1 349 ? -4.779 -4.954 -7.941 1.00 89.94 349 ARG A C 1
ATOM 2862 O O . ARG A 1 349 ? -5.512 -5.699 -7.293 1.00 89.94 349 ARG A O 1
ATOM 2869 N N . MET A 1 350 ? -4.826 -3.625 -7.804 1.00 89.12 350 MET A N 1
ATOM 2870 C CA . MET A 1 350 ? -5.805 -2.929 -6.951 1.00 89.12 350 MET A CA 1
ATOM 2871 C C . MET A 1 350 ? -7.245 -3.129 -7.442 1.00 89.12 350 MET A C 1
ATOM 2873 O O . MET A 1 350 ? -8.131 -3.408 -6.637 1.00 89.12 350 MET A O 1
ATOM 2877 N N . GLU A 1 351 ? -7.488 -3.018 -8.748 1.00 90.75 351 GLU A N 1
ATOM 2878 C CA . GLU A 1 351 ? -8.810 -3.242 -9.348 1.00 90.75 351 GLU A CA 1
ATOM 2879 C C . GLU A 1 351 ? -9.240 -4.714 -9.249 1.00 90.75 351 GLU A C 1
ATOM 2881 O O . GLU A 1 351 ? -10.371 -5.002 -8.854 1.00 90.75 351 GLU A O 1
ATOM 2886 N N . MET A 1 352 ? -8.318 -5.655 -9.472 1.00 90.75 352 MET A N 1
ATOM 2887 C CA . MET A 1 352 ? -8.560 -7.087 -9.269 1.00 90.75 352 MET A CA 1
ATOM 2888 C C . MET A 1 352 ? -8.950 -7.390 -7.811 1.00 90.75 352 MET A C 1
ATOM 2890 O O . MET A 1 352 ? -9.906 -8.128 -7.569 1.00 90.75 352 MET A O 1
ATOM 2894 N N . TRP A 1 353 ? -8.284 -6.766 -6.830 1.00 90.19 353 TRP A N 1
ATOM 2895 C CA . TRP A 1 353 ? -8.657 -6.874 -5.414 1.00 90.19 353 TRP A CA 1
ATOM 2896 C C . TRP A 1 353 ? -10.058 -6.299 -5.136 1.00 90.19 353 TRP A C 1
ATOM 2898 O O . TRP A 1 353 ? -10.862 -6.938 -4.455 1.00 90.19 353 TRP A O 1
ATOM 2908 N N . GLN A 1 354 ? -10.403 -5.135 -5.701 1.00 88.69 354 GLN A N 1
ATOM 2909 C CA . GLN A 1 354 ? -11.734 -4.527 -5.540 1.00 88.69 354 GLN A CA 1
ATOM 2910 C C . GLN A 1 354 ? -12.870 -5.413 -6.071 1.00 88.69 354 GLN A C 1
ATOM 2912 O O . GLN A 1 354 ? -13.955 -5.428 -5.473 1.00 88.69 354 GLN A O 1
ATOM 2917 N N . VAL A 1 355 ? -12.623 -6.152 -7.159 1.00 88.50 355 VAL A N 1
ATOM 2918 C CA . VAL A 1 355 ? -13.522 -7.196 -7.672 1.00 88.50 355 VAL A CA 1
ATOM 2919 C C . VAL A 1 355 ? -13.561 -8.377 -6.698 1.00 88.50 355 VAL A C 1
ATOM 2921 O O . VAL A 1 355 ? -14.642 -8.748 -6.236 1.00 88.50 355 VAL A O 1
ATOM 2924 N N . TYR A 1 356 ? -12.399 -8.917 -6.309 1.00 87.31 356 TYR A N 1
ATOM 2925 C CA . TYR A 1 356 ? -12.275 -10.071 -5.409 1.00 87.31 356 TYR A CA 1
ATOM 2926 C C . TYR A 1 356 ? -13.015 -9.900 -4.074 1.00 87.31 356 TYR A C 1
ATOM 2928 O O . TYR A 1 356 ? -13.636 -10.844 -3.582 1.00 87.31 356 TYR A O 1
ATOM 2936 N N . GLU A 1 357 ? -12.987 -8.706 -3.473 1.00 83.62 357 GLU A N 1
ATOM 2937 C CA . GLU A 1 357 ? -13.706 -8.431 -2.221 1.00 83.62 357 GLU A CA 1
ATOM 2938 C C . GLU A 1 357 ? -15.235 -8.521 -2.361 1.00 83.62 357 GLU A C 1
ATOM 2940 O O . GLU A 1 357 ? -15.924 -8.888 -1.403 1.00 83.62 357 GLU A O 1
ATOM 2945 N N . ARG A 1 358 ? -15.769 -8.193 -3.544 1.00 84.69 358 ARG A N 1
ATOM 2946 C CA . ARG A 1 358 ? -17.213 -8.123 -3.825 1.00 84.69 358 ARG A CA 1
ATOM 2947 C C . ARG A 1 358 ? -17.807 -9.447 -4.304 1.00 84.69 358 ARG A C 1
ATOM 2949 O O . ARG A 1 358 ? -19.018 -9.628 -4.185 1.00 84.69 358 ARG A O 1
ATOM 2956 N N . LEU A 1 359 ? -16.995 -10.372 -4.819 1.00 82.75 359 LEU A N 1
ATOM 2957 C CA . LEU A 1 359 ? -17.485 -11.659 -5.320 1.00 82.75 359 LEU A CA 1
ATOM 2958 C C . LEU A 1 359 ? -18.157 -12.507 -4.214 1.00 82.75 359 LEU A C 1
ATOM 2960 O O . LEU A 1 359 ? -17.682 -12.523 -3.075 1.00 82.75 359 LEU A O 1
ATOM 2964 N N . PRO A 1 360 ? -19.239 -13.255 -4.517 1.00 75.31 360 PRO A N 1
ATOM 2965 C CA . PRO A 1 360 ? -19.855 -14.192 -3.580 1.00 75.31 360 PRO A CA 1
ATOM 2966 C C . PRO A 1 360 ? -18.928 -15.374 -3.295 1.00 75.31 360 PRO A C 1
ATOM 2968 O O . PRO A 1 360 ? -18.612 -16.163 -4.184 1.00 75.31 360 PRO A O 1
ATOM 2971 N N . LYS A 1 361 ? -18.518 -15.530 -2.034 1.00 68.75 361 LYS A N 1
ATOM 2972 C CA . LYS A 1 361 ? -17.575 -16.576 -1.619 1.00 68.75 361 LYS A CA 1
ATOM 2973 C C . LYS A 1 361 ? -18.259 -17.653 -0.798 1.00 68.75 361 LYS A C 1
ATOM 2975 O O . LYS A 1 361 ? -18.874 -17.383 0.234 1.00 68.75 361 LYS A O 1
ATOM 2980 N N . GLY A 1 362 ? -18.102 -18.903 -1.229 1.00 48.41 362 GLY A N 1
ATOM 2981 C CA . GLY A 1 362 ? -18.633 -20.064 -0.524 1.00 48.41 362 GLY A CA 1
ATOM 2982 C C . GLY A 1 362 ? -18.063 -20.179 0.892 1.00 48.41 362 GLY A C 1
ATOM 2983 O O . GLY A 1 362 ? -16.929 -20.609 1.082 1.00 48.41 362 GLY A O 1
ATOM 2984 N N . THR A 1 363 ? -18.871 -19.854 1.905 1.00 41.16 363 THR A N 1
ATOM 2985 C CA . THR A 1 363 ? -18.558 -20.030 3.340 1.00 41.16 363 THR A CA 1
ATOM 2986 C C . THR A 1 363 ? -17.322 -19.285 3.881 1.00 41.16 363 THR A C 1
ATOM 2988 O O . THR A 1 363 ? -16.778 -19.678 4.914 1.00 41.16 363 THR A O 1
ATOM 2991 N N . ALA A 1 364 ? -16.909 -18.177 3.257 1.00 43.22 364 ALA A N 1
ATOM 2992 C CA . ALA A 1 364 ? -15.917 -17.275 3.850 1.00 43.22 364 ALA A CA 1
ATOM 2993 C C . ALA A 1 364 ? -16.493 -16.522 5.071 1.00 43.22 364 ALA A C 1
ATOM 2995 O O . ALA A 1 364 ? -17.674 -16.166 5.106 1.00 43.22 364 ALA A O 1
ATOM 2996 N N . LEU A 1 365 ? -15.659 -16.268 6.088 1.00 43.94 365 LEU A N 1
ATOM 2997 C CA . LEU A 1 365 ? -16.009 -15.350 7.178 1.00 43.94 365 LEU A CA 1
ATOM 2998 C C . LEU A 1 365 ? -16.114 -13.933 6.607 1.00 43.94 365 LEU A C 1
ATOM 3000 O O . LEU A 1 365 ? -15.225 -13.487 5.890 1.00 43.94 365 LEU A O 1
ATOM 3004 N N . THR A 1 366 ? -17.179 -13.209 6.946 1.00 50.66 366 THR A N 1
ATOM 3005 C CA . THR A 1 366 ? -17.388 -11.854 6.406 1.00 50.66 366 THR A CA 1
ATOM 3006 C C . THR A 1 366 ? -16.248 -10.911 6.813 1.00 50.66 366 THR A C 1
ATOM 3008 O O . THR A 1 366 ? -15.783 -10.965 7.954 1.00 50.66 366 THR A O 1
ATOM 3011 N N . LYS A 1 367 ? -15.843 -9.985 5.926 1.00 43.69 367 LYS A N 1
ATOM 3012 C CA . LYS A 1 367 ? -14.822 -8.935 6.181 1.00 43.69 367 LYS A CA 1
ATOM 3013 C C . LYS A 1 367 ? -15.042 -8.228 7.532 1.00 43.69 367 LYS A C 1
ATOM 3015 O O . LYS A 1 367 ? -14.111 -8.041 8.312 1.00 43.69 367 LYS A O 1
ATOM 3020 N N . LYS A 1 368 ? -16.313 -7.979 7.873 1.00 48.53 368 LYS A N 1
ATOM 3021 C CA . LYS A 1 368 ? -16.816 -7.473 9.166 1.00 48.53 368 LYS A CA 1
ATOM 3022 C C . LYS A 1 368 ? -16.378 -8.293 10.394 1.00 48.53 368 LYS A C 1
ATOM 3024 O O . LYS A 1 368 ? -16.166 -7.713 11.455 1.00 48.53 368 LYS A O 1
ATOM 3029 N N . GLN A 1 369 ? -16.283 -9.620 10.306 1.00 51.03 369 GLN A N 1
ATOM 3030 C CA . GLN A 1 369 ? -15.856 -10.497 11.408 1.00 51.03 369 GLN A CA 1
ATOM 3031 C C . GLN A 1 369 ? -14.329 -10.505 11.575 1.00 51.03 369 GLN A C 1
ATOM 3033 O O . GLN A 1 369 ? -13.851 -10.472 12.708 1.00 51.03 369 GLN A O 1
ATOM 3038 N N . LEU A 1 370 ? -13.581 -10.477 10.468 1.00 51.34 370 LEU A N 1
ATOM 3039 C CA . LEU A 1 370 ? -12.114 -10.417 10.464 1.00 51.34 370 LEU A CA 1
ATOM 3040 C C . LEU A 1 370 ? -11.600 -9.049 10.947 1.00 51.34 370 LEU A C 1
ATOM 3042 O O . LEU A 1 370 ? -10.831 -8.995 11.908 1.00 51.34 370 LEU A O 1
ATOM 3046 N N . LYS A 1 371 ? -12.117 -7.942 10.387 1.00 53.84 371 LYS A N 1
ATOM 3047 C CA . LYS A 1 371 ? -11.767 -6.568 10.799 1.00 53.84 371 LYS A CA 1
ATOM 3048 C C . LYS A 1 371 ? -12.053 -6.327 12.285 1.00 53.84 371 LYS A C 1
ATOM 3050 O O . LYS A 1 371 ? -11.187 -5.833 12.992 1.00 53.84 371 LYS A O 1
ATOM 3055 N N . ARG A 1 372 ? -13.196 -6.799 12.809 1.00 59.81 372 ARG A N 1
ATOM 3056 C CA . ARG A 1 372 ? -13.504 -6.730 14.255 1.00 59.81 372 ARG A CA 1
ATOM 3057 C C . ARG A 1 372 ? -12.493 -7.470 15.131 1.00 59.81 372 ARG A C 1
ATOM 3059 O O . ARG A 1 372 ? -12.149 -6.965 16.193 1.00 59.81 372 ARG A O 1
ATOM 3066 N N . ALA A 1 373 ? -12.024 -8.646 14.714 1.00 61.94 373 ALA A N 1
ATOM 3067 C CA . ALA A 1 373 ? -11.036 -9.402 15.484 1.00 61.94 373 ALA A CA 1
ATOM 3068 C C . ALA A 1 373 ? -9.672 -8.687 15.538 1.00 61.94 373 ALA A C 1
ATOM 3070 O O . ALA A 1 373 ? -8.995 -8.755 16.563 1.00 61.94 373 ALA A O 1
ATOM 3071 N N . MET A 1 374 ? -9.293 -7.974 14.471 1.00 62.44 374 MET A N 1
ATOM 3072 C CA . MET A 1 374 ? -8.101 -7.118 14.452 1.00 62.44 374 MET A CA 1
ATOM 3073 C C . MET A 1 374 ? -8.307 -5.821 15.245 1.00 62.44 374 MET A C 1
ATOM 3075 O O . MET A 1 374 ? -7.459 -5.484 16.066 1.00 62.44 374 MET A O 1
ATOM 3079 N N . ASP A 1 375 ? -9.442 -5.136 15.078 1.00 67.62 375 ASP A N 1
ATOM 3080 C CA . ASP A 1 375 ? -9.803 -3.935 15.846 1.00 67.62 375 ASP A CA 1
ATOM 3081 C C . ASP A 1 375 ? -9.781 -4.206 17.358 1.00 67.62 375 ASP A C 1
ATOM 3083 O O . ASP A 1 375 ? -9.305 -3.382 18.136 1.00 67.62 375 ASP A O 1
ATOM 3087 N N . ASP A 1 376 ? -10.297 -5.358 17.794 1.00 71.88 376 ASP A N 1
ATOM 3088 C CA . ASP A 1 376 ? -10.321 -5.742 19.206 1.00 71.88 376 ASP A CA 1
ATOM 3089 C C . ASP A 1 376 ? -8.918 -6.131 19.725 1.00 71.88 376 ASP A C 1
ATOM 3091 O O . ASP A 1 376 ? -8.606 -5.840 20.882 1.00 71.88 376 ASP A O 1
ATOM 3095 N N . GLU A 1 377 ? -8.030 -6.686 18.882 1.00 72.31 377 GLU A N 1
ATOM 3096 C CA . GLU A 1 377 ? -6.600 -6.847 19.209 1.00 72.31 377 GLU A CA 1
ATOM 3097 C C . GLU A 1 377 ? -5.905 -5.479 19.352 1.00 72.31 377 GLU A C 1
ATOM 3099 O O . GLU A 1 377 ? -5.247 -5.238 20.367 1.00 72.31 377 GLU A O 1
ATOM 3104 N N . PHE A 1 378 ? -6.083 -4.554 18.401 1.00 68.94 378 PHE A N 1
ATOM 3105 C CA . PHE A 1 378 ? -5.492 -3.211 18.470 1.00 68.94 378 PHE A CA 1
ATOM 3106 C C . PHE A 1 378 ? -5.983 -2.425 19.694 1.00 68.94 378 PHE A C 1
ATOM 3108 O O . PHE A 1 378 ? -5.163 -1.883 20.432 1.00 68.94 378 PHE A O 1
ATOM 3115 N N . LYS A 1 379 ? -7.291 -2.433 19.995 1.00 73.00 379 LYS A N 1
ATOM 3116 C CA . LYS A 1 379 ? -7.843 -1.806 21.216 1.00 73.00 379 LYS A CA 1
ATOM 3117 C C . LYS A 1 379 ? -7.244 -2.393 22.496 1.00 73.00 379 LYS A C 1
ATOM 3119 O O . LYS A 1 379 ? -7.014 -1.648 23.453 1.00 73.00 379 LYS A O 1
ATOM 3124 N N . ALA A 1 380 ? -7.007 -3.707 22.536 1.00 72.56 380 ALA A N 1
ATOM 3125 C CA . ALA A 1 380 ? -6.380 -4.368 23.676 1.00 72.56 380 ALA A CA 1
ATOM 3126 C C . ALA A 1 380 ? -4.914 -3.929 23.848 1.00 72.56 380 ALA A C 1
ATOM 3128 O O . ALA A 1 380 ? -4.514 -3.580 24.962 1.00 72.56 380 ALA A O 1
ATOM 3129 N N . TRP A 1 381 ? -4.138 -3.857 22.759 1.00 70.38 381 TRP A N 1
ATOM 3130 C CA . TRP A 1 381 ? -2.769 -3.323 22.764 1.00 70.38 381 TRP A CA 1
ATOM 3131 C C . TRP A 1 381 ? -2.709 -1.862 23.217 1.00 70.38 381 TRP A C 1
ATOM 3133 O O . TRP A 1 381 ? -1.999 -1.541 24.173 1.00 70.38 381 TRP A O 1
ATOM 3143 N N . ASP A 1 382 ? -3.526 -1.002 22.612 1.00 64.31 382 ASP A N 1
ATOM 3144 C CA . ASP A 1 382 ? -3.672 0.411 22.966 1.00 64.31 382 ASP A CA 1
ATOM 3145 C C . ASP A 1 382 ? -4.031 0.609 24.443 1.00 64.31 382 ASP A C 1
ATOM 3147 O O . ASP A 1 382 ? -3.578 1.550 25.099 1.00 64.31 382 ASP A O 1
ATOM 3151 N N . LYS A 1 383 ? -4.852 -0.278 25.008 1.00 78.69 383 LYS A N 1
ATOM 3152 C CA . LYS A 1 383 ? -5.177 -0.237 26.431 1.00 78.69 383 LYS A CA 1
ATOM 3153 C C . LYS A 1 383 ? -4.007 -0.653 27.316 1.00 78.69 383 LYS A C 1
ATOM 3155 O O . LYS A 1 383 ? -3.759 0.023 28.314 1.00 78.69 383 LYS A O 1
ATOM 3160 N N . ILE A 1 384 ? -3.279 -1.712 26.966 1.00 71.69 384 ILE A N 1
ATOM 3161 C CA . ILE A 1 384 ? -2.066 -2.126 27.691 1.00 71.69 384 ILE A CA 1
ATOM 3162 C C . ILE A 1 384 ? -1.043 -0.976 27.698 1.00 71.69 384 ILE A C 1
ATOM 3164 O O . ILE A 1 384 ? -0.481 -0.649 28.745 1.00 71.69 384 ILE A O 1
ATOM 3168 N N . GLU A 1 385 ? -0.862 -0.309 26.557 1.00 64.00 385 GLU A N 1
ATOM 3169 C CA . GLU A 1 385 ? -0.087 0.927 26.403 1.00 64.00 385 GLU A CA 1
ATOM 3170 C C . GLU A 1 385 ? -0.583 2.047 27.334 1.00 64.00 385 GLU A C 1
ATOM 3172 O O . GLU A 1 385 ? 0.197 2.577 28.131 1.00 64.00 385 GLU A O 1
ATOM 3177 N N . ARG A 1 386 ? -1.883 2.386 27.296 1.00 69.81 386 ARG A N 1
ATOM 3178 C CA . ARG A 1 386 ? -2.483 3.402 28.182 1.00 69.81 386 ARG A CA 1
ATOM 3179 C C . ARG A 1 386 ? -2.249 3.075 29.656 1.00 69.81 386 ARG A C 1
ATOM 3181 O O . ARG A 1 386 ? -1.820 3.952 30.398 1.00 69.81 386 ARG A O 1
ATOM 3188 N N . MET A 1 387 ? -2.449 1.824 30.077 1.00 70.25 387 MET A N 1
ATOM 3189 C CA . MET A 1 387 ? -2.207 1.388 31.457 1.00 70.25 387 MET A CA 1
ATOM 3190 C C . MET A 1 387 ? -0.745 1.580 31.880 1.00 70.25 387 MET A C 1
ATOM 3192 O O . MET A 1 387 ? -0.499 2.129 32.955 1.00 70.25 387 MET A O 1
ATOM 3196 N N . LYS A 1 388 ? 0.220 1.207 31.026 1.00 68.19 388 LYS A N 1
ATOM 3197 C CA . LYS A 1 388 ? 1.656 1.438 31.271 1.00 68.19 388 LYS A CA 1
ATOM 3198 C C . LYS A 1 388 ? 1.985 2.931 31.380 1.00 68.19 388 LYS A C 1
ATOM 3200 O O . LYS A 1 388 ? 2.745 3.329 32.261 1.00 68.19 388 LYS A O 1
ATOM 3205 N N . ARG A 1 389 ? 1.402 3.774 30.518 1.00 63.69 389 ARG A N 1
ATOM 3206 C CA . ARG A 1 389 ? 1.584 5.240 30.547 1.00 63.69 389 ARG A CA 1
ATOM 3207 C C . ARG A 1 389 ? 0.985 5.857 31.820 1.00 63.69 389 ARG A C 1
ATOM 3209 O O . ARG A 1 389 ? 1.675 6.616 32.494 1.00 63.69 389 ARG A O 1
ATOM 3216 N N . THR A 1 390 ? -0.238 5.482 32.205 1.00 65.62 390 THR A N 1
ATOM 3217 C CA . THR A 1 390 ? -0.878 5.935 33.455 1.00 65.62 390 THR A CA 1
ATOM 3218 C C . THR A 1 390 ? -0.112 5.474 34.697 1.00 65.62 390 THR A C 1
ATOM 3220 O O . THR A 1 390 ? 0.054 6.263 35.622 1.00 65.62 390 THR A O 1
ATOM 3223 N N . GLY A 1 391 ? 0.407 4.240 34.715 1.00 63.66 391 GLY A N 1
ATOM 3224 C CA . GLY A 1 391 ? 1.240 3.736 35.812 1.00 63.66 391 GLY A CA 1
ATOM 3225 C C . GLY A 1 391 ? 2.483 4.598 36.046 1.00 63.66 391 GLY A C 1
ATOM 3226 O O . GLY A 1 391 ? 2.728 5.018 37.172 1.00 63.66 391 GLY A O 1
ATOM 3227 N N . LYS A 1 392 ? 3.200 4.965 34.973 1.00 65.19 392 LYS A N 1
ATOM 3228 C CA . LYS A 1 392 ? 4.376 5.857 35.031 1.00 65.19 392 LYS A CA 1
ATOM 3229 C C . LYS A 1 392 ? 4.075 7.274 35.541 1.00 65.19 392 LYS A C 1
ATOM 3231 O O . LYS A 1 392 ? 4.987 7.930 36.031 1.00 65.19 392 LYS A O 1
ATOM 3236 N N . MET A 1 393 ? 2.834 7.749 35.412 1.00 57.38 393 MET A N 1
ATOM 3237 C CA . MET A 1 393 ? 2.393 9.061 35.915 1.00 57.38 393 MET A CA 1
ATOM 3238 C C . MET A 1 393 ? 1.951 9.028 37.387 1.00 57.38 393 MET A C 1
ATOM 3240 O O . MET A 1 393 ? 1.771 10.083 37.992 1.00 57.38 393 MET A O 1
ATOM 3244 N N . LYS A 1 394 ? 1.757 7.836 37.963 1.00 68.88 394 LYS A N 1
ATOM 3245 C CA . LYS A 1 394 ? 1.344 7.632 39.354 1.00 68.88 394 LYS A CA 1
ATOM 3246 C C . LYS A 1 394 ? 2.549 7.341 40.257 1.00 68.88 394 LYS A C 1
ATOM 3248 O O . LYS A 1 394 ? 3.609 6.912 39.805 1.00 68.88 394 LYS A O 1
ATOM 3253 N N . GLY A 1 395 ? 2.381 7.571 41.559 1.00 70.56 395 GLY A N 1
ATOM 3254 C CA . GLY A 1 395 ? 3.402 7.319 42.579 1.00 70.56 395 GLY A CA 1
ATOM 3255 C C . GLY A 1 395 ? 3.119 6.075 43.426 1.00 70.56 395 GLY A C 1
ATOM 3256 O O . GLY A 1 395 ? 1.978 5.643 43.576 1.00 70.56 395 GLY A O 1
ATOM 3257 N N . GLY A 1 396 ? 4.168 5.521 44.038 1.00 77.44 396 GLY A N 1
ATOM 3258 C CA . GLY A 1 396 ? 4.047 4.496 45.078 1.00 77.44 396 GLY A CA 1
ATOM 3259 C C . GLY A 1 396 ? 3.286 3.236 44.647 1.00 77.44 396 GLY A C 1
ATOM 3260 O O . GLY A 1 396 ? 3.560 2.661 43.600 1.00 77.44 396 GLY A O 1
ATOM 3261 N N . ILE A 1 397 ? 2.349 2.786 45.487 1.00 79.81 397 ILE A N 1
ATOM 3262 C CA . ILE A 1 397 ? 1.633 1.511 45.303 1.00 79.81 397 ILE A CA 1
ATOM 3263 C C . ILE A 1 397 ? 0.796 1.511 44.015 1.00 79.81 397 ILE A C 1
ATOM 3265 O O . ILE A 1 397 ? 0.692 0.484 43.350 1.00 79.81 397 ILE A O 1
ATOM 3269 N N . GLU A 1 398 ? 0.231 2.653 43.619 1.00 80.00 398 GLU A N 1
ATOM 3270 C CA . GLU A 1 398 ? -0.632 2.727 42.436 1.00 80.00 398 GLU A CA 1
ATOM 3271 C C . GLU A 1 398 ? 0.122 2.486 41.123 1.00 80.00 398 GLU A C 1
ATOM 3273 O O . GLU A 1 398 ? -0.444 1.924 40.178 1.00 80.00 398 GLU A O 1
ATOM 3278 N N . LYS A 1 399 ? 1.396 2.903 41.068 1.00 82.12 399 LYS A N 1
ATOM 3279 C CA . LYS A 1 399 ? 2.300 2.593 39.958 1.00 82.12 399 LYS A CA 1
ATOM 3280 C C . LYS A 1 399 ? 2.476 1.081 39.857 1.00 82.12 399 LYS A C 1
ATOM 3282 O O . LYS A 1 399 ? 2.145 0.513 38.820 1.00 82.12 399 LYS A O 1
ATOM 3287 N N . ASN A 1 400 ? 2.895 0.447 40.954 1.00 84.94 400 ASN A N 1
ATOM 3288 C CA . ASN A 1 400 ? 3.142 -0.993 41.023 1.00 84.94 400 ASN A CA 1
ATOM 3289 C C . ASN A 1 400 ? 1.902 -1.804 40.595 1.00 84.94 400 ASN A C 1
ATOM 3291 O O . ASN A 1 400 ? 1.999 -2.651 39.710 1.00 84.94 400 ASN A O 1
ATOM 3295 N N . ILE A 1 401 ? 0.716 -1.491 41.139 1.00 87.31 401 ILE A N 1
ATOM 3296 C CA . ILE A 1 401 ? -0.545 -2.146 40.743 1.00 87.31 401 ILE A CA 1
ATOM 3297 C C . ILE A 1 401 ? -0.809 -1.969 39.240 1.00 87.31 401 ILE A C 1
ATOM 3299 O O . ILE A 1 401 ? -1.181 -2.925 38.557 1.00 87.31 401 ILE A O 1
ATOM 3303 N N . SER A 1 402 ? -0.636 -0.753 38.709 1.00 82.50 402 SER A N 1
ATOM 3304 C CA . SER A 1 402 ? -0.882 -0.462 37.290 1.00 82.50 402 SER A CA 1
ATOM 3305 C C . SER A 1 402 ? 0.082 -1.218 36.372 1.00 82.50 402 SER A C 1
ATOM 3307 O O . SER A 1 402 ? -0.345 -1.724 35.333 1.00 82.50 402 SER A O 1
ATOM 3309 N N . GLU A 1 403 ? 1.350 -1.341 36.770 1.00 83.19 403 GLU A N 1
ATOM 3310 C CA . GLU A 1 403 ? 2.379 -2.099 36.056 1.00 83.19 403 GLU A CA 1
ATOM 3311 C C . GLU A 1 403 ? 2.049 -3.602 36.055 1.00 83.19 403 GLU A C 1
ATOM 3313 O O . GLU A 1 403 ? 1.838 -4.154 34.973 1.00 83.19 403 GLU A O 1
ATOM 3318 N N . TRP A 1 404 ? 1.846 -4.238 37.217 1.00 90.44 404 TRP A N 1
ATOM 3319 C CA . TRP A 1 404 ? 1.516 -5.675 37.323 1.00 90.44 404 TRP A CA 1
ATOM 3320 C C . TRP A 1 404 ? 0.201 -6.060 36.630 1.00 90.44 404 TRP A C 1
ATOM 3322 O O . TRP A 1 404 ? 0.072 -7.140 36.046 1.00 90.44 404 TRP A O 1
ATOM 3332 N N . SER A 1 405 ? -0.783 -5.160 36.646 1.00 89.44 405 SER A N 1
ATOM 3333 C CA . SER A 1 405 ? -2.047 -5.364 35.931 1.00 89.44 405 SER A CA 1
ATOM 3334 C C . SER A 1 405 ? -1.859 -5.246 34.415 1.00 89.44 405 SER A C 1
ATOM 3336 O O . SER A 1 405 ? -2.492 -5.978 33.657 1.00 89.44 405 SER A O 1
ATOM 3338 N N . SER A 1 406 ? -0.960 -4.368 33.950 1.00 83.38 406 SER A N 1
ATOM 3339 C CA . SER A 1 406 ? -0.616 -4.260 32.524 1.00 83.38 406 SER A CA 1
ATOM 3340 C C . SER A 1 406 ? 0.196 -5.462 32.021 1.00 83.38 406 SER A C 1
ATOM 3342 O O . SER A 1 406 ? -0.027 -5.918 30.901 1.00 83.38 406 SER A O 1
ATOM 3344 N N . GLU A 1 407 ? 1.076 -6.022 32.859 1.00 87.12 407 GLU A N 1
ATOM 3345 C CA . GLU A 1 407 ? 1.765 -7.295 32.606 1.00 87.12 407 GLU A CA 1
ATOM 3346 C C . GLU A 1 407 ? 0.763 -8.451 32.525 1.00 87.12 407 GLU A C 1
ATOM 3348 O O . GLU A 1 407 ? 0.854 -9.292 31.633 1.00 87.12 407 GLU A O 1
ATOM 3353 N N . SER A 1 408 ? -0.243 -8.459 33.405 1.00 86.94 408 SER A N 1
ATOM 3354 C CA . SER A 1 408 ? -1.318 -9.454 33.389 1.00 86.94 408 SER A CA 1
ATOM 3355 C C . SER A 1 408 ? -2.187 -9.357 32.130 1.00 86.94 408 SER A C 1
ATOM 3357 O O . SER A 1 408 ? -2.440 -10.379 31.494 1.00 86.94 408 SER A O 1
ATOM 3359 N N . ALA A 1 409 ? -2.592 -8.152 31.707 1.00 84.62 409 ALA A N 1
ATOM 3360 C CA . ALA A 1 409 ? -3.300 -7.959 30.436 1.00 84.62 409 ALA A CA 1
ATOM 3361 C C . ALA A 1 409 ? -2.465 -8.410 29.229 1.00 84.62 409 ALA A C 1
ATOM 3363 O O . ALA A 1 409 ? -2.977 -9.119 28.366 1.00 84.62 409 ALA A O 1
ATOM 3364 N N . PHE A 1 410 ? -1.178 -8.045 29.195 1.00 83.25 410 PHE A N 1
ATOM 3365 C CA . PHE A 1 410 ? -0.240 -8.497 28.166 1.00 83.25 410 PHE A CA 1
ATOM 3366 C C . PHE A 1 410 ? -0.170 -10.027 28.115 1.00 83.25 410 PHE A C 1
ATOM 3368 O O . PHE A 1 410 ? -0.347 -10.612 27.052 1.00 83.25 410 PHE A O 1
ATOM 3375 N N . LYS A 1 411 ? -0.004 -10.685 29.270 1.00 86.06 411 LYS A N 1
ATOM 3376 C CA . LYS A 1 411 ? 0.073 -12.147 29.361 1.00 86.06 411 LYS A CA 1
ATOM 3377 C C . LYS A 1 411 ? -1.206 -12.829 28.869 1.00 86.06 411 LYS A C 1
ATOM 3379 O O . LYS A 1 411 ? -1.122 -13.785 28.102 1.00 86.06 411 LYS A O 1
ATOM 3384 N N . ALA A 1 412 ? -2.378 -12.324 29.261 1.00 87.00 412 ALA A N 1
ATOM 3385 C CA . ALA A 1 412 ? -3.657 -12.832 28.765 1.00 87.00 412 ALA A CA 1
ATOM 3386 C C . ALA A 1 412 ? -3.774 -12.695 27.241 1.00 87.00 412 ALA A C 1
ATOM 3388 O O . ALA A 1 412 ? -4.163 -13.658 26.581 1.00 87.00 412 ALA A O 1
ATOM 3389 N N . LEU A 1 413 ? -3.404 -11.53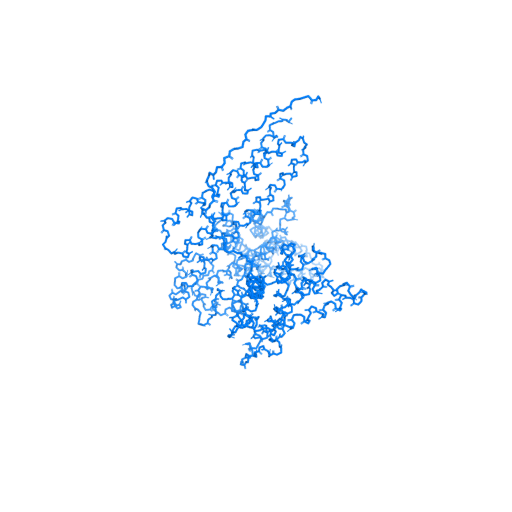0 26.692 1.00 84.62 413 LEU A N 1
ATOM 3390 C CA . LEU A 1 413 ? -3.448 -11.253 25.256 1.00 84.62 413 LEU A CA 1
ATOM 3391 C C . LEU A 1 413 ? -2.492 -12.165 24.470 1.00 84.62 413 LEU A C 1
ATOM 3393 O O . LEU A 1 413 ? -2.908 -12.748 23.472 1.00 84.62 413 LEU A O 1
ATOM 3397 N N . SER A 1 414 ? -1.260 -12.367 24.951 1.00 80.25 414 SER A N 1
ATOM 3398 C CA . SER A 1 414 ? -0.306 -13.316 24.360 1.00 80.25 414 SER A CA 1
ATOM 3399 C C . SER A 1 414 ? -0.837 -14.750 24.373 1.00 80.25 414 SER A C 1
ATOM 3401 O O . SER A 1 414 ? -0.841 -15.394 23.333 1.00 80.25 414 SER A O 1
ATOM 3403 N N . ILE A 1 415 ? -1.383 -15.239 25.495 1.00 83.44 415 ILE A N 1
ATOM 3404 C CA . ILE A 1 415 ? -1.913 -16.614 25.587 1.00 83.44 415 ILE A CA 1
ATOM 3405 C C . ILE A 1 415 ? -3.031 -16.872 24.562 1.00 83.44 415 ILE A C 1
ATOM 3407 O O . ILE A 1 415 ? -3.084 -17.955 23.972 1.00 83.44 415 ILE A O 1
ATOM 3411 N N . VAL A 1 416 ? -3.930 -15.904 24.344 1.00 84.06 416 VAL A N 1
ATOM 3412 C CA . VAL A 1 416 ? -5.013 -16.052 23.354 1.00 84.06 416 VAL A CA 1
ATOM 3413 C C . VAL A 1 416 ? -4.548 -15.788 21.919 1.00 84.06 416 VAL A C 1
ATOM 3415 O O . VAL A 1 416 ? -5.106 -16.373 20.992 1.00 84.06 416 VAL A O 1
ATOM 3418 N N . LYS A 1 417 ? -3.497 -14.983 21.719 1.00 77.88 417 LYS A N 1
ATOM 3419 C CA . LYS A 1 417 ? -2.844 -14.797 20.417 1.00 77.88 417 LYS A CA 1
ATOM 3420 C C . LYS A 1 417 ? -2.089 -16.048 19.973 1.00 77.88 417 LYS A C 1
ATOM 3422 O O . LYS A 1 417 ? -2.384 -16.549 18.896 1.00 77.88 417 LYS A O 1
ATOM 3427 N N . ASP A 1 418 ? -1.237 -16.618 20.825 1.00 75.19 418 ASP A N 1
ATOM 3428 C CA . ASP A 1 418 ? -0.523 -17.876 20.559 1.00 75.19 418 ASP A CA 1
ATOM 3429 C C . ASP A 1 418 ? -1.505 -19.001 20.204 1.00 75.19 418 ASP A C 1
ATOM 3431 O O . ASP A 1 418 ? -1.254 -19.813 19.319 1.00 75.19 418 ASP A O 1
ATOM 3435 N N . GLN A 1 419 ? -2.661 -19.043 20.877 1.00 71.94 419 GLN A N 1
ATOM 3436 C CA . GLN A 1 419 ? -3.740 -19.968 20.541 1.00 71.94 419 GLN A CA 1
ATOM 3437 C C . GLN A 1 419 ? -4.328 -19.693 19.151 1.00 71.94 419 GLN A C 1
ATOM 3439 O O . GLN A 1 419 ? -4.552 -20.639 18.401 1.00 71.94 419 GLN A O 1
ATOM 3444 N N . ARG A 1 420 ? -4.603 -18.428 18.807 1.00 69.62 420 ARG A N 1
ATOM 3445 C CA . ARG A 1 420 ? -5.127 -18.041 17.488 1.00 69.62 420 ARG A CA 1
ATOM 3446 C C . ARG A 1 420 ? -4.142 -18.396 16.376 1.00 69.62 420 ARG A C 1
ATOM 3448 O O . ARG A 1 420 ? -4.561 -18.928 15.354 1.00 69.62 420 ARG A O 1
ATOM 3455 N N . ASP A 1 421 ? -2.856 -18.139 16.592 1.00 65.25 421 ASP A N 1
ATOM 3456 C CA . ASP A 1 421 ? -1.792 -18.434 15.633 1.00 65.25 421 ASP A CA 1
ATOM 3457 C C . ASP A 1 421 ? -1.568 -19.958 15.501 1.00 65.25 421 ASP A C 1
ATOM 3459 O O . ASP A 1 421 ? -1.486 -20.470 14.389 1.00 65.25 421 ASP A O 1
ATOM 3463 N N . LEU A 1 422 ? -1.662 -20.732 16.591 1.00 59.84 422 LEU A N 1
ATOM 3464 C CA . LEU A 1 422 ? -1.693 -22.202 16.518 1.00 59.84 422 LEU A CA 1
ATOM 3465 C C . LEU A 1 422 ? -2.959 -22.748 15.833 1.00 59.84 422 LEU A C 1
ATOM 3467 O O . LEU A 1 422 ? -2.882 -23.735 15.103 1.00 59.84 422 LEU A O 1
ATOM 3471 N N . GLU A 1 423 ? -4.136 -22.157 16.048 1.00 59.31 423 GLU A N 1
ATOM 3472 C CA . GLU A 1 423 ? -5.360 -22.538 15.327 1.00 59.31 423 GLU A CA 1
ATOM 3473 C C . GLU A 1 423 ? -5.259 -22.205 13.829 1.00 59.31 423 GLU A C 1
ATOM 3475 O O . GLU A 1 423 ? -5.743 -22.977 13.004 1.00 59.31 423 GLU A O 1
ATOM 3480 N N . ARG A 1 424 ? -4.585 -21.108 13.471 1.00 54.31 424 ARG A N 1
ATOM 3481 C CA . ARG A 1 424 ? -4.217 -20.730 12.098 1.00 54.31 424 ARG A CA 1
ATOM 3482 C C . ARG A 1 424 ? -3.290 -21.774 11.465 1.00 54.31 424 ARG A C 1
ATOM 3484 O O . ARG A 1 424 ? -3.652 -22.328 10.428 1.00 54.31 424 ARG A O 1
ATOM 3491 N N . ASP A 1 425 ? -2.189 -22.136 12.118 1.00 50.59 425 ASP A N 1
ATOM 3492 C CA . ASP A 1 425 ? -1.217 -23.103 11.583 1.00 50.59 425 ASP A CA 1
ATOM 3493 C C . ASP A 1 425 ? -1.814 -24.519 11.436 1.00 50.59 425 ASP A C 1
ATOM 3495 O O . ASP A 1 425 ? -1.618 -25.193 10.423 1.00 50.59 425 ASP A O 1
ATOM 3499 N N . ASN A 1 426 ? -2.626 -24.972 12.401 1.00 49.38 426 ASN A N 1
ATOM 3500 C CA . ASN A 1 426 ? -3.284 -26.288 12.333 1.00 49.38 426 ASN A CA 1
ATOM 3501 C C . ASN A 1 426 ? -4.510 -26.325 11.389 1.00 49.38 426 ASN A C 1
ATOM 3503 O O . ASN A 1 426 ? -5.048 -27.404 11.144 1.00 49.38 426 ASN A O 1
ATOM 3507 N N . ASN A 1 427 ? -4.965 -25.194 10.830 1.00 46.41 427 ASN A N 1
ATOM 3508 C CA . ASN A 1 427 ? -5.930 -25.205 9.720 1.00 46.41 427 ASN A CA 1
ATOM 3509 C C . ASN A 1 427 ? -5.244 -25.409 8.354 1.00 46.41 427 ASN A C 1
ATOM 3511 O O . ASN A 1 427 ? -5.900 -25.867 7.420 1.00 46.41 427 ASN A O 1
ATOM 3515 N N . ILE A 1 428 ? -3.937 -25.134 8.241 1.00 44.66 428 ILE A N 1
ATOM 3516 C CA . ILE A 1 428 ? -3.130 -25.445 7.047 1.00 44.66 428 ILE A CA 1
ATOM 3517 C C . ILE A 1 428 ? -2.892 -26.966 6.968 1.00 44.66 428 ILE A C 1
ATOM 3519 O O . ILE A 1 428 ? -3.061 -27.581 5.915 1.00 44.66 428 ILE A O 1
ATOM 3523 N N . ALA A 1 429 ? -2.599 -27.605 8.106 1.00 38.09 429 ALA A N 1
ATOM 3524 C CA . ALA A 1 429 ? -2.479 -29.058 8.235 1.00 38.09 429 ALA A CA 1
ATOM 3525 C C . ALA A 1 429 ? -3.808 -29.704 8.687 1.00 38.09 429 ALA A C 1
ATOM 3527 O O . ALA A 1 429 ? -4.028 -29.912 9.878 1.00 38.09 429 ALA A O 1
ATOM 3528 N N . LYS A 1 430 ? -4.694 -30.017 7.725 1.00 44.34 430 LYS A N 1
ATOM 3529 C CA . LYS A 1 430 ? -6.057 -30.572 7.920 1.00 44.34 430 LYS A CA 1
ATOM 3530 C C . LYS A 1 430 ? -6.255 -31.402 9.211 1.00 44.34 430 LYS A C 1
ATOM 3532 O O . LYS A 1 430 ? -5.682 -32.478 9.361 1.00 44.34 430 LYS A O 1
ATOM 3537 N N . ASN A 1 431 ? -7.236 -30.975 10.017 1.00 46.34 431 ASN A N 1
ATOM 3538 C CA . ASN A 1 431 ? -7.889 -31.698 11.126 1.00 46.34 431 ASN A CA 1
ATOM 3539 C C . ASN A 1 431 ? -7.206 -31.719 12.512 1.00 46.34 431 ASN A C 1
ATOM 3541 O O . ASN A 1 431 ? -7.059 -32.792 13.102 1.00 46.34 431 ASN A O 1
ATOM 3545 N N . GLN A 1 432 ? -6.964 -30.552 13.133 1.00 44.66 432 GLN A N 1
ATOM 3546 C CA . GLN A 1 432 ? -7.021 -30.449 14.608 1.00 44.66 432 GLN A CA 1
ATOM 3547 C C . GLN A 1 432 ? -7.209 -29.014 15.147 1.00 44.66 432 GLN A C 1
ATOM 3549 O O . GLN A 1 432 ? -6.248 -28.278 15.358 1.00 44.66 432 GLN A O 1
ATOM 3554 N N . LYS A 1 433 ? -8.447 -28.637 15.514 1.00 52.88 433 LYS A N 1
ATOM 3555 C CA . LYS A 1 433 ? -8.680 -27.486 16.412 1.00 52.88 433 LYS A CA 1
ATOM 3556 C C . LYS A 1 433 ? -8.317 -27.871 17.849 1.00 52.88 433 LYS A C 1
ATOM 3558 O O . LYS A 1 433 ? -9.188 -28.247 18.636 1.00 52.88 433 LYS A O 1
ATOM 3563 N N . LYS A 1 434 ? -7.026 -27.806 18.189 1.00 56.72 434 LYS A N 1
ATOM 3564 C CA . LYS A 1 434 ? -6.552 -27.923 19.578 1.00 56.72 434 LYS A CA 1
ATOM 3565 C C . LYS A 1 434 ? -7.185 -26.800 20.390 1.00 56.72 434 LYS A C 1
ATOM 3567 O O . LYS A 1 434 ? -6.892 -25.647 20.120 1.00 56.72 434 LYS A O 1
ATOM 3572 N N . GLN A 1 435 ? -8.046 -27.106 21.358 1.00 62.12 435 GLN A N 1
ATOM 3573 C CA . GLN A 1 435 ? -8.599 -26.070 22.235 1.00 62.12 435 GLN A CA 1
ATOM 3574 C C . GLN A 1 435 ? -7.562 -25.609 23.263 1.00 62.12 435 GLN A C 1
ATOM 3576 O O . GLN A 1 435 ? -6.784 -26.415 23.769 1.00 62.12 435 GLN A O 1
ATOM 3581 N N . LEU A 1 436 ? -7.633 -24.328 23.629 1.00 69.38 436 LEU A N 1
ATOM 3582 C CA . LEU A 1 436 ? -6.852 -23.721 24.707 1.00 69.38 436 LEU A CA 1
ATOM 3583 C C . LEU A 1 436 ? -7.057 -24.526 26.008 1.00 69.38 436 LEU A C 1
ATOM 3585 O O . LEU A 1 436 ? -8.196 -24.678 26.473 1.00 69.38 436 LEU A O 1
ATOM 3589 N N . ASP A 1 437 ? -5.963 -25.076 26.543 1.00 78.25 437 ASP A N 1
ATOM 3590 C CA . ASP A 1 437 ? -5.963 -26.003 27.683 1.00 78.25 437 ASP A CA 1
ATOM 3591 C C . ASP A 1 437 ? -6.584 -25.390 28.954 1.00 78.25 437 ASP A C 1
ATOM 3593 O O . ASP A 1 437 ? -6.569 -24.173 29.155 1.00 78.25 437 ASP A O 1
ATOM 3597 N N . ALA A 1 438 ? -7.124 -26.237 29.833 1.00 79.56 438 ALA A N 1
ATOM 3598 C CA . ALA A 1 438 ? -7.731 -25.829 31.094 1.00 79.56 438 ALA A CA 1
ATOM 3599 C C . ALA A 1 438 ? -6.766 -25.021 31.980 1.00 79.56 438 ALA A C 1
ATOM 3601 O O . ALA A 1 438 ? -7.202 -24.044 32.593 1.00 79.56 438 ALA A O 1
ATOM 3602 N N . SER A 1 439 ? -5.469 -25.359 31.993 1.00 83.25 439 SER A N 1
ATOM 3603 C CA . SER A 1 439 ? -4.445 -24.595 32.719 1.00 83.25 439 SER A CA 1
ATOM 3604 C C . SER A 1 439 ? -4.317 -23.171 32.167 1.00 83.25 439 SER A C 1
ATOM 3606 O O . SER A 1 439 ? -4.511 -22.194 32.893 1.00 83.25 439 SER A O 1
ATOM 3608 N N . LYS A 1 440 ? -4.133 -23.034 30.845 1.00 84.12 440 LYS A N 1
ATOM 3609 C CA . LYS A 1 440 ? -4.055 -21.726 30.171 1.00 84.12 440 LYS A CA 1
ATOM 3610 C C . LYS A 1 440 ? -5.353 -20.907 30.317 1.00 84.12 440 LYS A C 1
ATOM 3612 O O . LYS A 1 440 ? -5.293 -19.686 30.442 1.00 84.12 440 LYS A O 1
ATOM 3617 N N . LYS A 1 441 ? -6.534 -21.543 30.359 1.00 86.25 441 LYS A N 1
ATOM 3618 C CA . LYS A 1 441 ? -7.820 -20.859 30.629 1.00 86.25 441 LYS A CA 1
ATOM 3619 C C . LYS A 1 441 ? -7.900 -20.300 32.053 1.00 86.25 441 LYS A C 1
ATOM 3621 O O . LYS A 1 441 ? -8.412 -19.196 32.230 1.00 86.25 441 LYS A O 1
ATOM 3626 N N . GLN A 1 442 ? -7.405 -21.034 33.053 1.00 88.62 442 GLN A N 1
ATOM 3627 C CA . GLN A 1 442 ? -7.304 -20.538 34.433 1.00 88.62 442 GLN A CA 1
ATOM 3628 C C . GLN A 1 442 ? -6.296 -19.388 34.540 1.00 88.62 442 GLN A C 1
ATOM 3630 O O . GLN A 1 442 ? -6.559 -18.404 35.224 1.00 88.62 442 GLN A O 1
ATOM 3635 N N . GLU A 1 443 ? -5.183 -19.462 33.812 1.00 89.12 443 GLU A N 1
ATOM 3636 C CA . GLU A 1 443 ? -4.189 -18.390 33.767 1.00 89.12 443 GLU A CA 1
ATOM 3637 C C . GLU A 1 443 ? -4.758 -17.091 33.171 1.00 89.12 443 GLU A C 1
ATOM 3639 O O . GLU A 1 443 ? -4.658 -16.035 33.797 1.00 89.12 443 GLU A O 1
ATOM 3644 N N . VAL A 1 444 ? -5.464 -17.169 32.035 1.00 89.88 444 VAL A N 1
ATOM 3645 C CA . VAL A 1 444 ? -6.214 -16.028 31.474 1.00 89.88 444 VAL A CA 1
ATOM 3646 C C . VAL A 1 444 ? -7.228 -15.486 32.489 1.00 89.88 444 VAL A C 1
ATOM 3648 O O . VAL A 1 444 ? -7.311 -14.273 32.684 1.00 89.88 444 VAL A O 1
ATOM 3651 N N . LYS A 1 445 ? -7.959 -16.361 33.195 1.00 93.06 445 LYS A N 1
ATOM 3652 C CA . LYS A 1 445 ? -8.917 -15.953 34.234 1.00 93.06 445 LYS A CA 1
ATOM 3653 C C . LYS A 1 445 ? -8.239 -15.200 35.390 1.00 93.06 445 LYS A C 1
ATOM 3655 O O . LYS A 1 445 ? -8.780 -14.183 35.827 1.00 93.06 445 LYS A O 1
ATOM 3660 N N . LYS A 1 446 ? -7.048 -15.629 35.833 1.00 92.19 446 LYS A N 1
ATOM 3661 C CA . LYS A 1 446 ? -6.237 -14.931 36.853 1.00 92.19 446 LYS A CA 1
ATOM 3662 C C . LYS A 1 446 ? -5.808 -13.548 36.364 1.00 92.19 446 LYS A C 1
ATOM 3664 O O . LYS A 1 446 ? -5.938 -12.568 37.093 1.00 92.19 446 LYS A O 1
ATOM 3669 N N . CYS A 1 447 ? -5.368 -13.447 35.113 1.00 92.62 447 CYS A N 1
ATOM 3670 C CA . CYS A 1 447 ? -4.997 -12.171 34.511 1.00 92.62 447 CYS A CA 1
ATOM 3671 C C . CYS A 1 447 ? -6.179 -11.189 34.409 1.00 92.62 447 CYS A C 1
ATOM 3673 O O . CYS A 1 447 ? -6.011 -10.010 34.715 1.00 92.62 447 CYS A O 1
ATOM 3675 N N . ILE A 1 448 ? -7.386 -11.657 34.061 1.00 93.38 448 ILE A N 1
ATOM 3676 C CA . ILE A 1 448 ? -8.592 -10.810 34.076 1.00 93.38 448 ILE A CA 1
ATOM 3677 C C . ILE A 1 448 ? -9.002 -10.429 35.509 1.00 93.38 448 ILE A C 1
ATOM 3679 O O . ILE A 1 448 ? -9.399 -9.287 35.739 1.00 93.38 448 ILE A O 1
ATOM 3683 N N . ALA A 1 449 ? -8.855 -11.324 36.492 1.00 92.69 449 ALA A N 1
ATOM 3684 C CA . ALA A 1 449 ? -9.089 -10.987 37.899 1.00 92.69 449 ALA A CA 1
ATOM 3685 C C . ALA A 1 449 ? -8.159 -9.859 38.383 1.00 92.69 449 ALA A C 1
ATOM 3687 O O . ALA A 1 449 ? -8.617 -8.959 39.082 1.00 92.69 449 ALA A O 1
ATOM 3688 N N . SER A 1 450 ? -6.893 -9.839 37.946 1.00 93.75 450 SER A N 1
ATOM 3689 C CA . SER A 1 450 ? -5.943 -8.762 38.270 1.00 93.75 450 SER A CA 1
ATOM 3690 C C . SER A 1 450 ? -6.430 -7.393 37.770 1.00 93.75 450 SER A C 1
ATOM 3692 O O . SER A 1 450 ? -6.408 -6.409 38.511 1.00 93.75 450 SER A O 1
ATOM 3694 N N . LEU A 1 451 ? -6.965 -7.342 36.543 1.00 92.25 451 LEU A N 1
ATOM 3695 C CA . LEU A 1 451 ? -7.554 -6.128 35.965 1.00 92.25 451 LEU A CA 1
ATOM 3696 C C . LEU A 1 451 ? -8.778 -5.640 36.746 1.00 92.25 451 LEU A C 1
ATOM 3698 O O . LEU A 1 451 ? -8.902 -4.442 37.007 1.00 92.25 451 LEU A O 1
ATOM 3702 N N . VAL A 1 452 ? -9.655 -6.560 37.158 1.00 92.25 452 VAL A N 1
ATOM 3703 C CA . VAL A 1 452 ? -10.825 -6.231 37.985 1.00 92.25 452 VAL A CA 1
ATOM 3704 C C . VAL A 1 452 ? -10.395 -5.733 39.365 1.00 92.25 452 VAL A C 1
ATOM 3706 O O . VAL A 1 452 ? -10.900 -4.704 39.803 1.00 92.25 452 VAL A O 1
ATOM 3709 N N . LEU A 1 453 ? -9.425 -6.376 40.024 1.00 91.75 453 LEU A N 1
ATOM 3710 C CA . LEU A 1 453 ? -8.899 -5.929 41.321 1.00 91.75 453 LEU A CA 1
ATOM 3711 C C . LEU A 1 453 ? -8.310 -4.513 41.234 1.00 91.75 453 LEU A C 1
ATOM 3713 O O . LEU A 1 453 ? -8.608 -3.659 42.068 1.00 91.75 453 LEU A O 1
ATOM 3717 N N . LYS A 1 454 ? -7.535 -4.229 40.183 1.00 90.44 454 LYS A N 1
ATOM 3718 C CA . LYS A 1 454 ? -7.000 -2.890 39.906 1.00 90.44 454 LYS A CA 1
ATOM 3719 C C . LYS A 1 454 ? -8.108 -1.854 39.708 1.00 90.44 454 LYS A C 1
ATOM 3721 O O . LYS A 1 454 ? -7.997 -0.744 40.224 1.00 90.44 454 LYS A O 1
ATOM 3726 N N . ALA A 1 455 ? -9.188 -2.211 39.012 1.00 88.38 455 ALA A N 1
ATOM 3727 C CA . ALA A 1 455 ? -10.349 -1.339 38.846 1.00 88.38 455 ALA A CA 1
ATOM 3728 C C . ALA A 1 455 ? -11.148 -1.142 40.152 1.00 88.38 455 ALA A C 1
ATOM 3730 O O . ALA A 1 455 ? -11.601 -0.028 40.407 1.00 88.38 455 ALA A O 1
ATOM 3731 N N . ILE A 1 456 ? -11.271 -2.165 41.011 1.00 88.12 456 ILE A N 1
ATOM 3732 C CA . ILE A 1 456 ? -11.844 -2.035 42.365 1.00 88.12 456 ILE A CA 1
ATOM 3733 C C . ILE A 1 456 ? -11.024 -1.027 43.179 1.00 88.12 456 ILE A C 1
ATOM 3735 O O . ILE A 1 456 ? -11.595 -0.107 43.761 1.00 88.12 456 ILE A O 1
ATOM 3739 N N . ILE A 1 457 ? -9.693 -1.145 43.163 1.00 87.00 457 ILE A N 1
ATOM 3740 C CA . ILE A 1 457 ? -8.795 -0.238 43.889 1.00 87.00 457 ILE A CA 1
ATOM 3741 C C . ILE A 1 457 ? -8.901 1.197 43.348 1.00 87.00 457 ILE A C 1
ATOM 3743 O O . ILE A 1 457 ? -9.091 2.118 44.138 1.00 87.00 457 ILE A O 1
ATOM 3747 N N . ASP A 1 458 ? -8.874 1.411 42.026 1.00 83.81 458 ASP A N 1
ATOM 3748 C CA . ASP A 1 458 ? -9.094 2.747 41.441 1.00 83.81 458 ASP A CA 1
ATOM 3749 C C . ASP A 1 458 ? -10.468 3.335 41.854 1.00 83.81 458 ASP A C 1
ATOM 3751 O O . ASP A 1 458 ? -10.574 4.536 42.113 1.00 83.81 458 ASP A O 1
ATOM 3755 N N . ILE A 1 459 ? -11.527 2.518 41.968 1.00 83.19 459 ILE A N 1
ATOM 3756 C CA . ILE A 1 459 ? -12.843 2.959 42.472 1.00 83.19 459 ILE A CA 1
ATOM 3757 C C . ILE A 1 459 ? -12.767 3.336 43.959 1.00 83.19 459 ILE A C 1
ATOM 3759 O O . ILE A 1 459 ? -13.268 4.394 44.342 1.00 83.19 459 ILE A O 1
ATOM 3763 N N . GLU A 1 460 ? -12.140 2.511 44.802 1.00 83.38 460 GLU A N 1
ATOM 3764 C CA . GLU A 1 460 ? -11.958 2.788 46.234 1.00 83.38 460 GLU A CA 1
ATOM 3765 C C . GLU A 1 460 ? -11.167 4.073 46.484 1.00 83.38 460 GLU A C 1
ATOM 3767 O O . GLU A 1 460 ? -11.524 4.871 47.352 1.00 83.38 460 GLU A O 1
ATOM 3772 N N . MET A 1 461 ? -10.110 4.313 45.708 1.00 77.31 461 MET A N 1
ATOM 3773 C CA . MET A 1 461 ? -9.281 5.507 45.848 1.00 77.31 461 MET A CA 1
ATOM 3774 C C . MET A 1 461 ? -10.083 6.795 45.649 1.00 77.31 461 MET A C 1
ATOM 3776 O O . MET A 1 461 ? -9.921 7.723 46.444 1.00 77.31 461 MET A O 1
ATOM 3780 N N . ASN A 1 462 ? -11.016 6.806 44.693 1.00 76.12 462 ASN A N 1
ATOM 3781 C CA . ASN A 1 462 ? -11.909 7.933 44.406 1.00 76.12 462 ASN A CA 1
ATOM 3782 C C . ASN A 1 462 ? -13.053 8.126 45.428 1.00 76.12 462 ASN A C 1
ATOM 3784 O O . ASN A 1 462 ? -13.797 9.104 45.335 1.00 76.12 462 ASN A O 1
ATOM 3788 N N . ARG A 1 463 ? -13.217 7.229 46.413 1.00 78.50 463 ARG A N 1
ATOM 3789 C CA . ARG A 1 463 ? -14.202 7.402 47.497 1.00 78.50 463 ARG A CA 1
ATOM 3790 C C . ARG A 1 463 ? -13.807 8.548 48.437 1.00 78.50 463 ARG A C 1
ATOM 3792 O O . ARG A 1 463 ? -12.618 8.807 48.656 1.00 78.50 463 ARG A O 1
ATOM 3799 N N . LYS A 1 464 ? -14.805 9.213 49.025 1.00 72.25 464 LYS A N 1
ATOM 3800 C CA . LYS A 1 464 ? -14.614 10.315 49.985 1.00 72.25 464 LYS A CA 1
ATOM 3801 C C . LYS A 1 464 ? -13.896 9.840 51.251 1.00 72.25 464 LYS A C 1
ATOM 3803 O O . LYS A 1 464 ? -13.879 8.653 51.576 1.00 72.25 464 LYS A O 1
ATOM 3808 N N . GLU A 1 465 ? -13.316 10.785 51.980 1.00 60.66 465 GLU A N 1
ATOM 3809 C CA . GLU A 1 465 ? -12.756 10.529 53.306 1.00 60.66 465 GLU A CA 1
ATOM 3810 C C . GLU A 1 465 ? -13.837 9.967 54.251 1.00 60.66 465 GLU A C 1
ATOM 3812 O O . GLU A 1 465 ? -15.001 10.362 54.181 1.00 60.66 465 GLU A O 1
ATOM 3817 N N . GLY A 1 466 ? -13.475 8.973 55.066 1.00 57.25 466 GLY A N 1
ATOM 3818 C CA . GLY A 1 466 ? -14.410 8.214 55.909 1.00 57.25 466 GLY A CA 1
ATOM 3819 C C . GLY A 1 466 ? -15.126 7.034 55.229 1.00 57.25 466 GLY A C 1
ATOM 3820 O O . GLY A 1 466 ? -15.593 6.144 55.933 1.00 57.25 466 GLY A O 1
ATOM 3821 N N . GLN A 1 467 ? -15.175 6.953 53.894 1.00 67.75 467 GLN A N 1
ATOM 3822 C CA . GLN A 1 467 ? -15.711 5.772 53.199 1.00 67.75 467 GLN A CA 1
ATOM 3823 C C . GLN A 1 467 ? -14.696 4.618 53.200 1.00 67.75 467 GLN A C 1
ATOM 3825 O O . GLN A 1 467 ? -13.481 4.848 53.205 1.00 67.75 467 GLN A O 1
ATOM 3830 N N . ASP A 1 468 ? -15.170 3.367 53.181 1.00 69.62 468 ASP A N 1
ATOM 3831 C CA . ASP A 1 468 ? -14.249 2.231 53.191 1.00 69.62 468 ASP A CA 1
ATOM 3832 C C . ASP A 1 468 ? -13.449 2.097 51.882 1.00 69.62 468 ASP A C 1
ATOM 3834 O O . ASP A 1 468 ? -13.939 2.397 50.791 1.00 69.62 468 ASP A O 1
ATOM 3838 N N . LYS A 1 469 ? -12.198 1.652 52.019 1.00 79.31 469 LYS A N 1
ATOM 3839 C CA . LYS A 1 469 ? -11.195 1.457 50.966 1.00 79.31 469 LYS A CA 1
ATOM 3840 C C . LYS A 1 469 ? -10.412 0.172 51.270 1.00 79.31 469 LYS A C 1
ATOM 3842 O O . LYS A 1 469 ? -9.202 0.235 51.470 1.00 79.31 469 LYS A O 1
ATOM 3847 N N . SER A 1 470 ? -11.115 -0.938 51.491 1.00 78.62 470 SER A N 1
ATOM 3848 C CA . SER A 1 470 ? -10.577 -2.178 52.072 1.00 78.62 470 SER A CA 1
ATOM 3849 C C . SER A 1 470 ? -9.357 -2.703 51.318 1.00 78.62 470 SER A C 1
ATOM 3851 O O . SER A 1 470 ? -8.298 -2.861 51.926 1.00 78.62 470 SER A O 1
ATOM 3853 N N . HIS A 1 471 ? -9.463 -2.884 50.001 1.00 83.75 471 HIS A N 1
ATOM 3854 C CA . HIS A 1 471 ? -8.390 -3.444 49.174 1.00 83.75 471 HIS A CA 1
ATOM 3855 C C . HIS A 1 471 ? -7.181 -2.499 49.100 1.00 83.75 471 HIS A C 1
ATOM 3857 O O . HIS A 1 471 ? -6.031 -2.927 49.217 1.00 83.75 471 HIS A O 1
ATOM 3863 N N . TYR A 1 472 ? -7.422 -1.191 48.963 1.00 83.31 472 TYR A N 1
ATOM 3864 C CA . TYR A 1 472 ? -6.349 -0.194 48.973 1.00 83.31 472 TYR A CA 1
ATOM 3865 C C . TYR A 1 472 ? -5.656 -0.103 50.345 1.00 83.31 472 TYR A C 1
ATOM 3867 O O . TYR A 1 472 ? -4.427 -0.031 50.419 1.00 83.31 472 TYR A O 1
ATOM 3875 N N . LYS A 1 473 ? -6.420 -0.142 51.446 1.00 81.44 473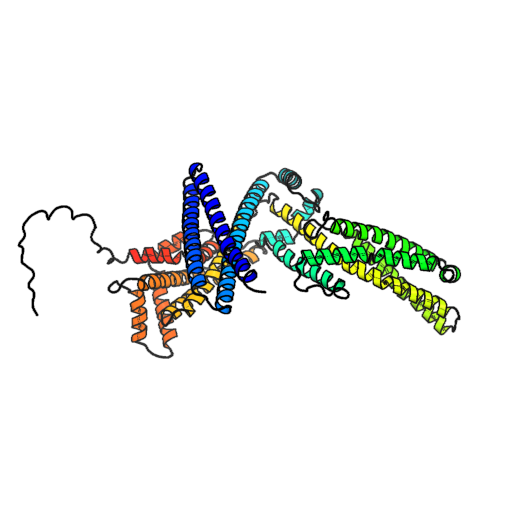 LYS A N 1
ATOM 3876 C CA . LYS A 1 473 ? -5.891 -0.143 52.821 1.00 81.44 473 LYS A CA 1
ATOM 3877 C C . LYS A 1 473 ? -5.073 -1.400 53.114 1.00 81.44 473 LYS A C 1
ATOM 3879 O O . LYS A 1 473 ? -4.051 -1.269 53.779 1.00 81.44 473 LYS A O 1
ATOM 3884 N N . GLU A 1 474 ? -5.478 -2.577 52.631 1.00 83.56 474 GLU A N 1
ATOM 3885 C CA . GLU A 1 474 ? -4.729 -3.836 52.792 1.00 83.56 474 GLU A CA 1
ATOM 3886 C C . GLU A 1 474 ? -3.311 -3.692 52.207 1.00 83.56 474 GLU A C 1
ATOM 3888 O O . GLU A 1 474 ? -2.324 -3.835 52.932 1.00 83.56 474 GLU A O 1
ATOM 3893 N N . LEU A 1 475 ? -3.198 -3.231 50.956 1.00 83.88 475 LEU A N 1
ATOM 3894 C CA . LEU A 1 475 ? -1.910 -2.992 50.288 1.00 83.88 475 LEU A CA 1
ATOM 3895 C C . LEU A 1 475 ? -1.078 -1.872 50.951 1.00 83.88 475 LEU A C 1
ATOM 3897 O O . LEU A 1 475 ? 0.140 -2.005 51.108 1.00 83.88 475 LEU A O 1
ATOM 3901 N N . VAL A 1 476 ? -1.713 -0.775 51.387 1.00 80.69 476 VAL A N 1
ATOM 3902 C CA . VAL A 1 476 ? -1.040 0.320 52.118 1.00 80.69 476 VAL A CA 1
ATOM 3903 C C . VAL A 1 476 ? -0.543 -0.129 53.495 1.00 80.69 476 VAL A C 1
ATOM 3905 O O . VAL A 1 476 ? 0.533 0.291 53.924 1.00 80.69 476 VAL A O 1
ATOM 3908 N N . ASN A 1 477 ? -1.285 -0.982 54.198 1.00 80.06 477 ASN A N 1
ATOM 3909 C CA . ASN A 1 477 ? -0.874 -1.502 55.499 1.00 80.06 477 ASN A CA 1
ATOM 3910 C C . ASN A 1 477 ? 0.247 -2.535 55.351 1.00 80.06 477 ASN A C 1
ATOM 3912 O O . ASN A 1 477 ? 1.229 -2.444 56.084 1.00 80.06 477 ASN A O 1
ATOM 3916 N N . PHE A 1 478 ? 0.176 -3.414 54.344 1.00 78.81 478 PHE A N 1
ATOM 3917 C CA . PHE A 1 478 ? 1.266 -4.328 53.987 1.00 78.81 478 PHE A CA 1
ATOM 3918 C C . PHE A 1 478 ? 2.577 -3.572 53.698 1.00 78.81 478 PHE A C 1
ATOM 3920 O O . PHE A 1 478 ? 3.653 -4.014 54.105 1.00 78.81 478 PHE A O 1
ATOM 3927 N N . LYS A 1 479 ? 2.495 -2.383 53.072 1.00 69.25 479 LYS A N 1
ATOM 3928 C CA . LYS A 1 479 ? 3.646 -1.474 52.898 1.00 69.25 479 LYS A CA 1
ATOM 3929 C C . LYS A 1 479 ? 4.253 -0.989 54.209 1.00 69.25 479 LYS A C 1
ATOM 3931 O O . LYS A 1 479 ? 5.471 -0.909 54.324 1.00 69.25 479 LYS A O 1
ATOM 3936 N N . LYS A 1 480 ? 3.413 -0.624 55.177 1.00 67.31 480 LYS A N 1
ATOM 3937 C CA . LYS A 1 480 ? 3.863 -0.069 56.462 1.00 67.31 480 LYS A CA 1
ATOM 3938 C C . LYS A 1 480 ? 4.512 -1.121 57.360 1.00 67.31 480 LYS A C 1
ATOM 3940 O O . LYS A 1 480 ? 5.373 -0.766 58.155 1.00 67.31 480 LYS A O 1
ATOM 3945 N N . THR A 1 481 ? 4.109 -2.386 57.244 1.00 71.44 481 THR A N 1
ATOM 3946 C CA . THR A 1 481 ? 4.588 -3.472 58.112 1.00 71.44 481 THR A CA 1
ATOM 3947 C C . THR A 1 481 ? 5.822 -4.212 57.588 1.00 71.44 481 THR A C 1
ATOM 3949 O O . THR A 1 481 ? 6.448 -4.916 58.372 1.00 71.44 481 THR A O 1
ATOM 3952 N N . ASN A 1 482 ? 6.208 -4.048 56.312 1.00 64.81 482 ASN A N 1
ATOM 3953 C CA . ASN A 1 482 ? 7.319 -4.793 55.689 1.00 64.81 482 ASN A CA 1
ATOM 3954 C C . ASN A 1 482 ? 8.253 -3.919 54.806 1.00 64.81 482 ASN A C 1
ATOM 3956 O O . ASN A 1 482 ? 8.270 -4.091 53.586 1.00 64.81 482 ASN A O 1
ATOM 3960 N N . PRO A 1 483 ? 9.035 -2.972 55.361 1.00 59.03 483 PRO A N 1
ATOM 3961 C CA . PRO A 1 483 ? 9.979 -2.160 54.579 1.00 59.03 483 PRO A CA 1
ATOM 3962 C C . PRO A 1 483 ? 11.285 -2.910 54.217 1.00 59.03 483 PRO A C 1
ATOM 3964 O O . PRO A 1 483 ? 11.880 -3.559 55.074 1.00 59.03 483 PRO A O 1
ATOM 3967 N N . GLY A 1 484 ? 11.779 -2.771 52.975 1.00 60.88 484 GLY A N 1
ATOM 3968 C CA . GLY A 1 484 ? 13.094 -3.278 52.522 1.00 60.88 484 GLY A CA 1
ATOM 3969 C C . GLY A 1 484 ? 13.193 -3.483 50.999 1.00 60.88 484 GLY A C 1
ATOM 3970 O O . GLY A 1 484 ? 12.194 -3.351 50.307 1.00 60.88 484 GLY A O 1
ATOM 3971 N N . ASP A 1 485 ? 14.356 -3.851 50.449 1.00 53.16 485 ASP A N 1
ATOM 3972 C CA . ASP A 1 485 ? 14.527 -4.019 48.983 1.00 53.16 485 ASP A CA 1
ATOM 3973 C C . ASP A 1 485 ? 13.810 -5.257 48.402 1.00 53.16 485 ASP A C 1
ATOM 3975 O O . ASP A 1 485 ? 13.514 -5.329 47.210 1.00 53.16 485 ASP A O 1
ATOM 3979 N N . SER A 1 486 ? 13.463 -6.236 49.242 1.00 61.66 486 SER A N 1
ATOM 3980 C CA . SER A 1 486 ? 12.597 -7.365 48.867 1.00 61.66 486 SER A CA 1
ATOM 3981 C C . SER A 1 486 ? 11.104 -7.001 48.825 1.00 61.66 486 SER A C 1
ATOM 3983 O O . SER A 1 486 ? 10.280 -7.831 48.424 1.00 61.66 486 SER A O 1
ATOM 3985 N N . TYR A 1 487 ? 10.747 -5.771 49.219 1.00 70.31 487 TYR A N 1
ATOM 3986 C CA . TYR A 1 487 ? 9.371 -5.316 49.400 1.00 70.31 487 TYR A CA 1
ATOM 3987 C C . TYR A 1 487 ? 8.527 -5.402 48.130 1.00 70.31 487 TYR A C 1
ATOM 3989 O O . TYR A 1 487 ? 7.429 -5.947 48.189 1.00 70.31 487 TYR A O 1
ATOM 3997 N N . ASP A 1 488 ? 9.009 -4.916 46.981 1.00 71.81 488 ASP A N 1
ATOM 3998 C CA . ASP A 1 488 ? 8.184 -4.891 45.763 1.00 71.81 488 ASP A CA 1
ATOM 3999 C C . ASP A 1 488 ? 7.801 -6.310 45.314 1.00 71.81 488 ASP A C 1
ATOM 4001 O O . ASP A 1 488 ? 6.681 -6.537 44.855 1.00 71.81 488 ASP A O 1
ATOM 4005 N N . LYS A 1 489 ? 8.678 -7.298 45.544 1.00 79.00 489 LYS A N 1
ATOM 4006 C CA . LYS A 1 489 ? 8.384 -8.720 45.312 1.00 79.00 489 LYS A CA 1
ATOM 4007 C C . LYS A 1 489 ? 7.370 -9.271 46.322 1.00 79.00 489 LYS A C 1
ATOM 4009 O O . LYS A 1 489 ? 6.476 -10.015 45.932 1.00 79.00 489 LYS A O 1
ATOM 4014 N N . ALA A 1 490 ? 7.480 -8.901 47.599 1.00 80.75 490 ALA A N 1
ATOM 4015 C CA . ALA A 1 490 ? 6.526 -9.308 48.632 1.00 80.75 490 ALA A CA 1
ATOM 4016 C C . ALA A 1 490 ? 5.130 -8.689 48.412 1.00 80.75 490 ALA A C 1
ATOM 4018 O O . ALA A 1 490 ? 4.128 -9.397 48.485 1.00 80.75 490 ALA A O 1
ATOM 4019 N N . LEU A 1 491 ? 5.061 -7.399 48.066 1.00 83.31 491 LEU A N 1
ATOM 4020 C CA . LEU A 1 491 ? 3.819 -6.705 47.724 1.00 83.31 491 LEU A CA 1
ATOM 4021 C C . LEU A 1 491 ? 3.196 -7.282 46.449 1.00 83.31 491 LEU A C 1
ATOM 4023 O O . LEU A 1 491 ? 1.980 -7.454 46.402 1.00 83.31 491 LEU A O 1
ATOM 4027 N N . LYS A 1 492 ? 4.011 -7.629 45.440 1.00 87.00 492 LYS A N 1
ATOM 4028 C CA . LYS A 1 492 ? 3.522 -8.306 44.234 1.00 87.00 492 LYS A CA 1
ATOM 4029 C C . LYS A 1 492 ? 2.891 -9.654 44.575 1.00 87.00 492 LYS A C 1
ATOM 4031 O O . LYS A 1 492 ? 1.776 -9.913 44.138 1.00 87.00 492 LYS A O 1
ATOM 4036 N N . ASN A 1 493 ? 3.566 -10.479 45.378 1.00 87.12 493 ASN A N 1
ATOM 4037 C CA . ASN A 1 493 ? 3.022 -11.766 45.816 1.00 87.12 493 ASN A CA 1
ATOM 4038 C C . ASN A 1 493 ? 1.681 -11.585 46.546 1.00 87.12 493 ASN A C 1
ATOM 4040 O O . ASN A 1 493 ? 0.728 -12.299 46.255 1.00 87.12 493 ASN A O 1
ATOM 4044 N N . HIS A 1 494 ? 1.575 -10.595 47.433 1.00 88.25 494 HIS A N 1
ATOM 4045 C CA . HIS A 1 494 ? 0.336 -10.314 48.155 1.00 88.25 494 HIS A CA 1
ATOM 4046 C C . HIS A 1 494 ? -0.794 -9.810 47.230 1.00 88.25 494 HIS A C 1
ATOM 4048 O O . HIS A 1 494 ? -1.945 -10.226 47.352 1.00 88.25 494 HIS A O 1
ATOM 4054 N N . PHE A 1 495 ? -0.475 -8.990 46.224 1.00 90.81 495 PHE A N 1
ATOM 4055 C CA . PHE A 1 495 ? -1.425 -8.605 45.174 1.00 90.81 495 PHE A CA 1
ATOM 4056 C C . PHE A 1 495 ? -1.849 -9.799 44.291 1.00 90.81 495 PHE A C 1
ATOM 4058 O O . PHE A 1 495 ? -3.020 -9.909 43.914 1.00 90.81 495 PHE A O 1
ATOM 4065 N N . ASP A 1 496 ? -0.935 -10.731 44.004 1.00 89.06 496 ASP A N 1
ATOM 4066 C CA . ASP A 1 496 ? -1.234 -11.989 43.311 1.00 89.06 496 ASP A CA 1
ATOM 4067 C C . ASP A 1 496 ? -2.139 -12.910 44.167 1.00 89.06 496 ASP A C 1
ATOM 4069 O O . ASP A 1 496 ? -3.033 -13.555 43.617 1.00 89.06 496 ASP A O 1
ATOM 4073 N N . GLU A 1 497 ? -1.982 -12.934 45.498 1.00 89.56 497 GLU A N 1
ATOM 4074 C CA . GLU A 1 497 ? -2.880 -13.634 46.437 1.00 89.56 497 GLU A CA 1
ATOM 4075 C C . GLU A 1 497 ? -4.288 -13.024 46.453 1.00 89.56 497 GLU A C 1
ATOM 4077 O O . GLU A 1 497 ? -5.278 -13.753 46.357 1.00 89.56 497 GLU A O 1
ATOM 4082 N N . MET A 1 498 ? -4.402 -11.692 46.546 1.00 91.06 498 MET A N 1
ATOM 4083 C CA . MET A 1 498 ? -5.689 -10.985 46.453 1.00 91.06 498 MET A CA 1
ATOM 4084 C C . MET A 1 498 ? -6.374 -11.266 45.107 1.00 91.06 498 MET A C 1
ATOM 4086 O O . MET A 1 498 ? -7.571 -11.548 45.060 1.00 91.06 498 MET A O 1
ATOM 4090 N N . THR A 1 499 ? -5.597 -11.278 44.020 1.00 91.44 499 THR A N 1
ATOM 4091 C CA . THR A 1 499 ? -6.067 -11.642 42.677 1.00 91.44 499 THR A CA 1
ATOM 4092 C C . THR A 1 499 ? -6.597 -13.080 42.633 1.00 91.44 499 THR A C 1
ATOM 4094 O O . THR A 1 499 ? -7.650 -13.331 42.047 1.00 91.44 499 THR A O 1
ATOM 4097 N N . GLU A 1 500 ? -5.914 -14.038 43.267 1.00 91.56 500 GLU A N 1
ATOM 4098 C CA . GLU A 1 500 ? -6.379 -15.428 43.332 1.00 91.56 500 GLU A CA 1
ATOM 4099 C C . GLU A 1 500 ? -7.621 -15.633 44.198 1.00 91.56 500 GLU A C 1
ATOM 4101 O O . GLU A 1 500 ? -8.436 -16.494 43.859 1.00 91.56 500 GLU A O 1
ATOM 4106 N N . LYS A 1 501 ? -7.784 -14.864 45.283 1.00 89.25 501 LYS A N 1
ATOM 4107 C CA . LYS A 1 501 ? -9.026 -14.845 46.071 1.00 89.25 501 LYS A CA 1
ATOM 4108 C C . LYS A 1 501 ? -10.184 -14.372 45.187 1.00 89.25 501 LYS A C 1
ATOM 4110 O O . LYS A 1 501 ? -11.123 -15.139 44.976 1.00 89.25 501 LYS A O 1
ATOM 4115 N N . LEU A 1 502 ? -10.050 -13.192 44.572 1.00 90.12 502 LEU A N 1
ATOM 4116 C CA . LEU A 1 502 ? -11.057 -12.602 43.682 1.00 90.12 502 LEU A CA 1
ATOM 4117 C C . LEU A 1 502 ? -11.427 -13.538 42.519 1.00 90.12 502 LEU A C 1
ATOM 4119 O O . LEU A 1 502 ? -12.602 -13.718 42.211 1.00 90.12 502 LEU A O 1
ATOM 4123 N N . MET A 1 503 ? -10.444 -14.209 41.909 1.00 90.75 503 MET A N 1
ATOM 4124 C CA . MET A 1 503 ? -10.672 -15.158 40.811 1.00 90.75 503 MET A CA 1
ATOM 4125 C C . MET A 1 503 ? -11.623 -16.317 41.182 1.00 90.75 503 MET A C 1
ATOM 4127 O O . MET A 1 503 ? -12.284 -16.889 40.305 1.00 90.75 503 MET A O 1
ATOM 4131 N N . ARG A 1 504 ? -11.671 -16.681 42.470 1.00 89.56 504 ARG A N 1
ATOM 4132 C CA . ARG A 1 504 ? -12.484 -17.773 43.025 1.00 89.56 504 ARG A CA 1
ATOM 4133 C C . ARG A 1 504 ? -13.843 -17.294 43.552 1.00 89.56 504 ARG A C 1
ATOM 4135 O O . ARG A 1 504 ? -14.687 -18.137 43.852 1.00 89.56 504 ARG A O 1
ATOM 4142 N N . GLU A 1 505 ? -14.083 -15.986 43.653 1.00 88.06 505 GLU A N 1
ATOM 4143 C CA . GLU A 1 505 ? -15.338 -15.447 44.185 1.00 88.06 505 GLU A CA 1
ATOM 4144 C C . GLU A 1 505 ? -16.537 -15.758 43.273 1.00 88.06 505 GLU A C 1
ATOM 4146 O O . GLU A 1 505 ? -16.456 -15.530 42.061 1.00 88.06 505 GLU A O 1
ATOM 4151 N N . PRO A 1 506 ? -17.685 -16.211 43.819 1.00 86.88 506 PRO A N 1
ATOM 4152 C CA . PRO A 1 506 ? -18.853 -16.577 43.016 1.00 86.88 506 PRO A CA 1
ATOM 4153 C C . PRO A 1 506 ? -19.348 -15.467 42.081 1.00 86.88 506 PRO A C 1
ATOM 4155 O O . PRO A 1 506 ? -19.772 -15.757 40.961 1.00 86.88 506 PRO A O 1
ATOM 4158 N N . ASP A 1 507 ? -19.276 -14.202 42.505 1.00 84.94 507 ASP A N 1
ATOM 4159 C CA . ASP A 1 507 ? -19.717 -13.066 41.692 1.00 84.94 507 ASP A CA 1
ATOM 4160 C C . ASP A 1 507 ? -18.748 -12.729 40.552 1.00 84.94 507 ASP A C 1
ATOM 4162 O O . ASP A 1 507 ? -19.198 -12.520 39.420 1.00 84.94 507 ASP A O 1
ATOM 4166 N N . PHE A 1 508 ? -17.432 -12.776 40.794 1.00 89.56 508 PHE A N 1
ATOM 4167 C CA . PHE A 1 508 ? -16.440 -12.676 39.723 1.00 89.56 508 PHE A CA 1
ATOM 4168 C C . PHE A 1 508 ? -16.588 -13.835 38.729 1.00 89.56 508 PHE A C 1
ATOM 4170 O O . PHE A 1 508 ? -16.685 -13.598 37.524 1.00 89.56 508 PHE A O 1
ATOM 4177 N N . VAL A 1 509 ? -16.677 -15.083 39.215 1.00 89.94 509 VAL A N 1
ATOM 4178 C CA . VAL A 1 509 ? -16.871 -16.271 38.364 1.00 89.94 509 VAL A CA 1
ATOM 4179 C C . VAL A 1 509 ? -18.119 -16.119 37.494 1.00 89.94 509 VAL A C 1
ATOM 4181 O O . VAL A 1 509 ? -18.046 -16.337 36.287 1.00 89.94 509 VAL A O 1
ATOM 4184 N N . LYS A 1 510 ? -19.243 -15.682 38.069 1.00 88.38 510 LYS A N 1
ATOM 4185 C CA . LYS A 1 510 ? -20.506 -15.486 37.346 1.00 88.38 510 LYS A CA 1
ATOM 4186 C C . LYS A 1 510 ? -20.395 -14.451 36.222 1.00 88.38 510 LYS A C 1
ATOM 4188 O O . LYS A 1 510 ? -20.909 -14.698 35.129 1.00 88.38 510 LYS A O 1
ATOM 4193 N N . GLN A 1 511 ? -19.746 -13.310 36.465 1.00 87.62 511 GLN A N 1
ATOM 4194 C CA . GLN A 1 511 ? -19.572 -12.270 35.441 1.00 87.62 511 GLN A CA 1
ATOM 4195 C C . GLN A 1 511 ? -18.550 -12.691 34.372 1.00 87.62 511 GLN A C 1
ATOM 4197 O O . GLN A 1 511 ? -18.811 -12.538 33.178 1.00 87.62 511 GLN A O 1
ATOM 4202 N N . TYR A 1 512 ? -17.427 -13.292 34.777 1.00 88.81 512 TYR A N 1
ATOM 4203 C CA . TYR A 1 512 ? -16.405 -13.810 33.865 1.00 88.81 512 TYR A CA 1
ATOM 4204 C C . TYR A 1 512 ? -16.965 -14.888 32.925 1.00 88.81 512 TYR A C 1
ATOM 4206 O O . TYR A 1 512 ? -16.784 -14.810 31.707 1.00 88.81 512 TYR A O 1
ATOM 4214 N N . ASP A 1 513 ? -17.698 -15.868 33.461 1.00 88.31 513 ASP A N 1
ATOM 4215 C CA . ASP A 1 513 ? -18.282 -16.958 32.675 1.00 88.31 513 ASP A CA 1
ATOM 4216 C C . ASP A 1 513 ? -19.372 -16.438 31.719 1.00 88.31 513 ASP A C 1
ATOM 4218 O O . ASP A 1 513 ? -19.440 -16.878 30.570 1.00 88.31 513 ASP A O 1
ATOM 4222 N N . LYS A 1 514 ? -20.191 -15.459 32.141 1.00 84.31 514 LYS A N 1
ATOM 4223 C CA . LYS A 1 514 ? -21.189 -14.793 31.277 1.00 84.31 514 LYS A CA 1
ATOM 4224 C C . LYS A 1 514 ? -20.544 -14.185 30.025 1.00 84.31 514 LYS A C 1
ATOM 4226 O O . LYS A 1 514 ? -21.124 -14.253 28.942 1.00 84.31 514 LYS A O 1
ATOM 4231 N N . LEU A 1 515 ? -19.355 -13.603 30.170 1.00 83.31 515 LEU A N 1
ATOM 4232 C CA . LEU A 1 515 ? -18.634 -12.946 29.081 1.00 83.31 515 LEU A CA 1
ATOM 4233 C C . LEU A 1 515 ? -17.874 -13.954 28.203 1.00 83.31 515 LEU A C 1
ATOM 4235 O O . LEU A 1 515 ? -17.971 -13.891 26.976 1.00 83.31 515 LEU A O 1
ATOM 4239 N N . THR A 1 516 ? -17.184 -14.926 28.806 1.00 83.06 516 THR A N 1
ATOM 4240 C CA . THR A 1 516 ? -16.186 -15.777 28.122 1.00 83.06 516 THR A CA 1
ATOM 4241 C C . THR A 1 516 ? -16.690 -17.146 27.648 1.00 83.06 516 THR A C 1
ATOM 4243 O O . THR A 1 516 ? -16.091 -17.735 26.748 1.00 83.06 516 THR A O 1
ATOM 4246 N N . LYS A 1 517 ? -17.805 -17.669 28.177 1.00 79.81 517 LYS A N 1
ATOM 4247 C CA . LYS A 1 517 ? -18.323 -19.006 27.819 1.00 79.81 517 LYS A CA 1
ATOM 4248 C C . LYS A 1 517 ? -18.802 -19.071 26.358 1.00 79.81 517 LYS A C 1
ATOM 4250 O O . LYS A 1 517 ? -19.469 -18.153 25.872 1.00 79.81 517 LYS A O 1
ATOM 4255 N N . GLY A 1 518 ? -18.489 -20.165 25.657 1.00 72.25 518 GLY A N 1
ATOM 4256 C CA . GLY A 1 518 ? -18.914 -20.424 24.272 1.00 72.25 518 GLY A CA 1
ATOM 4257 C C . GLY A 1 518 ? -17.790 -20.943 23.366 1.00 72.25 518 GLY A C 1
ATOM 4258 O O . GLY A 1 518 ? -16.716 -21.292 23.846 1.00 72.25 518 GLY A O 1
ATOM 4259 N N . LYS A 1 519 ? -18.047 -20.996 22.049 1.00 61.31 519 LYS A N 1
ATOM 4260 C CA . LYS A 1 519 ? -17.081 -21.461 21.030 1.00 61.31 519 LYS A CA 1
ATOM 4261 C C . LYS A 1 519 ? -15.962 -20.458 20.702 1.00 61.31 519 LYS A C 1
ATOM 4263 O O . LYS A 1 519 ? -14.988 -20.857 20.082 1.00 61.31 519 LYS A O 1
ATOM 4268 N N . ASP A 1 520 ? -16.102 -19.197 21.104 1.00 73.94 520 ASP A N 1
ATOM 4269 C CA . ASP A 1 520 ? -15.220 -18.088 20.710 1.00 73.94 520 ASP A CA 1
ATOM 4270 C C . ASP A 1 520 ? -14.556 -17.425 21.931 1.00 73.94 520 ASP A C 1
ATOM 4272 O O . ASP A 1 520 ? -14.746 -16.249 22.232 1.00 73.94 520 ASP A O 1
ATOM 4276 N N . PHE A 1 521 ? -13.839 -18.230 22.716 1.00 82.06 521 PHE A N 1
ATOM 4277 C CA . PHE A 1 521 ? -13.161 -17.764 23.931 1.00 82.06 521 PHE A CA 1
ATOM 4278 C C . PHE A 1 521 ? -12.100 -16.691 23.618 1.00 82.06 521 PHE A C 1
ATOM 4280 O O . PHE A 1 521 ? -11.998 -15.695 24.329 1.00 82.06 521 PHE A O 1
ATOM 4287 N N . THR A 1 522 ? -11.355 -16.880 22.527 1.00 80.88 522 THR A N 1
ATOM 4288 C CA . THR A 1 522 ? -10.255 -16.018 22.074 1.00 80.88 522 THR A CA 1
ATOM 4289 C C . THR A 1 522 ? -10.709 -14.583 21.796 1.00 80.88 522 THR A C 1
ATOM 4291 O O . THR A 1 522 ? -10.200 -13.666 22.444 1.00 80.88 522 THR A O 1
ATOM 4294 N N . SER A 1 523 ? -11.695 -14.367 20.909 1.00 78.25 523 SER A N 1
ATOM 4295 C CA . SER A 1 523 ? -12.183 -13.010 20.608 1.00 78.25 523 SER A CA 1
ATOM 4296 C C . SER A 1 523 ? -12.813 -12.363 21.842 1.00 78.25 523 SER A C 1
ATOM 4298 O O . SER A 1 523 ? -12.520 -11.212 22.161 1.00 78.25 523 SER A O 1
ATOM 4300 N N . LYS A 1 524 ? -13.601 -13.127 22.613 1.00 84.06 524 LYS A N 1
ATOM 4301 C CA . LYS A 1 524 ? -14.231 -12.646 23.853 1.00 84.06 524 LYS A CA 1
ATOM 4302 C C . LYS A 1 524 ? -13.222 -12.119 24.874 1.00 84.06 524 LYS A C 1
ATOM 4304 O O . LYS A 1 524 ? -13.510 -11.121 25.528 1.00 84.06 524 LYS A O 1
ATOM 4309 N N . VAL A 1 525 ? -12.056 -12.754 25.013 1.00 84.56 525 VAL A N 1
ATOM 4310 C CA . VAL A 1 525 ? -10.989 -12.287 25.915 1.00 84.56 525 VAL A CA 1
ATOM 4311 C C . VAL A 1 525 ? -10.302 -11.034 25.370 1.00 84.56 525 VAL A C 1
ATOM 4313 O O . VAL A 1 525 ? -10.143 -10.081 26.129 1.00 84.56 525 VAL A O 1
ATOM 4316 N N . MET A 1 526 ? -9.953 -10.987 24.076 1.00 82.44 526 MET A N 1
ATOM 4317 C CA . MET A 1 526 ? -9.373 -9.783 23.449 1.00 82.44 526 MET A CA 1
ATOM 4318 C C . MET A 1 526 ? -10.297 -8.570 23.628 1.00 82.44 526 MET A C 1
ATOM 4320 O O . MET A 1 526 ? -9.882 -7.525 24.129 1.00 82.44 526 MET A O 1
ATOM 4324 N N . LYS A 1 527 ? -11.586 -8.760 23.336 1.00 83.12 527 LYS A N 1
ATOM 4325 C CA . LYS A 1 527 ? -12.639 -7.761 23.507 1.00 83.12 527 LYS A CA 1
ATOM 4326 C C . LYS A 1 527 ? -12.808 -7.301 24.961 1.00 83.12 527 LYS A C 1
ATOM 4328 O O . LYS A 1 527 ? -12.900 -6.103 25.213 1.00 83.12 527 LYS A O 1
ATOM 4333 N N . LEU A 1 528 ? -12.800 -8.229 25.925 1.00 86.00 528 LEU A N 1
ATOM 4334 C CA . LEU A 1 528 ? -12.879 -7.908 27.358 1.00 86.00 52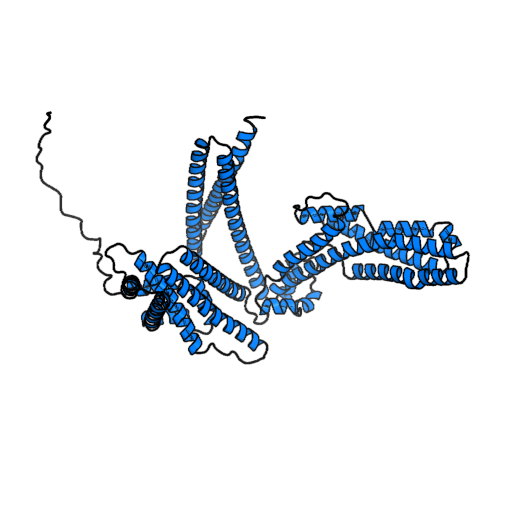8 LEU A CA 1
ATOM 4335 C C . LEU A 1 528 ? -11.694 -7.039 27.798 1.00 86.00 528 LEU A C 1
ATOM 4337 O O . LEU A 1 528 ? -11.898 -6.053 28.504 1.00 86.00 528 LEU A O 1
ATOM 4341 N N . ILE A 1 529 ? -10.480 -7.352 27.330 1.00 84.12 529 ILE A N 1
ATOM 4342 C CA . ILE A 1 529 ? -9.298 -6.518 27.575 1.00 84.12 529 ILE A CA 1
ATOM 4343 C C . ILE A 1 529 ? -9.486 -5.134 26.936 1.00 84.12 529 ILE A C 1
ATOM 4345 O O . ILE A 1 529 ? -9.242 -4.142 27.614 1.00 84.12 529 ILE A O 1
ATOM 4349 N N . GLY A 1 530 ? -9.951 -5.038 25.685 1.00 78.19 530 GLY A N 1
ATOM 4350 C CA . GLY A 1 530 ? -10.084 -3.773 24.948 1.00 78.19 530 GLY A CA 1
ATOM 4351 C C . GLY A 1 530 ? -11.178 -2.803 25.434 1.00 78.19 530 GLY A C 1
ATOM 4352 O O . GLY A 1 530 ? -10.947 -1.596 25.428 1.00 78.19 530 GLY A O 1
ATOM 4353 N N . GLU A 1 531 ? -12.344 -3.292 25.872 1.00 82.56 531 GLU A N 1
ATOM 4354 C CA . GLU A 1 531 ? -13.568 -2.481 26.085 1.00 82.56 531 GLU A CA 1
ATOM 4355 C C . GLU A 1 531 ? -13.834 -2.018 27.540 1.00 82.56 531 GLU A C 1
ATOM 4357 O O . GLU A 1 531 ? -14.969 -1.720 27.900 1.00 82.56 531 GLU A O 1
ATOM 4362 N N . ASP A 1 532 ? -12.820 -1.946 28.410 1.00 77.19 532 ASP A N 1
ATOM 4363 C CA . ASP A 1 532 ? -12.975 -1.472 29.811 1.00 77.19 532 ASP A CA 1
ATOM 4364 C C . ASP A 1 532 ? -13.986 -2.255 30.680 1.00 77.19 532 ASP A C 1
ATOM 4366 O O . ASP A 1 532 ? -14.401 -1.799 31.750 1.00 77.19 532 ASP A O 1
ATOM 4370 N N . ILE A 1 533 ? -14.321 -3.483 30.269 1.00 82.81 533 ILE A N 1
ATOM 4371 C CA . ILE A 1 533 ? -15.321 -4.338 30.924 1.00 82.81 533 ILE A CA 1
ATOM 4372 C C . ILE A 1 533 ? -14.938 -4.661 32.379 1.00 82.81 533 ILE A C 1
ATOM 4374 O O . ILE A 1 533 ? -15.821 -4.831 33.224 1.00 82.81 533 ILE A O 1
ATOM 4378 N N . GLU A 1 534 ? -13.645 -4.671 32.725 1.00 85.44 534 GLU A N 1
ATOM 4379 C CA . GLU A 1 534 ? -13.193 -4.861 34.107 1.00 85.44 534 GLU A CA 1
ATOM 4380 C C . GLU A 1 534 ? -13.755 -3.809 35.073 1.00 85.44 534 GLU A C 1
ATOM 4382 O O . GLU A 1 534 ? -13.985 -4.124 36.240 1.00 85.44 534 GLU A O 1
ATOM 4387 N N . LYS A 1 535 ? -14.038 -2.587 34.596 1.00 84.06 535 LYS A N 1
ATOM 4388 C CA . LYS A 1 535 ? -14.620 -1.510 35.410 1.00 84.06 535 LYS A CA 1
ATOM 4389 C C . LYS A 1 535 ? -16.079 -1.787 35.751 1.00 84.06 535 LYS A C 1
ATOM 4391 O O . LYS A 1 535 ? -16.504 -1.486 36.864 1.00 84.06 535 LYS A O 1
ATOM 4396 N N . GLU A 1 536 ? -16.839 -2.386 34.836 1.00 82.12 536 GLU A N 1
ATOM 4397 C CA . GLU A 1 536 ? -18.229 -2.772 35.097 1.00 82.12 536 GLU A CA 1
ATOM 4398 C C . GLU A 1 536 ? -18.307 -3.987 36.027 1.00 82.12 536 GLU A C 1
ATOM 4400 O O . GLU A 1 536 ? -19.091 -3.977 36.977 1.00 82.12 536 GLU A O 1
ATOM 4405 N N . ILE A 1 537 ? -17.426 -4.982 35.848 1.00 85.94 537 ILE A N 1
ATOM 4406 C CA . ILE A 1 537 ? -17.305 -6.105 36.794 1.00 85.94 537 ILE A CA 1
ATOM 4407 C C . ILE A 1 537 ? -16.922 -5.583 38.190 1.00 85.94 537 ILE A C 1
ATOM 4409 O O . ILE A 1 537 ? -17.557 -5.952 39.177 1.00 85.94 537 ILE A O 1
ATOM 4413 N N . ALA A 1 538 ? -15.940 -4.678 38.280 1.00 85.00 538 ALA A N 1
ATOM 4414 C CA . ALA A 1 538 ? -15.510 -4.067 39.537 1.00 85.00 538 ALA A CA 1
ATOM 4415 C C . ALA A 1 538 ? -16.635 -3.280 40.229 1.00 85.00 538 ALA A C 1
ATOM 4417 O O . ALA A 1 538 ? -16.832 -3.432 41.434 1.00 85.00 538 ALA A O 1
ATOM 4418 N N . LYS A 1 539 ? -17.413 -2.481 39.482 1.00 81.38 539 LYS A N 1
ATOM 4419 C CA . LYS A 1 539 ? -18.599 -1.780 40.007 1.00 81.38 539 LYS A CA 1
ATOM 4420 C C . LYS A 1 539 ? -19.638 -2.756 40.557 1.00 81.38 539 LYS A C 1
ATOM 4422 O O . LYS A 1 539 ? -20.185 -2.506 41.627 1.00 81.38 539 LYS A O 1
ATOM 4427 N N . ASP A 1 540 ? -19.935 -3.839 39.843 1.00 79.06 540 ASP A N 1
ATOM 4428 C CA . ASP A 1 540 ? -20.960 -4.802 40.258 1.00 79.06 540 ASP A CA 1
ATOM 4429 C C . ASP A 1 540 ? -20.548 -5.634 41.480 1.00 79.06 540 ASP A C 1
ATOM 4431 O O . ASP A 1 540 ? -21.397 -5.910 42.328 1.00 79.06 540 ASP A O 1
ATOM 4435 N N . ILE A 1 541 ? -19.262 -5.971 41.615 1.00 78.00 541 ILE A N 1
ATOM 4436 C CA . ILE A 1 541 ? -18.713 -6.595 42.831 1.00 78.00 541 ILE A CA 1
ATOM 4437 C C . ILE A 1 541 ? -18.747 -5.587 43.992 1.00 78.00 541 ILE A C 1
ATOM 4439 O O . ILE A 1 541 ? -19.302 -5.874 45.052 1.00 78.00 541 ILE A O 1
ATOM 4443 N N . ALA A 1 542 ? -18.265 -4.358 43.776 1.00 68.88 542 ALA A N 1
ATOM 4444 C CA . ALA A 1 542 ? -18.215 -3.321 44.808 1.00 68.88 542 ALA A CA 1
ATOM 4445 C C . ALA A 1 542 ? -19.598 -2.893 45.342 1.00 68.88 542 ALA A C 1
ATOM 4447 O O . ALA A 1 542 ? -19.693 -2.491 46.499 1.00 68.88 542 ALA A O 1
ATOM 4448 N N . LYS A 1 543 ? -20.673 -2.993 44.543 1.00 63.50 543 LYS A N 1
ATOM 4449 C CA . LYS A 1 543 ? -22.062 -2.723 44.978 1.00 63.50 543 LYS A CA 1
ATOM 4450 C C . LYS A 1 543 ? -22.630 -3.770 45.944 1.00 63.50 543 LYS A C 1
ATOM 4452 O O . LYS A 1 543 ? -23.645 -3.496 46.577 1.00 63.50 543 LYS A O 1
ATOM 4457 N N . LYS A 1 544 ? -22.042 -4.969 46.015 1.00 57.94 544 LYS A N 1
ATOM 4458 C CA . LYS A 1 544 ? -22.557 -6.095 46.814 1.00 57.94 544 LYS A CA 1
ATOM 4459 C C . LYS A 1 544 ? -21.877 -6.268 48.171 1.00 57.94 544 LYS A C 1
ATOM 4461 O O . LYS A 1 544 ? -22.315 -7.109 48.953 1.00 57.94 544 LYS A O 1
ATOM 4466 N N . ALA A 1 545 ? -20.849 -5.474 48.467 1.00 50.25 545 ALA A N 1
ATOM 4467 C CA . ALA A 1 545 ? -20.281 -5.390 49.808 1.00 50.25 545 ALA A CA 1
ATOM 4468 C C . ALA A 1 545 ? -21.378 -4.914 50.799 1.00 50.25 545 ALA A C 1
ATOM 4470 O O . ALA A 1 545 ? -21.918 -3.823 50.588 1.00 50.25 545 ALA A O 1
ATOM 4471 N N . PRO A 1 546 ? -21.745 -5.688 51.847 1.00 38.81 546 PRO A N 1
ATOM 4472 C CA . PRO A 1 546 ? -23.015 -5.490 52.569 1.00 38.81 546 PRO A CA 1
ATOM 4473 C C . PRO A 1 546 ? -23.211 -4.180 53.352 1.00 38.81 546 PRO A C 1
ATOM 4475 O O . PRO A 1 546 ? -24.305 -3.949 53.855 1.00 38.81 546 PRO A O 1
ATOM 4478 N N . GLU A 1 547 ? -22.201 -3.315 53.467 1.00 41.19 547 GLU A N 1
ATOM 4479 C CA . GLU A 1 547 ? -22.258 -2.095 54.295 1.00 41.19 547 GLU A CA 1
ATOM 4480 C C . GLU A 1 547 ? -22.589 -0.810 53.506 1.00 41.19 547 GLU A C 1
ATOM 4482 O O . GLU A 1 547 ? -22.610 0.284 54.065 1.00 41.19 547 GLU A O 1
ATOM 4487 N N . LEU A 1 548 ? -22.889 -0.915 52.204 1.00 41.97 548 LEU A N 1
ATOM 4488 C CA . LEU A 1 548 ? -23.153 0.237 51.323 1.00 41.97 548 LEU A CA 1
ATOM 4489 C C . LEU A 1 548 ? -24.635 0.656 51.204 1.00 41.97 548 LEU A C 1
ATOM 4491 O O . LEU A 1 548 ? -24.968 1.496 50.368 1.00 41.97 548 LEU A O 1
ATOM 4495 N N . GLN A 1 549 ? -25.524 0.137 52.059 1.00 32.03 549 GLN A N 1
ATOM 4496 C CA . GLN A 1 549 ? -26.896 0.645 52.226 1.00 32.03 549 GLN A CA 1
ATOM 4497 C C . GLN A 1 549 ? -27.062 1.407 53.547 1.00 32.03 549 GLN A C 1
ATOM 4499 O O . GLN A 1 549 ? -27.727 0.945 54.467 1.00 32.03 549 GLN A O 1
ATOM 4504 N N . ASN A 1 550 ? -26.483 2.606 53.614 1.00 34.44 550 ASN A N 1
ATOM 4505 C CA . ASN A 1 550 ? -26.875 3.646 54.570 1.00 34.44 550 ASN A CA 1
ATOM 4506 C C . ASN A 1 550 ? -26.711 5.035 53.935 1.00 34.44 550 ASN A C 1
ATOM 4508 O O . ASN A 1 550 ? -25.875 5.841 54.334 1.00 34.44 550 ASN A O 1
ATOM 4512 N N . ASP A 1 551 ? -27.546 5.303 52.933 1.00 32.22 551 ASP A N 1
ATOM 4513 C CA . ASP A 1 551 ? -27.940 6.661 52.556 1.00 32.22 551 ASP A CA 1
ATOM 4514 C C . ASP A 1 551 ? -29.472 6.706 52.734 1.00 32.22 551 ASP A C 1
ATOM 4516 O O . ASP A 1 551 ? -30.172 5.899 52.109 1.00 32.22 551 ASP A O 1
ATOM 4520 N N . PRO A 1 552 ? -30.029 7.542 53.632 1.00 33.91 552 PRO A N 1
ATOM 4521 C CA . PRO A 1 552 ? -31.458 7.522 53.923 1.00 33.91 552 PRO A CA 1
ATOM 4522 C C . PRO A 1 552 ? -32.268 8.042 52.724 1.00 33.91 552 PRO A C 1
ATOM 4524 O O . PRO A 1 552 ? -31.810 8.930 51.993 1.00 33.91 552 PRO A O 1
ATOM 4527 N N . PRO A 1 553 ? -33.499 7.545 52.503 1.00 36.41 553 PRO A N 1
ATOM 4528 C CA . PRO A 1 553 ? -34.297 7.959 51.360 1.00 36.41 553 PRO A CA 1
ATOM 4529 C C . PRO A 1 553 ? -34.654 9.447 51.461 1.00 36.41 553 PRO A C 1
ATOM 4531 O O . PRO A 1 553 ? -35.400 9.871 52.343 1.00 36.41 553 PRO A O 1
ATOM 4534 N N . LYS A 1 554 ? -34.184 10.254 50.499 1.00 43.56 554 LYS A N 1
ATOM 4535 C CA . LYS A 1 554 ? -34.630 11.645 50.304 1.00 43.56 554 LYS A CA 1
ATOM 4536 C C . LYS A 1 554 ? -36.088 11.693 49.834 1.00 43.56 554 LYS A C 1
ATOM 4538 O O . LYS A 1 554 ? -36.348 11.992 48.667 1.00 43.56 554 LYS A O 1
ATOM 4543 N N . LYS A 1 555 ? -37.041 11.400 50.726 1.00 42.53 555 LYS A N 1
ATOM 4544 C CA . LYS A 1 555 ? -38.474 11.606 50.476 1.00 42.53 555 LYS A CA 1
ATOM 4545 C C . LYS A 1 555 ? -39.373 11.571 51.720 1.00 42.53 555 LYS A C 1
ATOM 4547 O O . LYS A 1 555 ? -40.446 10.999 51.653 1.00 42.53 555 LYS A O 1
ATOM 4552 N N . GLU A 1 556 ? -39.016 12.276 52.793 1.00 42.50 556 GLU A N 1
ATOM 4553 C CA . GLU A 1 556 ? -40.019 12.760 53.760 1.00 42.50 556 GLU A CA 1
ATOM 4554 C C . GLU A 1 556 ? -39.483 13.940 54.583 1.00 42.50 556 GLU A C 1
ATOM 4556 O O . GLU A 1 556 ? -38.766 13.767 55.557 1.00 42.50 556 GLU A O 1
ATOM 4561 N N . LEU A 1 557 ? -39.785 15.163 54.125 1.00 33.94 557 LEU A N 1
ATOM 4562 C CA . LEU A 1 557 ? -39.715 16.412 54.902 1.00 33.94 557 LEU A CA 1
ATOM 4563 C C . LEU A 1 557 ? -40.449 17.526 54.129 1.00 33.94 557 LEU A C 1
ATOM 4565 O O . LEU A 1 557 ? -39.876 18.481 53.605 1.00 33.94 557 LEU A O 1
ATOM 4569 N N . LYS A 1 558 ? -41.772 17.373 54.026 1.00 39.66 558 LYS A N 1
ATOM 4570 C CA . LYS A 1 558 ? -42.703 18.485 53.794 1.00 39.66 558 LYS A CA 1
ATOM 4571 C C . LYS A 1 558 ? -43.680 18.504 54.962 1.00 39.66 558 LYS A C 1
ATOM 4573 O O . LYS A 1 558 ? -44.295 17.479 55.225 1.00 39.66 558 LYS A O 1
ATOM 4578 N N . LYS A 1 559 ? -43.881 19.697 55.535 1.00 39.50 559 LYS A N 1
ATOM 4579 C CA . LYS A 1 559 ? -44.676 20.001 56.742 1.00 39.50 559 LYS A CA 1
ATOM 4580 C C . LYS A 1 559 ? -43.987 19.624 58.062 1.00 39.50 559 LYS A C 1
ATOM 4582 O O . LYS A 1 559 ? -44.261 18.580 58.625 1.00 39.50 559 LYS A O 1
ATOM 4587 N N . GLU A 1 560 ? -43.178 20.540 58.582 1.00 39.84 560 GLU A N 1
ATOM 4588 C CA . GLU A 1 560 ? -43.573 21.351 59.745 1.00 39.84 560 GLU A CA 1
ATOM 4589 C C . GLU A 1 560 ? -42.574 22.498 59.936 1.00 39.84 560 GLU A C 1
ATOM 4591 O O . GLU A 1 560 ? -41.378 22.258 60.031 1.00 39.84 560 GLU A O 1
ATOM 4596 N N . LEU A 1 561 ? -43.094 23.734 59.880 1.00 32.50 561 LEU A N 1
ATOM 4597 C CA . LEU A 1 561 ? -42.535 25.026 60.325 1.00 32.50 561 LEU A CA 1
ATOM 4598 C C . LEU A 1 561 ? -43.199 26.159 59.524 1.00 32.50 561 LEU A C 1
ATOM 4600 O O . LEU A 1 561 ? -42.665 26.709 58.561 1.00 32.50 561 LEU A O 1
ATOM 4604 N N . LYS A 1 562 ? -44.417 26.499 59.943 1.00 36.06 562 LYS A N 1
ATOM 4605 C CA . LYS A 1 562 ? -45.010 27.825 59.753 1.00 36.06 562 LYS A CA 1
ATOM 4606 C C . LYS A 1 562 ? -45.468 28.290 61.128 1.00 36.06 562 LYS A C 1
ATOM 4608 O O . LYS A 1 562 ? -46.220 27.540 61.744 1.00 36.06 562 LYS A O 1
ATOM 4613 N N . LYS A 1 563 ? -45.119 29.537 61.484 1.00 34.06 563 LYS A N 1
ATOM 4614 C CA . LYS A 1 563 ? -45.559 30.278 62.687 1.00 34.06 563 LYS A CA 1
ATOM 4615 C C . LYS A 1 563 ? -44.982 29.727 64.006 1.00 34.06 563 LYS A C 1
ATOM 4617 O O . LYS A 1 563 ? -44.773 28.527 64.110 1.00 34.06 563 LYS A O 1
ATOM 4622 N N . GLU A 1 564 ? -44.710 30.511 65.049 1.00 32.16 564 GLU A N 1
ATOM 4623 C CA . GLU A 1 564 ? -44.531 31.971 65.251 1.00 32.16 564 GLU A CA 1
ATOM 4624 C C . GLU A 1 564 ? -43.717 32.127 66.571 1.00 32.16 564 GLU A C 1
ATOM 4626 O O . GLU A 1 564 ? -43.609 31.157 67.319 1.00 32.16 564 GLU A O 1
ATOM 4631 N N . ASP A 1 565 ? -43.061 33.235 66.926 1.00 35.66 565 ASP A N 1
ATOM 4632 C CA . ASP A 1 565 ? -43.053 34.610 66.395 1.00 35.66 565 ASP A CA 1
ATOM 4633 C C . ASP A 1 565 ? -41.629 35.239 66.536 1.00 35.66 565 ASP A C 1
ATOM 4635 O O . ASP A 1 565 ? -40.648 34.529 66.763 1.00 35.66 565 ASP A O 1
ATOM 4639 N N . ALA A 1 566 ? -41.491 36.562 66.397 1.00 34.94 566 ALA A N 1
ATOM 4640 C CA . ALA A 1 566 ? -40.269 37.344 66.619 1.00 34.94 566 ALA A CA 1
ATOM 4641 C C . ALA A 1 566 ? -39.876 37.472 68.116 1.00 34.94 566 ALA A C 1
ATOM 4643 O O . ALA A 1 566 ? -40.684 37.217 69.010 1.00 34.94 566 ALA A O 1
ATOM 4644 N N . PRO A 1 567 ? -38.658 37.974 68.415 1.00 39.44 567 PRO A N 1
ATOM 4645 C CA . PRO A 1 567 ? -38.630 39.403 68.739 1.00 39.44 567 PRO A CA 1
ATOM 4646 C C . PRO A 1 567 ? -37.476 40.210 68.121 1.00 39.44 567 PRO A C 1
ATOM 4648 O O . PRO A 1 567 ? -36.355 39.749 67.916 1.00 39.44 567 PRO A O 1
ATOM 4651 N N . VAL A 1 568 ? -37.783 41.487 67.904 1.00 39.06 568 VAL A N 1
ATOM 4652 C CA . VAL A 1 568 ? -36.864 42.570 67.536 1.00 39.06 568 VAL A CA 1
ATOM 4653 C C . VAL A 1 568 ? -35.893 42.878 68.680 1.00 39.06 568 VAL A C 1
ATOM 4655 O O . VAL A 1 568 ? -36.343 43.199 69.778 1.00 39.06 568 VAL A O 1
ATOM 4658 N N . LEU A 1 569 ? -34.588 42.959 68.396 1.00 36.16 569 LEU A N 1
ATOM 4659 C CA . LEU A 1 569 ? -33.661 43.807 69.159 1.00 36.16 569 LEU A CA 1
ATOM 4660 C C . LEU A 1 569 ? -32.736 44.610 68.230 1.00 36.16 569 LEU A C 1
ATOM 4662 O O . LEU A 1 569 ? -32.523 44.264 67.071 1.00 36.16 569 LEU A O 1
ATOM 4666 N N . ARG A 1 570 ? -32.315 45.774 68.734 1.00 34.44 570 ARG A N 1
ATOM 4667 C CA . ARG A 1 570 ? -31.872 46.951 67.965 1.00 34.44 570 ARG A CA 1
ATOM 4668 C C . ARG A 1 570 ? -30.356 46.980 67.707 1.00 34.44 570 ARG A C 1
ATOM 4670 O O . ARG A 1 570 ? -29.617 46.331 68.442 1.00 34.44 570 ARG A O 1
ATOM 4677 N N . PRO A 1 571 ? -29.881 47.780 66.732 1.00 42.72 571 PRO A N 1
ATOM 4678 C CA . PRO A 1 571 ? -28.461 48.101 66.609 1.00 42.72 571 PRO A CA 1
ATOM 4679 C C . PRO A 1 571 ? -27.992 49.006 67.758 1.00 42.72 571 PRO A C 1
ATOM 4681 O O . PRO A 1 571 ? -28.725 49.900 68.188 1.00 42.72 571 PRO A O 1
ATOM 4684 N N . THR A 1 572 ? -26.739 48.829 68.178 1.00 35.19 572 THR A N 1
ATOM 4685 C CA . THR A 1 572 ? -26.041 49.726 69.112 1.00 35.19 572 THR A CA 1
ATOM 4686 C C . THR A 1 572 ? -24.749 50.220 68.464 1.00 35.19 572 THR A C 1
ATOM 4688 O O . THR A 1 572 ? -24.034 49.446 67.832 1.00 35.19 572 THR A O 1
ATOM 4691 N N . ILE A 1 573 ? -24.482 51.518 68.598 1.00 38.06 573 ILE A N 1
ATOM 4692 C CA . ILE A 1 573 ? -23.303 52.232 68.078 1.00 38.06 573 ILE A CA 1
ATOM 4693 C C . ILE A 1 573 ? -22.320 52.471 69.248 1.00 38.06 573 ILE A C 1
ATOM 4695 O O . ILE A 1 573 ? -22.728 52.353 70.404 1.00 38.06 573 ILE A O 1
ATOM 4699 N N . TYR A 1 574 ? -21.089 52.889 68.921 1.00 34.38 574 TYR A N 1
ATOM 4700 C CA . TYR A 1 574 ? -19.998 53.392 69.784 1.00 34.38 574 TYR A CA 1
ATOM 4701 C C . TYR A 1 574 ? -19.056 52.312 70.357 1.00 34.38 574 TYR A C 1
ATOM 4703 O O . TYR A 1 574 ? -19.523 51.303 70.879 1.00 34.38 574 TYR A O 1
ATOM 4711 N N . ASN A 1 575 ? -17.722 52.461 70.299 1.00 38.69 575 ASN A N 1
ATOM 4712 C CA . ASN A 1 575 ? -16.863 53.540 69.752 1.00 38.69 575 ASN A CA 1
ATOM 4713 C C . ASN A 1 575 ? -15.817 52.976 68.781 1.00 38.69 575 ASN A C 1
ATOM 4715 O O . ASN A 1 575 ? -15.372 51.835 69.029 1.00 38.69 575 ASN A O 1
#

Secondary structure (DSSP, 8-state):
--SSHHHHHHHHHHHHHHHHHHHHHHHHHHHHHHHHH---HHHHHHHHHHHHHHHHHHHHHHHHHHHHHHHHHH--SHHHHHHHHHHHHHHHHHHHHHHHHHHHHHHHHHHHHHHHHHHTS-HHHHHHHHHTTS--SS--GGGHHHHHH-HHHHHHHHHT-TTHHHHHHHHHHHHHHHHHHHHHTTT----TT--HHHHHHHHHHHHHHH-HHHHHHHHHHHHHHSHHHHHH--HHHHHHHHHHHHHHHHHHHHHHHHHHHHHHTSSBTTTB----HHHHHHHHHHHHHHHHIIIIIIHHHHHHHHHTT-TTHHHHHHHHHHHHHHHHHHHHHHHHHHHHHHHHHHHHHHHHHHHHHHS--TTPPPHHHHHHHHHHHHHHHHHHHHHHHHHHHS-HHHHHHHHHHHHHHHHHHHHHHHHHHHHHHHHHSSS---PPPHHHHHHHHHHHHHHHHHHHHHHHHTSPTTS--HHHHHHHHHHHH--STTHHHHHHHHHHHHHHHHHH-HHHHHHHHHHH-SS-HHHHHHHHHHTTHHHHHHHHHHTTSTT------S----S----------------

Radius of gyration: 37.44 Å; chains: 1; bounding box: 92×85×118 Å